Protein AF-A0A955YEV1-F1 (afdb_monomer_lite)

pLDDT: mean 85.5, std 19.18, range [22.11, 98.81]

Structure (mmCIF, N/CA/C/O backbone):
data_AF-A0A955YEV1-F1
#
_entry.id   AF-A0A955YEV1-F1
#
loop_
_atom_site.group_PDB
_atom_site.id
_atom_site.type_symbol
_atom_site.label_atom_id
_atom_site.label_alt_id
_atom_site.label_comp_id
_atom_site.label_asym_id
_atom_site.label_entity_id
_atom_site.label_seq_id
_atom_site.pdbx_PDB_ins_code
_atom_site.Cartn_x
_atom_site.Cartn_y
_atom_site.Cartn_z
_atom_site.occupancy
_atom_site.B_iso_or_equiv
_atom_site.auth_seq_id
_atom_site.auth_comp_id
_atom_site.auth_asym_id
_atom_site.auth_atom_id
_atom_site.pdbx_PDB_model_num
ATOM 1 N N . MET A 1 1 ? -46.705 -78.166 13.224 1.00 35.88 1 MET A N 1
ATOM 2 C CA . MET A 1 1 ? -45.938 -77.347 14.183 1.00 35.88 1 MET A CA 1
ATOM 3 C C . MET A 1 1 ? -45.357 -76.189 13.395 1.00 35.88 1 MET A C 1
ATOM 5 O O . MET A 1 1 ? -44.384 -76.365 12.685 1.00 35.88 1 MET A O 1
ATOM 9 N N . THR A 1 2 ? -46.224 -75.232 13.072 1.00 32.66 2 THR A N 1
ATOM 10 C CA . THR A 1 2 ? -46.518 -74.003 13.839 1.00 32.66 2 THR A CA 1
ATOM 11 C C . THR A 1 2 ? -45.447 -72.954 13.590 1.00 32.66 2 THR A C 1
ATOM 13 O O . THR A 1 2 ? -44.304 -73.169 13.951 1.00 32.66 2 THR A O 1
ATOM 16 N N . GLN A 1 3 ? -45.742 -71.794 13.021 1.00 29.36 3 GLN A N 1
ATOM 17 C CA . GLN A 1 3 ? -46.975 -71.213 12.474 1.00 29.36 3 GLN A CA 1
ATOM 18 C C . GLN A 1 3 ? -46.480 -69.860 11.895 1.00 29.36 3 GLN A C 1
ATOM 20 O O . GLN A 1 3 ? -45.635 -69.230 12.518 1.00 29.36 3 GLN A O 1
ATOM 25 N N . THR A 1 4 ? -46.746 -69.537 10.618 1.00 32.22 4 THR A N 1
ATOM 26 C CA . THR A 1 4 ? -47.691 -68.472 10.175 1.00 32.22 4 THR A CA 1
ATOM 27 C C . THR A 1 4 ? -47.353 -67.052 10.668 1.00 32.22 4 THR A C 1
ATOM 29 O O . THR A 1 4 ? -47.048 -66.877 11.831 1.00 32.22 4 THR A O 1
ATOM 32 N N . VAL A 1 5 ? -47.480 -65.951 9.920 1.00 31.95 5 VAL A N 1
ATOM 33 C CA . VAL A 1 5 ? -48.304 -65.589 8.746 1.00 31.95 5 VAL A CA 1
ATOM 34 C C . VAL A 1 5 ? -47.837 -64.165 8.335 1.00 31.95 5 VAL A C 1
ATOM 36 O O . VAL A 1 5 ? -47.474 -63.388 9.206 1.00 31.95 5 VAL A O 1
ATOM 39 N N . LYS A 1 6 ? -47.605 -63.840 7.050 1.00 30.81 6 LYS A N 1
ATOM 40 C CA . LYS A 1 6 ? -48.579 -63.352 6.034 1.00 30.81 6 LYS A CA 1
ATOM 41 C C . LYS A 1 6 ? -49.217 -61.999 6.435 1.00 30.81 6 LYS A C 1
ATOM 43 O O . LYS A 1 6 ? -49.886 -61.925 7.450 1.00 30.81 6 LYS A O 1
ATOM 48 N N . ARG A 1 7 ? -49.077 -60.911 5.669 1.00 30.42 7 ARG A N 1
ATOM 49 C CA . ARG A 1 7 ? -49.940 -60.447 4.545 1.00 30.42 7 ARG A CA 1
ATOM 50 C C . ARG A 1 7 ? -49.497 -58.993 4.257 1.00 30.42 7 ARG A C 1
ATOM 52 O O . ARG A 1 7 ? -49.120 -58.317 5.198 1.00 30.42 7 ARG A O 1
ATOM 59 N N . GLY A 1 8 ? -49.481 -58.439 3.046 1.00 27.50 8 GLY A N 1
ATOM 60 C CA . GLY A 1 8 ? -50.280 -58.703 1.849 1.00 27.50 8 GLY A CA 1
ATOM 61 C C . GLY A 1 8 ? -51.213 -57.510 1.596 1.00 27.50 8 GLY A C 1
ATOM 62 O O . GLY A 1 8 ? -51.924 -57.119 2.514 1.00 27.50 8 GLY A O 1
ATOM 63 N N . GLY A 1 9 ? -51.243 -56.964 0.373 1.00 25.38 9 GLY A N 1
ATOM 64 C CA . GLY A 1 9 ? -52.259 -55.973 -0.005 1.00 25.38 9 GLY A CA 1
ATOM 65 C C . GLY A 1 9 ? -51.997 -55.187 -1.291 1.00 25.38 9 GLY A C 1
ATOM 66 O O . GLY A 1 9 ? -51.614 -54.031 -1.235 1.00 25.38 9 GLY A O 1
ATOM 67 N N . SER A 1 10 ? -52.251 -55.817 -2.437 1.00 31.52 10 SER A N 1
ATOM 68 C CA . SER A 1 10 ? -52.488 -55.200 -3.755 1.00 31.52 10 SER A CA 1
ATOM 69 C C . SER A 1 10 ? -53.998 -55.104 -3.983 1.00 31.52 10 SER A C 1
ATOM 71 O O . SER A 1 10 ? -54.627 -56.099 -3.662 1.00 31.52 10 SER A O 1
ATOM 73 N N . TRP A 1 11 ? -54.538 -54.010 -4.554 1.00 26.06 11 TRP A N 1
ATOM 74 C CA . TRP A 1 11 ? -55.751 -53.929 -5.417 1.00 26.06 11 TRP A CA 1
ATOM 75 C C . TRP A 1 11 ? -55.716 -52.559 -6.151 1.00 26.06 11 TRP A C 1
ATOM 77 O O . TRP A 1 11 ? -55.460 -51.554 -5.504 1.00 26.06 11 TRP A O 1
ATOM 87 N N . LEU A 1 12 ? -55.676 -52.436 -7.487 1.00 26.27 12 LEU A N 1
ATOM 88 C CA . LEU A 1 12 ? -56.664 -52.656 -8.570 1.00 26.27 12 LEU A CA 1
ATOM 89 C C . LEU A 1 12 ? -57.655 -51.487 -8.859 1.00 26.27 12 LEU A C 1
ATOM 91 O O . LEU A 1 12 ? -58.566 -51.240 -8.084 1.00 26.27 12 LEU A O 1
ATOM 95 N N . LYS A 1 13 ? -57.536 -50.970 -10.101 1.00 26.53 13 LYS A N 1
ATOM 96 C CA . LYS A 1 13 ? -58.564 -50.579 -11.110 1.00 26.53 13 LYS A CA 1
ATOM 97 C C . LYS A 1 13 ? -59.321 -49.223 -11.082 1.00 26.53 13 LYS A C 1
ATOM 99 O O . LYS A 1 13 ? -60.168 -48.984 -10.239 1.00 26.53 13 LYS A O 1
ATOM 104 N N . LEU A 1 14 ? -59.099 -48.489 -12.193 1.00 26.67 14 LEU A N 1
ATOM 105 C CA . LEU A 1 14 ? -60.041 -47.885 -13.174 1.00 26.67 14 LEU A CA 1
ATOM 106 C C . LEU A 1 14 ? -61.237 -47.029 -12.703 1.00 26.67 14 LEU A C 1
ATOM 108 O O . LEU A 1 14 ? -62.185 -47.569 -12.149 1.00 26.67 14 LEU A O 1
ATOM 112 N N . ALA A 1 15 ? -61.302 -45.777 -13.186 1.00 25.12 15 ALA A N 1
ATOM 113 C CA . ALA A 1 15 ? -62.318 -45.290 -14.143 1.00 25.12 15 ALA A CA 1
ATOM 114 C C . ALA A 1 15 ? -62.065 -43.817 -14.542 1.00 25.12 15 ALA A C 1
ATOM 116 O O . ALA A 1 15 ? -61.497 -43.043 -13.778 1.00 25.12 15 ALA A O 1
ATOM 117 N N . ALA A 1 16 ? -62.472 -43.467 -15.764 1.00 26.39 16 ALA A N 1
ATOM 118 C CA . ALA A 1 16 ? -62.303 -42.181 -16.441 1.00 26.39 16 ALA A CA 1
ATOM 119 C C . ALA A 1 16 ? -63.547 -41.268 -16.347 1.00 26.39 16 ALA A C 1
ATOM 121 O O . ALA A 1 16 ? -64.621 -41.780 -16.045 1.00 26.39 16 ALA A O 1
ATOM 122 N N . LEU A 1 17 ? -63.359 -39.981 -16.713 1.00 25.25 17 LEU A N 1
ATOM 123 C CA . LEU A 1 17 ? -64.288 -38.905 -17.179 1.00 25.25 17 LEU A CA 1
ATOM 124 C C . LEU A 1 17 ? -64.016 -37.605 -16.386 1.00 25.25 17 LEU A C 1
ATOM 126 O O . LEU A 1 17 ? -64.211 -37.577 -15.181 1.00 25.25 17 LEU A O 1
ATOM 130 N N . SER A 1 18 ? -63.320 -36.592 -16.922 1.00 24.20 18 SER A N 1
ATOM 131 C CA . SER A 1 18 ? -63.656 -35.601 -17.975 1.00 24.20 18 SER A CA 1
ATOM 132 C C . SER A 1 18 ? -63.954 -34.210 -17.384 1.00 24.20 18 SER A C 1
ATOM 134 O O . SER A 1 18 ? -64.897 -34.085 -16.613 1.00 24.20 18 SER A O 1
ATOM 136 N N . THR A 1 19 ? -63.197 -33.196 -17.852 1.00 26.06 19 THR A N 1
ATOM 137 C CA . THR A 1 19 ? -63.518 -31.742 -17.965 1.00 26.06 19 THR A CA 1
ATOM 138 C C . THR A 1 19 ? -63.925 -31.002 -16.671 1.00 26.06 19 THR A C 1
ATOM 140 O O . THR A 1 19 ? -64.925 -31.329 -16.057 1.00 26.06 19 THR A O 1
ATOM 143 N N . SER A 1 20 ? -63.286 -29.917 -16.211 1.00 25.22 20 SER A N 1
ATOM 144 C CA . SER A 1 20 ? -63.033 -28.647 -16.915 1.00 25.22 20 SER A CA 1
ATOM 145 C C . SER A 1 20 ? -62.184 -27.701 -16.036 1.00 25.22 20 SER A C 1
ATOM 147 O O . SER A 1 20 ? -62.442 -27.611 -14.844 1.00 25.22 20 SER A O 1
ATOM 149 N N . VAL A 1 21 ? -61.261 -26.968 -16.677 1.00 26.86 21 VAL A N 1
ATOM 150 C CA . VAL A 1 21 ? -60.853 -25.554 -16.461 1.00 26.86 21 VAL A CA 1
ATOM 151 C C . VAL A 1 21 ? -60.437 -25.092 -15.048 1.00 26.86 21 VAL A C 1
ATOM 153 O O . VAL A 1 21 ? -61.268 -24.949 -14.167 1.00 26.86 21 VAL A O 1
ATOM 156 N N . VAL A 1 22 ? -59.150 -24.755 -14.878 1.00 27.42 22 VAL A N 1
ATOM 157 C CA . VAL A 1 22 ? -58.571 -23.396 -14.690 1.00 27.42 22 VAL A CA 1
ATOM 158 C C . VAL A 1 22 ? -57.047 -23.596 -14.594 1.00 27.42 22 VAL A C 1
ATOM 160 O O . VAL A 1 22 ? -56.563 -24.341 -13.746 1.00 27.42 22 VAL A O 1
ATOM 163 N N . GLY A 1 23 ? -56.292 -22.997 -15.520 1.00 25.39 23 GLY A N 1
ATOM 164 C CA . GLY A 1 23 ? -54.845 -23.183 -15.655 1.00 25.39 23 GLY A CA 1
ATOM 165 C C . GLY A 1 23 ? -54.038 -22.429 -14.598 1.00 25.39 23 GLY A C 1
ATOM 166 O O . GLY A 1 23 ? -54.231 -21.230 -14.407 1.00 25.39 23 GLY A O 1
ATOM 167 N N . GLY A 1 24 ? -53.104 -23.139 -13.963 1.00 22.11 24 GLY A N 1
ATOM 168 C CA . GLY A 1 24 ? -52.117 -22.603 -13.034 1.00 22.11 24 GLY A CA 1
ATOM 169 C C . GLY A 1 24 ? -50.797 -23.384 -13.093 1.00 22.11 24 GLY A C 1
ATOM 170 O O . GLY A 1 24 ? -50.778 -24.578 -12.827 1.00 22.11 24 GLY A O 1
ATOM 171 N N . ALA A 1 25 ? -49.737 -22.638 -13.418 1.00 24.56 25 ALA A N 1
ATOM 172 C CA . ALA A 1 25 ? -48.332 -22.748 -13.004 1.00 24.56 25 ALA A CA 1
ATOM 173 C C . ALA A 1 25 ? -47.425 -23.945 -13.411 1.00 24.56 25 ALA A C 1
ATOM 175 O O . ALA A 1 25 ? -47.598 -25.078 -12.978 1.00 24.56 25 ALA A O 1
ATOM 176 N N . SER A 1 26 ? -46.324 -23.544 -14.074 1.00 24.47 26 SER A N 1
ATOM 177 C CA . SER A 1 26 ? -44.935 -24.041 -13.963 1.00 24.47 26 SER A CA 1
ATOM 178 C C . SER A 1 26 ? -44.511 -25.291 -14.749 1.00 24.47 26 SER A C 1
ATOM 180 O O . SER A 1 26 ? -44.982 -26.388 -14.490 1.00 24.47 26 SER A O 1
ATOM 182 N N . LEU A 1 27 ? -43.513 -25.148 -15.637 1.00 25.02 27 LEU A N 1
ATOM 183 C CA . LEU A 1 27 ? -42.112 -25.543 -15.385 1.00 25.02 27 LEU A CA 1
ATOM 184 C C . LEU A 1 27 ? -41.244 -25.422 -16.667 1.00 25.02 27 LEU A C 1
ATOM 186 O O . LEU A 1 27 ? -41.585 -25.979 -17.702 1.00 25.02 27 LEU A O 1
ATOM 190 N N . PHE A 1 28 ? -40.101 -24.739 -16.507 1.00 25.83 28 PHE A N 1
ATOM 191 C CA . PHE A 1 28 ? -38.765 -25.017 -17.065 1.00 25.83 28 PHE A CA 1
ATOM 192 C C . PHE A 1 28 ? -38.601 -25.241 -18.573 1.00 25.83 28 PHE A C 1
ATOM 194 O O . PHE A 1 28 ? -38.976 -26.287 -19.069 1.00 25.83 28 PHE A O 1
ATOM 201 N N . TRP A 1 29 ? -37.907 -24.310 -19.239 1.00 24.23 29 TRP A N 1
ATOM 202 C CA . TRP A 1 29 ? -36.789 -24.536 -20.180 1.00 24.23 29 TRP A CA 1
ATOM 203 C C . TRP A 1 29 ? -36.337 -23.165 -20.700 1.00 24.23 29 TRP A C 1
ATOM 205 O O . TRP A 1 29 ? -36.886 -22.687 -21.684 1.00 24.23 29 TRP A O 1
ATOM 215 N N . LEU A 1 30 ? -35.400 -22.499 -20.015 1.00 30.38 30 LEU A N 1
ATOM 216 C CA . LEU A 1 30 ? -34.665 -21.336 -20.545 1.00 30.38 30 LEU A CA 1
ATOM 217 C C . LEU A 1 30 ? -33.570 -20.904 -19.558 1.00 30.38 30 LEU A C 1
ATOM 219 O O . LEU A 1 30 ? -33.752 -19.942 -18.830 1.00 30.38 30 LEU A O 1
ATOM 223 N N . THR A 1 31 ? -32.443 -21.621 -19.523 1.00 29.14 31 THR A N 1
ATOM 224 C CA . THR A 1 31 ? -31.161 -21.115 -18.984 1.00 29.14 31 THR A CA 1
AT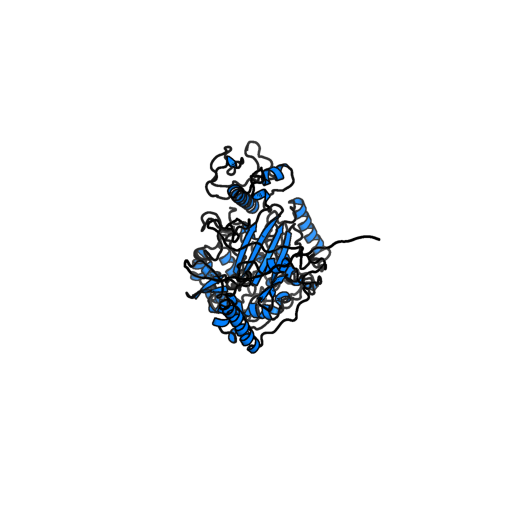OM 225 C C . THR A 1 31 ? -30.004 -22.017 -19.433 1.00 29.14 31 THR A C 1
ATOM 227 O O . THR A 1 31 ? -29.523 -22.861 -18.683 1.00 29.14 31 THR A O 1
ATOM 230 N N . GLN A 1 32 ? -29.536 -21.862 -20.676 1.00 28.39 32 GLN A N 1
ATOM 231 C CA . GLN A 1 32 ? -28.224 -22.404 -21.069 1.00 28.39 32 GLN A CA 1
ATOM 232 C C . GLN A 1 32 ? -27.476 -21.603 -22.148 1.00 28.39 32 GLN A C 1
ATOM 234 O O . GLN A 1 32 ? -26.446 -22.062 -22.626 1.00 28.39 32 GLN A O 1
ATOM 239 N N . GLU A 1 33 ? -27.928 -20.398 -22.513 1.00 28.97 33 GLU A N 1
ATOM 240 C CA . GLU A 1 33 ? -27.299 -19.637 -23.610 1.00 28.97 33 GLU A CA 1
ATOM 241 C C . GLU A 1 33 ? -26.482 -18.412 -23.172 1.00 28.97 33 GLU A C 1
ATOM 243 O O . GLU A 1 33 ? -25.753 -17.850 -23.980 1.00 28.97 33 GLU A O 1
ATOM 248 N N . THR A 1 34 ? -26.487 -18.027 -21.893 1.00 28.58 34 THR A N 1
ATOM 249 C CA . THR A 1 34 ? -25.753 -16.831 -21.430 1.00 28.58 34 THR A CA 1
ATOM 250 C C . THR A 1 34 ? -24.390 -17.116 -20.784 1.00 28.58 34 THR A C 1
ATOM 252 O O . THR A 1 34 ? -23.583 -16.199 -20.675 1.00 28.58 34 THR A O 1
ATOM 255 N N . SER A 1 35 ? -24.056 -18.371 -20.441 1.00 29.53 35 SER A N 1
ATOM 256 C CA . SER A 1 35 ? -22.722 -18.755 -19.918 1.00 29.53 35 SER A CA 1
ATOM 257 C C . SER A 1 35 ? -21.738 -19.248 -20.993 1.00 29.53 35 SER A C 1
ATOM 259 O O . SER A 1 35 ? -20.536 -19.383 -20.745 1.00 29.53 35 SER A O 1
ATOM 261 N N . VAL A 1 36 ? -22.224 -19.488 -22.213 1.00 29.59 36 VAL A N 1
ATOM 262 C CA . VAL A 1 36 ? -21.401 -19.968 -23.333 1.00 29.59 36 VAL A CA 1
ATOM 263 C C . VAL A 1 36 ? -20.639 -18.818 -23.994 1.00 29.59 36 VAL A C 1
ATOM 265 O O . VAL A 1 36 ? -19.530 -19.024 -24.461 1.00 29.59 36 VAL A O 1
ATOM 268 N N . VAL A 1 37 ? -21.157 -17.587 -23.968 1.00 31.80 37 VAL A N 1
ATOM 269 C CA . VAL A 1 37 ? -20.550 -16.466 -24.711 1.00 31.80 37 VAL A CA 1
ATOM 270 C C . VAL A 1 37 ? -19.285 -15.923 -24.025 1.00 31.80 37 VAL A C 1
ATOM 272 O O . VAL A 1 37 ? -18.287 -15.674 -24.694 1.00 31.80 37 VAL A O 1
ATOM 275 N N . ALA A 1 38 ? -19.262 -15.833 -22.689 1.00 29.78 38 ALA A N 1
ATOM 276 C CA . ALA A 1 38 ? -18.070 -15.400 -21.946 1.00 29.78 38 ALA A CA 1
ATOM 277 C C . ALA A 1 38 ? -16.970 -16.483 -21.896 1.00 29.78 38 ALA A C 1
ATOM 279 O O . ALA A 1 38 ? -15.784 -16.176 -22.006 1.00 29.78 38 ALA A O 1
ATOM 280 N N . SER A 1 39 ? -17.355 -17.763 -21.795 1.00 33.62 39 SER A N 1
ATOM 281 C CA . SER A 1 39 ? -16.406 -18.888 -21.800 1.00 33.62 39 SER A CA 1
ATOM 282 C C . SER A 1 39 ? -15.894 -19.248 -23.200 1.00 33.62 39 SER A C 1
ATOM 284 O O . SER A 1 39 ? -14.758 -19.704 -23.328 1.00 33.62 39 SER A O 1
ATOM 286 N N . ALA A 1 40 ? -16.680 -19.004 -24.256 1.00 29.53 40 ALA A N 1
ATOM 287 C CA . ALA A 1 40 ? -16.226 -19.113 -25.640 1.00 29.53 40 ALA A CA 1
ATOM 288 C C . ALA A 1 40 ? -15.240 -17.993 -25.992 1.00 29.53 40 ALA A C 1
ATOM 290 O O . ALA A 1 40 ? -14.189 -18.291 -26.539 1.00 29.53 40 ALA A O 1
ATOM 291 N N . HIS A 1 41 ? -15.486 -16.743 -25.581 1.00 38.50 41 HIS A N 1
ATOM 292 C CA . HIS A 1 41 ? -14.541 -15.649 -25.836 1.00 38.50 41 HIS A CA 1
ATOM 293 C C . HIS A 1 41 ? -13.224 -15.774 -25.062 1.00 38.50 41 HIS A C 1
ATOM 295 O O . HIS A 1 41 ? -12.173 -15.505 -25.631 1.00 38.50 41 HIS A O 1
ATOM 301 N N . ALA A 1 42 ? -13.227 -16.262 -23.817 1.00 33.75 42 ALA A N 1
ATOM 302 C CA . ALA A 1 42 ? -11.978 -16.570 -23.111 1.00 33.75 42 ALA A CA 1
ATOM 303 C C . ALA A 1 42 ? -11.191 -17.718 -23.780 1.00 33.75 42 ALA A C 1
ATOM 305 O O . ALA A 1 42 ? -9.960 -17.702 -23.798 1.00 33.75 42 ALA A O 1
ATOM 306 N N . ARG A 1 43 ? -11.891 -18.699 -24.372 1.00 37.47 43 ARG A N 1
ATOM 307 C CA . ARG A 1 43 ? -11.278 -19.775 -25.170 1.00 37.47 43 ARG A CA 1
ATOM 308 C C . ARG A 1 43 ? -10.773 -19.289 -26.530 1.00 37.47 43 ARG A C 1
ATOM 310 O O . ARG A 1 43 ? -9.717 -19.749 -26.948 1.00 37.47 43 ARG A O 1
ATOM 317 N N . ASP A 1 44 ? -11.469 -18.358 -27.177 1.00 38.06 44 ASP A N 1
ATOM 318 C CA . ASP A 1 44 ? -11.064 -17.761 -28.455 1.00 38.06 44 ASP A CA 1
ATOM 319 C C . ASP A 1 44 ? -9.855 -16.832 -28.277 1.00 38.06 44 ASP A C 1
ATOM 321 O O . ASP A 1 44 ? -8.892 -16.947 -29.029 1.00 38.06 44 ASP A O 1
ATOM 325 N N . VAL A 1 45 ? -9.819 -16.019 -27.212 1.00 42.78 45 VAL A N 1
ATOM 326 C CA . VAL A 1 45 ? -8.626 -15.238 -26.835 1.00 42.78 45 VAL A CA 1
ATOM 327 C C . VAL A 1 45 ? -7.468 -16.175 -26.486 1.00 42.78 45 VAL A C 1
ATOM 329 O O . VAL A 1 45 ? -6.358 -15.972 -26.961 1.00 42.78 45 VAL A O 1
ATOM 332 N N . ALA A 1 46 ? -7.700 -17.260 -25.737 1.00 43.16 46 ALA A N 1
ATOM 333 C CA . ALA A 1 46 ? -6.660 -18.256 -25.472 1.00 43.16 46 ALA A CA 1
ATOM 334 C C . ALA A 1 46 ? -6.160 -18.961 -26.752 1.00 43.16 46 ALA A C 1
ATOM 336 O O . ALA A 1 46 ? -4.977 -19.291 -26.839 1.00 43.16 46 ALA A O 1
ATOM 337 N N . ALA A 1 47 ? -7.029 -19.176 -27.745 1.00 42.25 47 ALA A N 1
ATOM 338 C CA . ALA A 1 47 ? -6.688 -19.787 -29.028 1.00 42.25 47 ALA A CA 1
ATOM 339 C C . ALA A 1 47 ? -5.940 -18.825 -29.967 1.00 42.25 47 ALA A C 1
ATOM 341 O O . ALA A 1 47 ? -5.012 -19.256 -30.653 1.00 42.25 47 ALA A O 1
ATOM 342 N N . ASP A 1 48 ? -6.287 -17.538 -29.984 1.00 39.62 48 ASP A N 1
ATOM 343 C CA . ASP A 1 48 ? -5.562 -16.518 -30.747 1.00 39.62 48 ASP A CA 1
ATOM 344 C C . ASP A 1 48 ? -4.221 -16.168 -30.086 1.00 39.62 48 ASP A C 1
ATOM 346 O O . ASP A 1 48 ? -3.208 -16.062 -30.771 1.00 39.62 48 ASP A O 1
ATOM 350 N N . VAL A 1 49 ? -4.142 -16.167 -28.754 1.00 43.81 49 VAL A N 1
ATOM 351 C CA . VAL A 1 49 ? -2.891 -16.008 -27.991 1.00 43.81 49 VAL A CA 1
ATOM 352 C C . VAL A 1 49 ? -1.964 -17.225 -28.124 1.00 43.81 49 VAL A C 1
ATOM 354 O O . VAL A 1 49 ? -0.743 -17.069 -28.193 1.00 43.81 49 VAL A O 1
ATOM 357 N N . ALA A 1 50 ? -2.510 -18.443 -28.231 1.00 46.91 50 ALA A N 1
ATOM 358 C CA . ALA A 1 50 ? -1.725 -19.641 -28.543 1.00 46.91 50 ALA A CA 1
ATOM 359 C C . ALA A 1 50 ? -1.074 -19.569 -29.939 1.00 46.91 50 ALA A C 1
ATOM 361 O O . ALA A 1 50 ? -0.003 -20.142 -30.139 1.00 46.91 50 ALA A O 1
ATOM 362 N N . LYS A 1 51 ? -1.665 -18.824 -30.888 1.00 41.03 51 LYS A N 1
ATOM 363 C CA . LYS A 1 51 ? -1.047 -18.538 -32.197 1.00 41.03 51 LYS A CA 1
ATOM 364 C C . LYS A 1 51 ? 0.059 -17.480 -32.114 1.00 41.03 51 LYS A C 1
ATOM 366 O O . LYS A 1 51 ? 0.962 -17.510 -32.944 1.00 41.03 51 LYS A O 1
ATOM 371 N N . VAL A 1 52 ? 0.018 -16.589 -31.116 1.00 43.34 52 VAL A N 1
ATOM 372 C CA . VAL A 1 52 ? 1.036 -15.544 -30.859 1.00 43.34 52 VAL A CA 1
ATOM 373 C C . VAL A 1 52 ? 2.269 -16.102 -30.120 1.00 43.34 52 VAL A C 1
ATOM 375 O O . VAL A 1 52 ? 3.278 -15.418 -29.976 1.00 43.34 52 VAL A O 1
ATOM 378 N N . GLY A 1 53 ? 2.241 -17.372 -29.697 1.00 38.81 53 GLY A N 1
ATOM 379 C CA . GLY A 1 53 ? 3.412 -18.049 -29.132 1.00 38.81 53 GLY A CA 1
ATOM 380 C C . GLY A 1 53 ? 3.805 -17.566 -27.734 1.00 38.81 53 GLY A C 1
ATOM 381 O O . GLY A 1 53 ? 4.974 -17.685 -27.366 1.00 38.81 53 GLY A O 1
ATOM 382 N N . LEU A 1 54 ? 2.861 -17.029 -26.945 1.00 46.31 54 LEU A N 1
ATOM 383 C CA . LEU A 1 54 ? 3.146 -16.710 -25.544 1.00 46.31 54 LEU A CA 1
ATOM 384 C C . LEU A 1 54 ? 3.553 -17.990 -24.790 1.00 46.31 54 LEU A C 1
ATOM 386 O O . LEU A 1 54 ? 2.865 -19.010 -24.931 1.00 46.31 54 LEU A O 1
ATOM 390 N N . PRO A 1 55 ? 4.629 -17.962 -23.979 1.00 47.88 55 PRO A N 1
ATOM 391 C CA . PRO A 1 55 ? 5.069 -19.135 -23.237 1.00 47.88 55 PRO A CA 1
ATOM 392 C C . PRO A 1 55 ? 3.946 -19.653 -22.337 1.00 47.88 55 PRO A C 1
ATOM 394 O O . PRO A 1 55 ? 3.208 -18.869 -21.742 1.00 47.88 55 PRO A O 1
ATOM 397 N N . HIS A 1 56 ? 3.820 -20.971 -22.223 1.00 46.72 56 HIS A N 1
ATOM 398 C CA . HIS A 1 56 ? 2.995 -21.587 -21.193 1.00 46.72 56 HIS A CA 1
ATOM 399 C C . HIS A 1 56 ? 3.930 -22.074 -20.087 1.00 46.72 56 HIS A C 1
ATOM 401 O O . HIS A 1 56 ? 4.764 -22.950 -20.329 1.00 46.72 56 HIS A O 1
ATOM 407 N N . GLY A 1 57 ? 3.845 -21.450 -18.911 1.00 48.94 57 GLY A N 1
ATOM 408 C CA . GLY A 1 57 ? 4.567 -21.894 -17.724 1.00 48.94 57 GLY A CA 1
ATOM 409 C C . GLY A 1 57 ? 4.217 -23.341 -17.368 1.00 48.94 57 GLY A C 1
ATOM 410 O O . GLY A 1 57 ? 3.108 -23.807 -17.620 1.00 48.94 57 GLY A O 1
ATOM 411 N N . VAL A 1 58 ? 5.186 -24.062 -16.805 1.00 49.34 58 VAL A N 1
ATOM 412 C CA . VAL A 1 58 ? 4.970 -25.401 -16.235 1.00 49.34 58 VAL A CA 1
ATOM 413 C C . VAL A 1 58 ? 4.135 -25.257 -14.960 1.00 49.34 58 VAL A C 1
ATOM 415 O O . VAL A 1 58 ? 4.328 -24.283 -14.229 1.00 49.34 58 VAL A O 1
ATOM 418 N N . ASP A 1 59 ? 3.260 -26.225 -14.666 1.00 56.31 59 ASP A N 1
ATOM 419 C CA . ASP A 1 59 ? 2.605 -26.336 -13.356 1.00 56.31 59 ASP A CA 1
ATOM 420 C C . ASP A 1 59 ? 3.650 -26.201 -12.236 1.00 56.31 59 ASP A C 1
ATOM 422 O O . ASP A 1 59 ? 4.590 -26.994 -12.126 1.00 56.31 59 ASP A O 1
ATOM 426 N N . MET A 1 60 ? 3.516 -25.151 -11.425 1.00 66.44 60 MET A N 1
ATOM 427 C CA . MET A 1 60 ? 4.411 -24.888 -10.303 1.00 66.44 60 MET A CA 1
ATOM 428 C C . MET A 1 60 ? 3.997 -25.740 -9.099 1.00 66.44 60 MET A C 1
ATOM 430 O O . MET A 1 60 ? 2.828 -25.743 -8.721 1.00 66.44 60 MET A O 1
ATOM 434 N N . ASP A 1 61 ? 4.951 -26.415 -8.447 1.00 72.19 61 ASP A N 1
ATOM 435 C CA . ASP A 1 61 ? 4.686 -27.053 -7.150 1.00 72.19 61 ASP A CA 1
ATOM 436 C C . ASP A 1 61 ? 4.564 -25.976 -6.066 1.00 72.19 61 ASP A C 1
ATOM 438 O O . ASP A 1 61 ? 5.564 -25.498 -5.521 1.00 72.19 61 ASP A O 1
ATOM 442 N N . LEU A 1 62 ? 3.327 -25.569 -5.771 1.00 83.44 62 LEU A N 1
ATOM 443 C CA . LEU A 1 62 ? 3.039 -24.526 -4.785 1.00 83.44 62 LEU A CA 1
ATOM 444 C C . LEU A 1 62 ? 3.302 -24.980 -3.342 1.00 83.44 62 LEU A C 1
ATOM 446 O O . LEU A 1 62 ? 3.321 -24.142 -2.446 1.00 83.44 62 LEU A O 1
ATOM 450 N N . ARG A 1 63 ? 3.550 -26.275 -3.105 1.00 82.62 63 ARG A N 1
ATOM 451 C CA . ARG A 1 63 ? 3.863 -26.814 -1.770 1.00 82.62 63 ARG A CA 1
ATOM 452 C C . ARG A 1 63 ? 5.326 -26.639 -1.382 1.00 82.62 63 ARG A C 1
ATOM 454 O O . ARG A 1 63 ? 5.683 -26.939 -0.247 1.00 82.62 63 ARG A O 1
ATOM 461 N N . SER A 1 64 ? 6.179 -26.197 -2.308 1.00 81.06 64 SER A N 1
ATOM 462 C CA . SER A 1 64 ? 7.593 -25.991 -2.016 1.00 81.06 64 SER A CA 1
ATOM 463 C C . SER A 1 64 ? 7.780 -24.909 -0.949 1.00 81.06 64 SER A C 1
ATOM 465 O O . SER A 1 64 ? 7.335 -23.771 -1.099 1.00 81.06 64 SER A O 1
ATOM 467 N N . ASP A 1 65 ? 8.498 -25.267 0.109 1.00 81.75 65 ASP A N 1
ATOM 468 C CA . ASP A 1 65 ? 8.992 -24.384 1.168 1.00 81.75 65 ASP A CA 1
ATOM 469 C C . ASP A 1 65 ? 10.409 -23.859 0.870 1.00 81.75 65 ASP A C 1
ATOM 471 O O . ASP A 1 65 ? 11.066 -23.257 1.718 1.00 81.75 65 ASP A O 1
ATOM 475 N N . THR A 1 66 ? 10.906 -24.093 -0.346 1.00 83.06 66 THR A N 1
ATOM 476 C CA . THR A 1 66 ? 12.262 -23.726 -0.740 1.00 83.06 66 THR A CA 1
ATOM 477 C C . THR A 1 66 ? 12.267 -22.370 -1.432 1.00 83.06 66 THR A C 1
ATOM 479 O O . THR A 1 66 ? 11.642 -22.182 -2.475 1.00 83.06 66 THR A O 1
ATOM 482 N N . ILE A 1 67 ? 13.049 -21.437 -0.893 1.00 88.38 67 ILE A N 1
ATOM 483 C CA . ILE A 1 67 ? 13.356 -20.161 -1.543 1.00 88.38 67 ILE A CA 1
ATOM 484 C C . ILE A 1 67 ? 14.644 -20.350 -2.347 1.00 88.38 67 ILE A C 1
ATOM 486 O O . ILE A 1 67 ? 15.721 -20.506 -1.773 1.00 88.38 67 ILE A O 1
ATOM 490 N N . ARG A 1 68 ? 14.545 -20.356 -3.682 1.00 86.88 68 ARG A N 1
ATOM 491 C CA . ARG A 1 68 ? 15.695 -20.623 -4.566 1.00 86.88 68 ARG A CA 1
ATOM 492 C C . ARG A 1 68 ? 16.717 -19.493 -4.520 1.00 86.88 68 ARG A C 1
ATOM 494 O O . ARG A 1 68 ? 17.913 -19.747 -4.638 1.00 86.88 68 ARG A O 1
ATOM 501 N N . ARG A 1 69 ? 16.243 -18.258 -4.348 1.00 87.31 69 ARG A N 1
ATOM 502 C CA . ARG A 1 69 ? 17.058 -17.051 -4.183 1.00 87.31 69 ARG A CA 1
ATOM 503 C C . ARG A 1 69 ? 16.771 -16.436 -2.812 1.00 87.31 69 ARG A C 1
ATOM 505 O O . ARG A 1 69 ? 15.833 -15.645 -2.691 1.00 87.31 69 ARG A O 1
ATOM 512 N N . PRO A 1 70 ? 17.538 -16.785 -1.763 1.00 88.44 70 PRO A N 1
ATOM 513 C CA . PRO A 1 70 ? 17.252 -16.357 -0.390 1.00 88.44 70 PRO A CA 1
ATOM 514 C C . PRO A 1 70 ? 17.256 -14.835 -0.169 1.00 88.44 70 PRO A C 1
ATOM 516 O O . PRO A 1 70 ? 16.712 -14.372 0.824 1.00 88.44 70 PRO A O 1
ATOM 519 N N . TRP A 1 71 ? 17.821 -14.053 -1.096 1.00 91.62 71 TRP A N 1
ATOM 520 C CA . TRP A 1 71 ? 17.806 -12.584 -1.087 1.00 91.62 71 TRP A CA 1
ATOM 521 C C . TRP A 1 71 ? 16.690 -11.958 -1.943 1.00 91.62 71 TRP A C 1
ATOM 523 O O . TRP A 1 71 ? 16.664 -10.746 -2.121 1.00 91.62 71 TRP A O 1
ATOM 533 N N . SER A 1 72 ? 15.733 -12.748 -2.446 1.00 90.25 72 SER A N 1
ATOM 534 C CA . SER A 1 72 ? 14.559 -12.266 -3.207 1.00 90.25 72 SER A CA 1
ATOM 535 C C . SER A 1 72 ? 13.624 -11.341 -2.414 1.00 90.25 72 SER A C 1
ATOM 537 O O . SER A 1 72 ? 12.713 -10.753 -2.985 1.00 90.25 72 SER A O 1
ATOM 539 N N .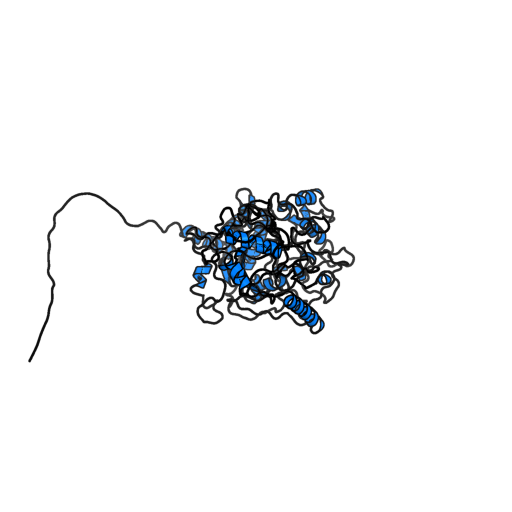 TYR A 1 73 ? 13.847 -11.162 -1.110 1.00 91.44 73 TYR A N 1
ATOM 540 C CA . TYR A 1 73 ? 13.179 -10.103 -0.358 1.00 91.44 73 TYR A CA 1
ATOM 541 C C . TYR A 1 73 ? 13.726 -8.709 -0.673 1.00 91.44 73 TYR A C 1
ATOM 543 O O . TYR A 1 73 ? 13.069 -7.7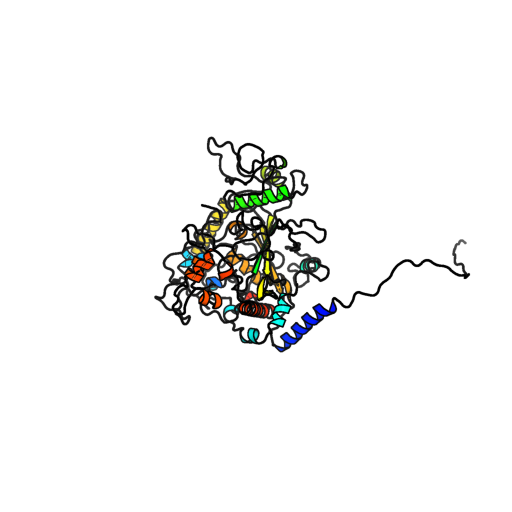43 -0.323 1.00 91.44 73 TYR A O 1
ATOM 551 N N . ILE A 1 74 ? 14.897 -8.572 -1.304 1.00 92.75 74 ILE A N 1
ATOM 552 C CA . ILE A 1 74 ? 15.443 -7.272 -1.711 1.00 92.75 74 ILE A CA 1
ATOM 553 C C . ILE A 1 74 ? 14.740 -6.840 -3.003 1.00 92.75 74 ILE A C 1
ATOM 555 O O . ILE A 1 74 ? 14.967 -7.466 -4.047 1.00 92.75 74 ILE A O 1
ATOM 559 N N . PRO A 1 75 ? 13.886 -5.799 -2.970 1.00 92.12 75 PRO A N 1
ATOM 560 C CA . PRO A 1 75 ? 13.100 -5.405 -4.132 1.00 92.12 75 PRO A CA 1
ATOM 561 C C . PRO A 1 75 ? 13.976 -4.969 -5.320 1.00 92.12 75 PRO A C 1
ATOM 563 O O . PRO A 1 75 ? 15.109 -4.514 -5.130 1.00 92.12 75 PRO A O 1
ATOM 566 N N . PRO A 1 76 ? 13.477 -5.071 -6.565 1.00 92.56 76 PRO A N 1
ATOM 567 C CA . PRO A 1 76 ? 14.236 -4.695 -7.760 1.00 92.56 76 PRO A CA 1
ATOM 568 C C . PRO A 1 76 ? 14.728 -3.245 -7.758 1.00 92.56 76 PRO A C 1
ATOM 570 O O . PRO A 1 76 ? 15.789 -2.951 -8.308 1.00 92.56 76 PRO A O 1
ATOM 573 N N . GLN A 1 77 ? 14.000 -2.359 -7.083 1.00 92.00 77 GLN A N 1
ATOM 574 C CA . GLN A 1 77 ? 14.302 -0.940 -6.922 1.00 92.00 77 GLN A CA 1
ATOM 575 C C . GLN A 1 77 ? 15.659 -0.707 -6.240 1.00 92.00 77 GLN A C 1
ATOM 577 O O . GLN A 1 77 ? 16.343 0.261 -6.564 1.00 92.00 77 GLN A O 1
ATOM 582 N N . CYS A 1 78 ? 16.097 -1.613 -5.356 1.00 92.69 78 CYS A N 1
ATOM 583 C CA . CYS A 1 78 ? 17.389 -1.511 -4.673 1.00 92.69 78 CYS A CA 1
ATOM 584 C C . CYS A 1 78 ? 18.584 -1.643 -5.630 1.00 92.69 78 CYS A C 1
ATOM 586 O O . CYS A 1 78 ? 19.675 -1.195 -5.306 1.00 92.69 78 CYS A O 1
ATOM 588 N N . TYR A 1 79 ? 18.391 -2.231 -6.815 1.00 94.56 79 TYR A N 1
ATOM 589 C CA . TYR A 1 79 ? 19.435 -2.380 -7.832 1.00 94.56 79 TYR A CA 1
ATOM 590 C C . TYR A 1 79 ? 19.448 -1.221 -8.838 1.00 94.56 79 TYR A C 1
ATOM 592 O O . TYR A 1 79 ? 20.095 -1.326 -9.880 1.00 94.56 79 TYR A O 1
ATOM 600 N N . THR A 1 80 ? 18.712 -0.136 -8.593 1.00 93.69 80 THR A N 1
ATOM 601 C CA . THR A 1 80 ? 18.698 1.042 -9.472 1.00 93.69 80 THR A CA 1
ATOM 602 C C . THR A 1 80 ? 20.100 1.609 -9.701 1.00 93.69 80 THR A C 1
ATOM 604 O O . THR A 1 80 ? 20.943 1.617 -8.809 1.00 93.69 80 THR A O 1
ATOM 607 N N . ARG A 1 81 ? 20.364 2.101 -10.913 1.00 92.69 81 ARG A N 1
ATOM 608 C CA . ARG A 1 81 ? 21.555 2.913 -11.179 1.00 92.69 81 ARG A CA 1
ATOM 609 C C . ARG A 1 81 ? 21.242 4.355 -10.823 1.00 92.69 81 ARG A C 1
ATOM 611 O O . ARG A 1 81 ? 20.298 4.935 -11.355 1.00 92.69 81 ARG A O 1
ATOM 618 N N . THR A 1 82 ? 22.065 4.959 -9.988 1.00 92.00 82 THR A N 1
ATOM 619 C CA . THR A 1 82 ? 21.895 6.341 -9.521 1.00 92.00 82 THR A CA 1
ATOM 620 C C . THR A 1 82 ? 22.675 7.342 -10.375 1.00 92.00 82 THR A C 1
ATOM 622 O O . THR A 1 82 ? 22.182 8.437 -10.614 1.00 92.00 82 THR A O 1
ATOM 625 N N . GLN A 1 83 ? 23.830 6.959 -10.927 1.00 87.69 83 GLN A N 1
ATOM 626 C CA . GLN A 1 83 ? 24.617 7.786 -11.853 1.00 87.69 83 GLN A CA 1
ATOM 627 C C . GLN A 1 83 ? 24.630 7.163 -13.246 1.00 87.69 83 GLN A C 1
ATOM 629 O O . GLN A 1 83 ? 25.257 6.125 -13.465 1.00 87.69 83 GLN A O 1
ATOM 634 N N . THR A 1 84 ? 23.925 7.787 -14.187 1.00 75.31 84 THR A N 1
ATOM 635 C CA . THR A 1 84 ? 23.899 7.361 -15.589 1.00 75.31 84 THR A CA 1
ATOM 636 C C . THR A 1 84 ? 23.971 8.557 -16.522 1.00 75.31 84 THR A C 1
ATOM 638 O O . THR A 1 84 ? 23.298 9.555 -16.273 1.00 75.31 84 THR A O 1
ATOM 641 N N . ASP A 1 85 ? 24.731 8.435 -17.606 1.00 67.31 85 ASP A N 1
ATOM 642 C CA . ASP A 1 85 ? 24.734 9.396 -18.706 1.00 67.31 85 ASP A CA 1
ATOM 643 C C . ASP A 1 85 ? 23.413 9.359 -19.503 1.00 67.31 85 ASP A C 1
ATOM 645 O O . ASP A 1 85 ? 22.527 8.528 -19.267 1.00 67.31 85 ASP A O 1
ATOM 649 N N . ALA A 1 86 ? 23.275 10.253 -20.487 1.00 60.62 86 ALA A N 1
ATOM 650 C CA . ALA A 1 86 ? 22.094 10.315 -21.355 1.00 60.62 86 ALA A CA 1
ATOM 651 C C . ALA A 1 86 ? 21.870 9.033 -22.193 1.00 60.62 86 ALA A C 1
ATOM 653 O O . ALA A 1 86 ? 20.764 8.806 -22.683 1.00 60.62 86 ALA A O 1
ATOM 654 N N . GLY A 1 87 ? 22.899 8.192 -22.352 1.00 58.88 87 GLY A N 1
ATOM 655 C CA . GLY A 1 87 ? 22.846 6.882 -23.006 1.00 58.88 87 GLY A CA 1
ATOM 656 C C . GLY A 1 87 ? 22.613 5.707 -22.045 1.00 58.88 87 GLY A C 1
ATOM 657 O O . GLY A 1 87 ? 22.600 4.556 -22.491 1.00 58.88 87 GLY A O 1
ATOM 658 N N . GLY A 1 88 ? 22.433 5.965 -20.745 1.00 63.00 88 GLY A N 1
ATOM 659 C CA . GLY A 1 88 ? 22.209 4.954 -19.709 1.00 63.00 88 GLY A CA 1
ATOM 660 C C . GLY A 1 88 ? 23.467 4.203 -19.247 1.00 63.00 88 GLY A C 1
ATOM 661 O O . GLY A 1 88 ? 23.354 3.182 -18.555 1.00 63.00 88 GLY A O 1
ATOM 662 N N . GLN A 1 89 ? 24.663 4.664 -19.625 1.00 65.69 89 GLN A N 1
ATOM 663 C CA . GLN A 1 89 ? 25.935 4.131 -19.131 1.00 65.69 89 GLN A CA 1
ATOM 664 C C . GLN A 1 89 ? 26.290 4.762 -17.789 1.00 65.69 89 GLN A C 1
ATOM 666 O O . GLN A 1 89 ? 25.966 5.916 -17.536 1.00 65.69 89 GLN A O 1
ATOM 671 N N . VAL A 1 90 ? 26.958 4.007 -16.916 1.00 70.25 90 VAL A N 1
ATOM 672 C CA . VAL A 1 90 ? 27.426 4.552 -15.636 1.00 70.25 90 VAL A CA 1
ATOM 673 C C . VAL A 1 90 ? 28.530 5.567 -15.913 1.00 70.25 90 VAL A C 1
ATOM 675 O O . VAL A 1 90 ? 29.565 5.210 -16.473 1.00 70.25 90 VAL A O 1
ATOM 678 N N . GLU A 1 91 ? 28.313 6.813 -15.504 1.00 70.69 91 GLU A N 1
ATOM 679 C CA . GLU A 1 91 ? 29.277 7.899 -15.673 1.00 70.69 91 GLU A CA 1
ATOM 680 C C . GLU A 1 91 ? 29.505 8.606 -14.335 1.00 70.69 91 GLU A C 1
ATOM 682 O O . GLU A 1 91 ? 28.607 9.221 -13.758 1.00 70.69 91 GLU A O 1
ATOM 687 N N . SER A 1 92 ? 30.733 8.508 -13.826 1.00 69.88 92 SER A N 1
ATOM 688 C CA . SER A 1 92 ? 31.146 9.217 -12.618 1.00 69.88 92 SER A CA 1
ATOM 689 C C . SER A 1 92 ? 31.275 10.715 -12.900 1.00 69.88 92 SER A C 1
ATOM 691 O O . SER A 1 92 ? 31.927 11.112 -13.862 1.00 69.88 92 SER A O 1
ATOM 693 N N . GLY A 1 93 ? 30.703 11.550 -12.029 1.00 68.44 93 GLY A N 1
ATOM 694 C CA . GLY A 1 93 ? 30.723 13.014 -12.168 1.00 68.44 93 GLY A CA 1
ATOM 695 C C . GLY A 1 93 ? 29.424 13.622 -12.709 1.00 68.44 93 GLY A C 1
ATOM 696 O O . GLY A 1 93 ? 29.300 14.845 -12.729 1.00 68.44 93 GLY A O 1
ATOM 697 N N . VAL A 1 94 ? 28.442 12.795 -13.081 1.00 78.50 94 VAL A N 1
ATOM 698 C CA . VAL A 1 94 ? 27.058 13.223 -13.340 1.00 78.50 94 VAL A CA 1
ATOM 699 C C . VAL A 1 94 ? 26.285 13.282 -12.008 1.00 78.50 94 VAL A C 1
ATOM 701 O O . VAL A 1 94 ? 26.527 12.435 -11.136 1.00 78.50 94 VAL A O 1
ATOM 704 N N . PRO A 1 95 ? 25.368 14.256 -11.812 1.00 83.44 95 PRO A N 1
ATOM 705 C CA . PRO A 1 95 ? 24.507 14.297 -10.632 1.00 83.44 95 PRO A CA 1
ATOM 706 C C . PRO A 1 95 ? 23.759 12.977 -10.424 1.00 83.44 95 PRO A C 1
ATOM 708 O O . PRO A 1 95 ? 23.206 12.416 -11.369 1.00 83.44 95 PRO A O 1
ATOM 711 N N . ALA A 1 96 ? 23.739 12.480 -9.188 1.00 90.12 96 ALA A N 1
ATOM 712 C CA . ALA A 1 96 ? 23.037 11.247 -8.868 1.00 90.12 96 ALA A CA 1
ATOM 713 C C . ALA A 1 96 ? 21.520 11.463 -8.799 1.00 90.12 96 ALA A C 1
ATOM 715 O O . ALA A 1 96 ? 21.030 12.388 -8.150 1.00 90.12 96 ALA A O 1
ATOM 716 N N . HIS A 1 97 ? 20.778 10.552 -9.418 1.00 93.06 97 HIS A N 1
ATOM 717 C CA . HIS A 1 97 ? 19.363 10.351 -9.156 1.00 93.06 97 HIS A CA 1
ATOM 718 C C . HIS A 1 97 ? 19.194 9.522 -7.885 1.00 93.06 97 HIS A C 1
ATOM 720 O O . HIS A 1 97 ? 19.908 8.543 -7.677 1.00 93.06 97 HIS A O 1
ATOM 726 N N . ASN A 1 98 ? 18.220 9.877 -7.057 1.00 93.38 98 ASN A N 1
ATOM 727 C CA . ASN A 1 98 ? 17.974 9.224 -5.781 1.00 93.38 98 ASN A CA 1
ATOM 728 C C . ASN A 1 98 ? 16.509 8.776 -5.695 1.00 93.38 98 ASN A C 1
ATOM 730 O O . ASN A 1 98 ? 15.668 9.548 -5.248 1.00 93.38 98 ASN A O 1
ATOM 734 N N . PRO A 1 99 ? 16.173 7.551 -6.133 1.00 92.56 99 PRO A N 1
ATOM 735 C CA . PRO A 1 99 ? 14.900 6.907 -5.799 1.00 92.56 99 PRO A CA 1
ATOM 736 C C . PRO A 1 99 ? 14.917 6.237 -4.413 1.00 92.56 99 PRO A C 1
ATOM 738 O O . PRO A 1 99 ? 13.858 5.968 -3.848 1.00 92.56 99 PRO A O 1
ATOM 741 N N . CYS A 1 100 ? 16.102 5.980 -3.849 1.00 93.31 100 CYS A N 1
ATOM 742 C CA . CYS A 1 100 ? 16.300 5.238 -2.601 1.00 93.31 100 CYS A CA 1
ATOM 743 C C . CYS A 1 100 ? 15.613 5.908 -1.404 1.00 93.31 100 CYS A C 1
ATOM 745 O O . CYS A 1 100 ? 15.067 5.214 -0.546 1.00 93.31 100 CYS A O 1
ATOM 747 N N . TYR A 1 101 ? 15.581 7.244 -1.371 1.00 92.56 101 TYR A N 1
ATOM 748 C CA . TYR A 1 101 ? 14.995 8.020 -0.270 1.00 92.56 101 TYR A CA 1
ATOM 749 C C . TYR A 1 101 ? 13.493 7.782 -0.039 1.00 92.56 101 TYR A C 1
ATOM 751 O O . TYR A 1 101 ? 12.978 8.080 1.040 1.00 92.56 101 TYR A O 1
ATOM 759 N N . ALA A 1 102 ? 12.768 7.271 -1.043 1.00 92.06 102 ALA A N 1
ATOM 760 C CA . ALA A 1 102 ? 11.361 6.920 -0.880 1.00 92.06 102 ALA A CA 1
ATOM 761 C C . ALA A 1 102 ? 11.185 5.775 0.133 1.00 92.06 102 ALA A C 1
ATOM 763 O O . ALA A 1 102 ? 10.174 5.726 0.832 1.00 92.06 102 ALA A O 1
ATOM 764 N N . CYS A 1 103 ? 12.175 4.878 0.222 1.00 91.56 103 CYS A N 1
ATOM 765 C CA . CYS A 1 103 ? 12.187 3.723 1.119 1.00 91.56 103 CYS A CA 1
ATOM 766 C C . CYS A 1 103 ? 13.061 3.955 2.358 1.00 91.56 103 CYS A C 1
ATOM 768 O O . CYS A 1 103 ? 12.631 3.674 3.479 1.00 91.56 103 CYS A O 1
ATOM 770 N N . HIS A 1 104 ? 14.274 4.462 2.135 1.00 92.44 104 HIS A N 1
ATOM 771 C CA . HIS A 1 104 ? 15.328 4.588 3.134 1.00 92.44 104 HIS A CA 1
ATOM 772 C C . HIS A 1 104 ? 15.355 6.002 3.700 1.00 92.44 104 HIS A C 1
ATOM 774 O O . HIS A 1 104 ? 15.678 6.948 2.986 1.00 92.44 104 HIS A O 1
ATOM 780 N N . GLN A 1 105 ? 15.005 6.166 4.968 1.00 88.44 105 GLN A N 1
ATOM 781 C CA . GLN A 1 105 ? 14.886 7.474 5.612 1.00 88.44 105 GLN A CA 1
ATOM 782 C C . GLN A 1 105 ? 15.158 7.357 7.111 1.00 88.44 105 GLN A C 1
ATOM 784 O O . GLN A 1 105 ? 15.140 6.264 7.673 1.00 88.44 105 GLN A O 1
ATOM 789 N N . ASP A 1 106 ? 15.333 8.494 7.781 1.00 88.00 106 ASP A N 1
ATOM 790 C CA . ASP A 1 106 ? 15.260 8.511 9.239 1.00 88.00 106 ASP A CA 1
ATOM 791 C C . ASP A 1 106 ? 13.881 8.008 9.676 1.00 88.00 106 ASP A C 1
ATOM 793 O O . ASP A 1 106 ? 12.835 8.470 9.193 1.00 88.00 106 ASP A O 1
ATOM 797 N N . SER A 1 107 ? 13.875 7.027 10.573 1.00 86.88 107 SER A N 1
ATOM 798 C CA . SER A 1 107 ? 12.648 6.393 11.022 1.00 86.88 107 SER A CA 1
ATOM 799 C C . SER A 1 107 ? 11.912 7.263 12.035 1.00 86.88 107 SER A C 1
ATOM 801 O O . SER A 1 107 ? 12.437 8.211 12.626 1.00 86.88 107 SER A O 1
ATOM 803 N N . ARG A 1 108 ? 10.634 6.948 12.247 1.00 85.56 108 ARG A N 1
ATOM 804 C CA . ARG A 1 108 ? 9.819 7.573 13.290 1.00 85.56 108 ARG A CA 1
ATOM 805 C C . ARG A 1 108 ? 9.143 6.506 14.121 1.00 85.56 108 ARG A C 1
ATOM 807 O O . ARG A 1 108 ? 8.540 5.580 13.574 1.00 85.56 108 ARG A O 1
ATOM 814 N N . ALA A 1 109 ? 9.151 6.699 15.440 1.00 86.25 109 ALA A N 1
ATOM 815 C CA . ALA A 1 109 ? 8.493 5.792 16.370 1.00 86.25 109 ALA A CA 1
ATOM 816 C C . ALA A 1 109 ? 7.037 5.511 15.926 1.00 86.25 109 ALA A C 1
ATOM 818 O O . ALA A 1 109 ? 6.279 6.440 15.611 1.00 86.25 109 ALA A O 1
ATOM 819 N N . PRO A 1 110 ? 6.619 4.236 15.878 1.00 87.44 110 PRO A N 1
ATOM 820 C CA . PRO A 1 110 ? 7.231 3.074 16.525 1.00 87.44 110 PRO A CA 1
ATOM 821 C C . PRO A 1 110 ? 8.265 2.328 15.663 1.00 87.44 110 PRO A C 1
ATOM 823 O O . PRO A 1 110 ? 8.728 1.271 16.082 1.00 87.44 110 PRO A O 1
ATOM 826 N N . ASN A 1 111 ? 8.614 2.837 14.478 1.00 89.25 111 ASN A N 1
ATOM 827 C CA . ASN A 1 111 ? 9.767 2.345 13.734 1.00 89.25 111 ASN A CA 1
ATOM 828 C C . ASN A 1 111 ? 11.048 2.941 14.343 1.00 89.25 111 ASN A C 1
ATOM 830 O O . ASN A 1 111 ? 11.069 4.120 14.696 1.00 89.25 111 ASN A O 1
ATOM 834 N N . PHE A 1 112 ? 12.073 2.110 14.508 1.00 89.75 112 PHE A N 1
ATOM 835 C CA . PHE A 1 112 ? 13.375 2.491 15.072 1.00 89.75 112 PHE A CA 1
ATOM 836 C C . PHE A 1 112 ? 14.537 2.065 14.164 1.00 89.75 112 PHE A C 1
ATOM 838 O O . PHE A 1 112 ? 15.682 2.018 14.612 1.00 89.75 112 PHE A O 1
ATOM 845 N N . LEU A 1 113 ? 14.234 1.675 12.924 1.00 87.69 113 LEU A N 1
ATOM 846 C CA . LEU A 1 113 ? 15.227 1.305 11.930 1.00 87.69 113 LEU A CA 1
ATOM 847 C C . LEU A 1 113 ? 15.592 2.530 11.089 1.00 87.69 113 LEU A C 1
ATOM 849 O O . LEU A 1 113 ? 14.956 2.798 10.073 1.00 87.69 113 LEU A O 1
ATOM 853 N N . ASP A 1 114 ? 16.606 3.263 11.537 1.00 87.75 114 ASP A N 1
ATOM 854 C CA . ASP A 1 114 ? 17.173 4.392 10.800 1.00 87.75 114 ASP A CA 1
ATOM 855 C C . ASP A 1 114 ? 18.122 3.870 9.717 1.00 87.75 114 ASP A C 1
ATOM 857 O O . ASP A 1 114 ? 19.206 3.373 10.026 1.00 87.75 114 ASP A O 1
ATOM 861 N N . ASP A 1 115 ? 17.692 3.951 8.457 1.00 89.31 115 ASP A N 1
ATOM 862 C CA . ASP A 1 115 ? 18.380 3.349 7.310 1.00 89.31 115 ASP A CA 1
ATOM 863 C C . ASP A 1 115 ? 18.686 4.350 6.184 1.00 89.31 115 ASP A C 1
ATOM 865 O O . ASP A 1 115 ? 18.962 3.957 5.051 1.00 89.31 115 ASP A O 1
ATOM 869 N N . ALA A 1 116 ? 18.660 5.654 6.480 1.00 91.31 116 ALA A N 1
ATOM 870 C CA . ALA A 1 116 ? 18.963 6.715 5.515 1.00 91.31 116 ALA A CA 1
ATOM 871 C C . ALA A 1 116 ? 20.370 6.599 4.892 1.00 91.31 116 ALA A C 1
ATOM 873 O O . ALA A 1 116 ? 20.596 7.087 3.784 1.00 91.31 116 ALA A O 1
ATOM 874 N N . ASP A 1 117 ? 21.310 5.935 5.572 1.00 89.94 117 ASP A N 1
ATOM 875 C CA . ASP A 1 117 ? 22.659 5.652 5.069 1.00 89.94 117 ASP A CA 1
ATOM 876 C C . ASP A 1 117 ? 22.647 4.768 3.812 1.00 89.94 117 ASP A C 1
ATOM 878 O O . ASP A 1 117 ? 23.516 4.917 2.955 1.00 89.94 117 ASP A O 1
ATOM 882 N N . ALA A 1 118 ? 21.624 3.927 3.631 1.00 91.31 118 ALA A N 1
ATOM 883 C CA . ALA A 1 118 ? 21.463 3.103 2.432 1.00 91.31 118 ALA A CA 1
ATOM 884 C C . ALA A 1 118 ? 21.260 3.921 1.141 1.00 91.31 118 ALA A C 1
ATOM 886 O O . ALA A 1 118 ? 21.319 3.371 0.043 1.00 91.31 118 ALA A O 1
ATOM 887 N N . GLN A 1 119 ? 21.033 5.236 1.240 1.00 94.50 119 GLN A N 1
ATOM 888 C CA . GLN A 1 119 ? 20.975 6.112 0.071 1.00 94.50 119 GLN A CA 1
ATOM 889 C C . GLN A 1 119 ? 22.356 6.385 -0.543 1.00 94.50 119 GLN A C 1
ATOM 891 O O . GLN A 1 119 ? 22.423 6.682 -1.734 1.00 94.50 119 GLN A O 1
ATOM 896 N N . THR A 1 120 ? 23.444 6.317 0.233 1.00 94.44 120 THR A N 1
ATOM 897 C CA . THR A 1 120 ? 24.777 6.796 -0.189 1.00 94.44 120 THR A CA 1
ATOM 898 C C . THR A 1 120 ? 25.730 5.678 -0.612 1.00 94.44 120 THR A C 1
ATOM 900 O O . THR A 1 120 ? 26.709 5.944 -1.316 1.00 94.44 120 THR A O 1
ATOM 903 N N . ALA A 1 121 ? 25.440 4.421 -0.256 1.00 93.00 121 ALA A N 1
ATOM 904 C CA . ALA A 1 121 ? 26.238 3.262 -0.649 1.00 93.00 121 ALA A CA 1
ATOM 905 C C . ALA A 1 121 ? 25.409 1.979 -0.837 1.00 93.00 121 ALA A C 1
ATOM 907 O O . ALA A 1 121 ? 24.394 1.766 -0.173 1.00 93.00 121 ALA A O 1
ATOM 908 N N . TRP A 1 122 ? 25.894 1.074 -1.695 1.00 92.06 122 TRP A N 1
ATOM 909 C CA . TRP A 1 122 ? 25.321 -0.264 -1.888 1.00 92.06 122 TRP A CA 1
ATOM 910 C C . TRP A 1 122 ? 25.763 -1.262 -0.812 1.00 92.06 122 TRP A C 1
ATOM 912 O O . TRP A 1 122 ? 26.528 -2.195 -1.066 1.00 92.06 122 TRP A O 1
ATOM 922 N N . SER A 1 123 ? 25.239 -1.084 0.400 1.00 88.44 123 SER A N 1
ATOM 923 C CA . SER A 1 123 ? 25.530 -1.928 1.569 1.00 88.44 123 SER A CA 1
ATOM 924 C C . SER A 1 123 ? 24.690 -3.211 1.614 1.00 88.44 123 SER A C 1
ATOM 926 O O . SER A 1 123 ? 23.870 -3.416 2.515 1.00 88.44 123 SER A O 1
ATOM 928 N N . PHE A 1 124 ? 24.867 -4.078 0.617 1.00 91.62 124 PHE A N 1
ATOM 929 C CA . PHE A 1 124 ? 24.235 -5.401 0.567 1.00 91.62 124 PHE A CA 1
ATOM 930 C C . PHE A 1 124 ? 25.033 -6.458 1.342 1.00 91.62 124 PHE A C 1
ATOM 932 O O . PHE A 1 124 ? 26.185 -6.257 1.697 1.00 91.62 124 PHE A O 1
ATOM 939 N N . ALA A 1 125 ? 24.424 -7.618 1.581 1.00 91.81 125 ALA A N 1
ATOM 940 C CA . ALA A 1 125 ? 25.183 -8.827 1.901 1.00 91.81 125 ALA A CA 1
ATOM 941 C C . ALA A 1 125 ? 25.891 -9.336 0.630 1.00 91.81 125 ALA A C 1
ATOM 943 O O . ALA A 1 125 ? 25.309 -9.227 -0.453 1.00 91.81 125 ALA A O 1
ATOM 944 N N . GLU A 1 126 ? 27.083 -9.945 0.725 1.00 92.62 126 GLU A N 1
ATOM 945 C CA . GLU A 1 126 ? 27.816 -10.431 -0.462 1.00 92.62 126 GLU A CA 1
ATOM 946 C C . GLU A 1 126 ? 26.952 -11.308 -1.400 1.00 92.62 126 GLU A C 1
ATOM 948 O O . GLU A 1 126 ? 26.947 -11.049 -2.606 1.00 92.62 126 GLU A O 1
ATOM 953 N N . PRO A 1 127 ? 26.138 -12.275 -0.920 1.00 90.94 127 PRO A N 1
ATOM 954 C CA . PRO A 1 127 ? 25.301 -13.082 -1.813 1.00 90.94 127 PRO A CA 1
ATOM 955 C C . PRO A 1 127 ? 24.215 -12.280 -2.549 1.00 90.94 127 PRO A C 1
ATOM 957 O O . PRO A 1 127 ? 23.715 -12.718 -3.580 1.00 90.94 127 PRO A O 1
ATOM 960 N N . ALA A 1 128 ? 23.836 -11.116 -2.020 1.00 93.75 128 ALA A N 1
ATOM 961 C CA . ALA A 1 128 ? 22.763 -10.279 -2.542 1.00 93.75 128 ALA A CA 1
ATOM 962 C C . ALA A 1 128 ? 23.221 -9.277 -3.615 1.00 93.75 128 ALA A C 1
ATOM 964 O O . ALA A 1 128 ? 22.386 -8.570 -4.181 1.00 93.75 128 ALA A O 1
ATOM 965 N N . VAL A 1 129 ? 24.516 -9.211 -3.943 1.00 94.88 129 VAL A N 1
ATOM 966 C CA . VAL A 1 129 ? 25.019 -8.281 -4.972 1.00 94.88 129 VAL A CA 1
ATOM 967 C C . VAL A 1 129 ? 24.525 -8.612 -6.380 1.00 94.88 129 VAL A C 1
ATOM 969 O O . VAL A 1 129 ? 24.527 -7.747 -7.255 1.00 94.88 129 VAL A O 1
ATOM 972 N N . GLU A 1 130 ? 24.099 -9.852 -6.617 1.00 94.62 130 GLU A N 1
ATOM 973 C CA . GLU A 1 130 ? 23.512 -10.284 -7.883 1.00 94.62 130 GLU A CA 1
ATOM 974 C C . GLU A 1 130 ? 22.016 -9.986 -7.921 1.00 94.62 130 GLU A C 1
ATOM 976 O O . GLU A 1 130 ? 21.247 -10.477 -7.092 1.00 94.62 130 GLU A O 1
ATOM 981 N N . ASN A 1 131 ? 21.595 -9.227 -8.933 1.00 94.44 131 ASN A N 1
ATOM 982 C CA . ASN A 1 131 ? 20.195 -8.892 -9.136 1.00 94.44 131 ASN A CA 1
ATOM 983 C C . ASN A 1 131 ? 19.403 -10.150 -9.544 1.00 94.44 131 ASN A C 1
ATOM 985 O O . ASN A 1 131 ? 19.655 -10.718 -10.616 1.00 94.44 131 ASN A O 1
ATOM 989 N N . PRO A 1 132 ? 18.424 -10.604 -8.736 1.00 92.94 132 PRO A N 1
ATOM 990 C CA . PRO A 1 132 ? 17.668 -11.805 -9.056 1.00 92.94 132 PRO A CA 1
ATOM 991 C C . PRO A 1 132 ? 16.570 -11.580 -10.113 1.00 92.94 132 PRO A C 1
ATOM 993 O O . PRO A 1 132 ? 16.022 -12.546 -10.655 1.00 92.94 132 PRO A O 1
ATOM 996 N N . TRP A 1 133 ? 16.266 -10.324 -10.440 1.00 95.06 133 TRP A N 1
ATOM 997 C CA . TRP A 1 133 ? 15.071 -9.895 -11.161 1.00 95.06 133 TRP A CA 1
ATOM 998 C C . TRP A 1 133 ? 15.259 -9.875 -12.680 1.00 95.06 133 TRP A C 1
ATOM 1000 O O . TRP A 1 133 ? 15.224 -8.836 -13.340 1.00 95.06 133 TRP A O 1
ATOM 1010 N N . SER A 1 134 ? 15.456 -11.058 -13.268 1.00 93.94 134 SER A N 1
ATOM 1011 C CA . SER A 1 134 ? 15.725 -11.182 -14.709 1.00 93.94 134 SER A CA 1
ATOM 1012 C C . SER A 1 134 ? 14.603 -10.661 -15.625 1.00 93.94 134 SER A C 1
ATOM 1014 O O . SER A 1 134 ? 14.871 -10.350 -16.785 1.00 93.94 134 SER A O 1
ATOM 1016 N N . ASN A 1 135 ? 13.367 -10.521 -15.127 1.00 94.62 135 ASN A N 1
ATOM 1017 C CA . ASN A 1 135 ? 12.252 -9.979 -15.909 1.00 94.62 135 ASN A CA 1
ATOM 1018 C C . ASN A 1 135 ? 12.420 -8.499 -16.272 1.00 94.62 135 ASN A C 1
ATOM 1020 O O . ASN A 1 135 ? 11.810 -8.079 -17.257 1.00 94.62 135 ASN A O 1
ATOM 1024 N N . LEU A 1 136 ? 13.262 -7.752 -15.548 1.00 94.06 136 LEU A N 1
ATOM 1025 C CA . LEU A 1 136 ? 13.607 -6.362 -15.867 1.00 94.06 136 LEU A CA 1
ATOM 1026 C C . LEU A 1 136 ? 14.406 -6.233 -17.168 1.00 94.06 136 LEU A C 1
ATOM 1028 O O . LEU A 1 136 ? 14.369 -5.191 -17.808 1.00 94.06 136 LEU A O 1
ATOM 1032 N N . PHE A 1 137 ? 15.130 -7.278 -17.570 1.00 94.06 137 PHE A N 1
ATOM 1033 C CA . PHE A 1 137 ? 16.021 -7.246 -18.734 1.00 94.06 137 PHE A CA 1
ATOM 1034 C C . PHE A 1 137 ? 15.390 -7.857 -19.993 1.00 94.06 137 PHE A C 1
ATOM 103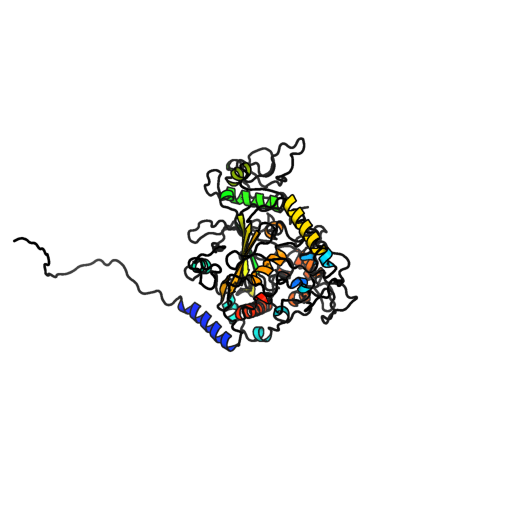6 O O . PHE A 1 137 ? 16.059 -7.988 -21.018 1.00 94.06 137 PHE A O 1
ATOM 1043 N N . ARG A 1 138 ? 14.117 -8.268 -19.930 1.00 92.25 138 ARG A N 1
ATOM 1044 C CA . ARG A 1 138 ? 13.418 -8.894 -21.059 1.00 92.25 138 ARG A CA 1
ATOM 1045 C C . ARG A 1 138 ? 12.788 -7.848 -21.965 1.00 92.25 138 ARG A C 1
ATOM 1047 O O . ARG A 1 138 ? 12.130 -6.927 -21.496 1.00 92.25 138 ARG A O 1
ATOM 1054 N N . ASP A 1 139 ? 12.945 -8.044 -23.268 1.00 91.62 139 ASP A N 1
ATOM 1055 C CA . ASP A 1 139 ? 12.249 -7.257 -24.281 1.00 91.62 139 ASP A CA 1
ATOM 1056 C C . ASP A 1 139 ? 10.900 -7.906 -24.597 1.00 91.62 139 ASP A C 1
ATOM 1058 O O . ASP A 1 139 ? 10.851 -9.055 -25.044 1.00 91.62 139 ASP A O 1
ATOM 1062 N N . ARG A 1 140 ? 9.814 -7.176 -24.328 1.00 89.44 140 ARG A N 1
ATOM 1063 C CA . ARG A 1 140 ? 8.433 -7.615 -24.558 1.00 89.44 140 ARG A CA 1
ATOM 1064 C C . ARG A 1 140 ? 7.745 -6.840 -25.685 1.00 89.44 140 ARG A C 1
ATOM 1066 O O . ARG A 1 140 ? 6.532 -6.968 -25.854 1.00 89.44 140 ARG A O 1
ATOM 1073 N N . ARG A 1 141 ? 8.484 -6.035 -26.465 1.00 88.19 141 ARG A N 1
ATOM 1074 C CA . ARG A 1 141 ? 7.910 -5.211 -27.546 1.00 88.19 141 ARG A CA 1
ATOM 1075 C C . ARG A 1 141 ? 7.192 -6.043 -28.597 1.00 88.19 141 ARG A C 1
ATOM 1077 O O . ARG A 1 141 ? 6.065 -5.722 -28.940 1.00 88.19 141 ARG A O 1
ATOM 1084 N N . ALA A 1 142 ? 7.793 -7.145 -29.040 1.00 88.25 142 ALA A N 1
ATOM 1085 C CA . ALA A 1 142 ? 7.180 -8.009 -30.047 1.00 88.25 142 ALA A CA 1
ATOM 1086 C C . ALA A 1 142 ? 5.826 -8.578 -29.577 1.00 88.25 142 ALA A C 1
ATOM 1088 O O . ALA A 1 142 ? 4.885 -8.659 -30.358 1.00 88.25 142 ALA A O 1
ATOM 1089 N N . GLN A 1 143 ? 5.704 -8.938 -28.295 1.00 85.44 143 GLN A N 1
ATOM 1090 C CA . GLN A 1 143 ? 4.452 -9.405 -27.698 1.00 85.44 143 GLN A CA 1
ATOM 1091 C C . GLN A 1 143 ? 3.434 -8.264 -27.558 1.00 85.44 143 GLN A C 1
ATOM 1093 O O . GLN A 1 143 ? 2.254 -8.475 -27.827 1.00 85.44 143 GLN A O 1
ATOM 1098 N N . ALA A 1 144 ? 3.888 -7.068 -27.164 1.00 83.12 144 ALA A N 1
ATOM 1099 C CA . ALA A 1 144 ? 3.058 -5.865 -27.088 1.00 83.12 144 ALA A CA 1
ATOM 1100 C C . ALA A 1 144 ? 2.507 -5.440 -28.457 1.00 83.12 144 ALA A C 1
ATOM 1102 O O . ALA A 1 144 ? 1.350 -5.055 -28.542 1.00 83.12 144 ALA A O 1
ATOM 1103 N N . GLU A 1 145 ? 3.302 -5.560 -29.519 1.00 84.31 145 GLU A N 1
ATOM 1104 C CA . GLU A 1 145 ? 2.899 -5.242 -30.894 1.00 84.31 145 GLU A CA 1
ATOM 1105 C C . GLU A 1 145 ? 2.009 -6.324 -31.526 1.00 84.31 145 GLU A C 1
ATOM 1107 O O . GLU A 1 145 ? 1.219 -6.029 -32.422 1.00 84.31 145 GLU A O 1
ATOM 1112 N N . ALA A 1 146 ? 2.136 -7.582 -31.090 1.00 84.75 146 ALA A N 1
ATOM 1113 C CA . ALA A 1 146 ? 1.390 -8.700 -31.665 1.00 84.75 146 ALA A CA 1
ATOM 1114 C C . ALA A 1 146 ? -0.048 -8.829 -31.138 1.00 84.75 146 ALA A C 1
ATOM 1116 O O . ALA A 1 146 ? -0.896 -9.405 -31.823 1.00 84.75 146 ALA A O 1
ATOM 1117 N N . LEU A 1 147 ? -0.326 -8.343 -29.925 1.00 86.62 147 L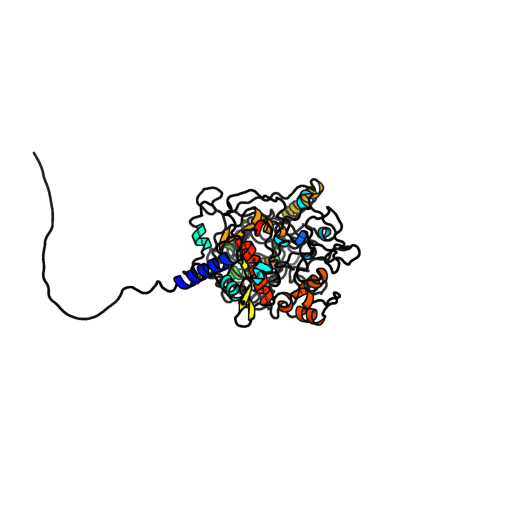EU A N 1
ATOM 1118 C CA . LEU A 1 147 ? -1.663 -8.386 -29.334 1.00 86.62 147 LEU A CA 1
ATOM 1119 C C . LEU A 1 147 ? -2.473 -7.161 -29.750 1.00 86.62 147 LEU A C 1
ATOM 1121 O O . LEU A 1 147 ? -1.988 -6.035 -29.696 1.00 86.62 147 LEU A O 1
ATOM 1125 N N . ARG A 1 148 ? -3.729 -7.380 -30.145 1.00 90.62 148 ARG A N 1
ATOM 1126 C CA . ARG A 1 148 ? -4.627 -6.279 -30.498 1.00 90.62 148 ARG A CA 1
ATOM 1127 C C . ARG A 1 148 ? -5.163 -5.617 -29.237 1.00 90.62 148 ARG A C 1
ATOM 1129 O O . ARG A 1 148 ? -5.476 -6.301 -28.259 1.00 90.62 148 ARG A O 1
ATOM 1136 N N . ASP A 1 149 ? -5.358 -4.306 -29.304 1.00 92.19 149 ASP A N 1
ATOM 1137 C CA . ASP A 1 149 ? -5.938 -3.515 -28.218 1.00 92.19 149 ASP A CA 1
ATOM 1138 C C . ASP A 1 149 ? -7.274 -4.098 -27.729 1.00 92.19 149 ASP A C 1
ATOM 1140 O O . ASP A 1 149 ? -7.504 -4.173 -26.523 1.00 92.19 149 ASP A O 1
ATOM 1144 N N . GLU A 1 150 ? -8.130 -4.593 -28.633 1.00 92.31 150 GLU A N 1
ATOM 1145 C CA . GLU A 1 150 ? -9.424 -5.174 -28.257 1.00 92.31 150 GLU A CA 1
ATOM 1146 C C . GLU A 1 150 ? -9.290 -6.461 -27.435 1.00 92.31 150 GLU A C 1
ATOM 1148 O O . GLU A 1 150 ? -10.119 -6.711 -26.555 1.00 92.31 150 GLU A O 1
ATOM 1153 N N . ASP A 1 151 ? -8.258 -7.267 -27.700 1.00 93.12 151 ASP A N 1
ATOM 1154 C CA . ASP A 1 151 ? -8.007 -8.517 -26.978 1.00 93.12 151 ASP A CA 1
ATOM 1155 C C . ASP A 1 151 ? -7.498 -8.218 -25.562 1.00 93.12 151 ASP A C 1
ATOM 1157 O O . ASP A 1 151 ? -7.948 -8.831 -24.591 1.00 93.12 151 ASP A O 1
ATOM 1161 N N . VAL A 1 152 ? -6.622 -7.215 -25.427 1.00 94.19 152 VAL A N 1
ATOM 1162 C CA . VAL A 1 152 ? -6.130 -6.725 -24.130 1.00 94.19 152 VAL A CA 1
ATOM 1163 C C . VAL A 1 152 ? -7.275 -6.121 -23.317 1.00 94.19 152 VAL A C 1
ATOM 1165 O O . VAL A 1 152 ? -7.464 -6.479 -22.153 1.00 94.19 152 VAL A O 1
ATOM 1168 N N . ASP A 1 153 ? -8.085 -5.258 -23.931 1.00 95.25 153 ASP A N 1
ATOM 1169 C CA . ASP A 1 153 ? -9.228 -4.607 -23.286 1.00 95.25 153 ASP A CA 1
ATOM 1170 C C . ASP A 1 153 ? -10.317 -5.621 -22.890 1.00 95.25 153 ASP A C 1
ATOM 1172 O O . ASP A 1 153 ? -11.019 -5.432 -21.891 1.00 95.25 153 ASP A O 1
ATOM 1176 N N . ALA A 1 154 ? -10.505 -6.694 -23.666 1.00 94.75 154 ALA A N 1
ATOM 1177 C CA . ALA A 1 154 ? -11.393 -7.801 -23.311 1.00 94.75 154 ALA A CA 1
ATOM 1178 C C . ALA A 1 154 ? -10.842 -8.616 -22.135 1.00 94.75 154 ALA A C 1
ATOM 1180 O O . ALA A 1 154 ? -11.590 -8.909 -21.201 1.00 94.75 154 ALA A O 1
ATOM 1181 N N . TYR A 1 155 ? -9.543 -8.928 -22.148 1.00 94.69 155 TYR A N 1
ATOM 1182 C CA . TYR A 1 155 ? -8.883 -9.665 -21.076 1.00 94.69 155 TYR A CA 1
ATOM 1183 C C . TYR A 1 155 ? -9.023 -8.947 -19.731 1.00 94.69 155 TYR A C 1
ATOM 1185 O O . TYR A 1 155 ? -9.546 -9.524 -18.779 1.00 94.69 155 TYR A O 1
ATOM 1193 N N . VAL A 1 156 ? -8.646 -7.665 -19.652 1.00 96.19 156 VAL A N 1
ATOM 1194 C CA . VAL A 1 156 ? -8.658 -6.910 -18.382 1.00 96.19 156 VAL A CA 1
ATOM 1195 C C . VAL A 1 156 ? -10.066 -6.570 -17.880 1.00 96.19 156 VAL A C 1
ATOM 1197 O O . VAL A 1 156 ? -10.257 -6.351 -16.682 1.00 96.19 156 VAL A O 1
ATOM 1200 N N . ARG A 1 157 ? -11.074 -6.555 -18.764 1.00 95.25 157 ARG A N 1
ATOM 1201 C CA . ARG A 1 157 ? -12.486 -6.446 -18.360 1.00 95.25 157 ARG A CA 1
ATOM 1202 C C . ARG A 1 157 ? -13.028 -7.715 -17.713 1.00 95.25 157 ARG A C 1
ATOM 1204 O O . ARG A 1 157 ? -14.025 -7.616 -17.012 1.00 95.25 157 ARG A O 1
ATOM 1211 N N . GLY A 1 158 ? -12.427 -8.877 -17.959 1.00 95.19 158 GLY A N 1
ATOM 1212 C CA . GLY A 1 158 ? -12.891 -10.134 -17.381 1.00 95.19 158 GLY A CA 1
ATOM 1213 C C . GLY A 1 158 ? -12.659 -10.195 -15.872 1.00 95.19 158 GLY A C 1
ATOM 1214 O O . GLY A 1 158 ? -11.565 -9.894 -15.400 1.00 95.19 158 GLY A O 1
ATOM 1215 N N . ASP A 1 159 ? -13.663 -10.643 -15.125 1.00 95.56 159 ASP A N 1
ATOM 1216 C CA . ASP A 1 159 ? -13.550 -10.892 -13.688 1.00 95.56 159 ASP A CA 1
ATOM 1217 C C . ASP A 1 159 ? -12.878 -12.252 -13.426 1.00 95.56 159 ASP A C 1
ATOM 1219 O O . ASP A 1 159 ? -13.197 -13.250 -14.074 1.00 95.56 159 ASP A O 1
ATOM 1223 N N . ASN A 1 160 ? -11.912 -12.283 -12.509 1.00 96.38 160 ASN A N 1
ATOM 1224 C CA . ASN A 1 160 ? -11.247 -13.501 -12.038 1.00 96.38 160 ASN A CA 1
ATOM 1225 C C . ASN A 1 160 ? -11.343 -13.701 -10.516 1.00 96.38 160 ASN A C 1
ATOM 1227 O O . ASN A 1 160 ? -10.650 -14.556 -9.960 1.00 96.38 160 ASN A O 1
ATOM 1231 N N . TYR A 1 161 ? -12.180 -12.907 -9.851 1.00 97.75 161 TYR A N 1
ATOM 1232 C CA . TYR A 1 161 ? -12.434 -12.956 -8.418 1.00 97.75 161 TYR A CA 1
ATOM 1233 C C . TYR A 1 161 ? -13.827 -13.518 -8.102 1.00 97.75 161 TYR A C 1
ATOM 1235 O O . TYR A 1 161 ? -13.961 -14.294 -7.150 1.00 97.75 161 TYR A O 1
ATOM 1243 N N . PHE A 1 162 ? -14.835 -13.172 -8.910 1.00 97.50 162 PHE A N 1
ATOM 1244 C CA . PHE A 1 162 ? -16.200 -13.685 -8.778 1.00 97.50 162 PHE A CA 1
ATOM 1245 C C . PHE A 1 162 ? -16.542 -14.741 -9.830 1.00 97.50 162 PHE A C 1
ATOM 1247 O O . PHE A 1 162 ? -16.253 -14.595 -11.019 1.00 97.50 162 PHE A O 1
ATOM 1254 N N . ASP A 1 163 ? -17.251 -15.779 -9.393 1.00 93.75 163 ASP A N 1
ATOM 1255 C CA . ASP A 1 163 ? -17.954 -16.697 -10.278 1.00 93.75 163 ASP A CA 1
ATOM 1256 C C . ASP A 1 163 ? -19.224 -16.020 -10.846 1.00 93.75 163 ASP A C 1
ATOM 1258 O O . ASP A 1 163 ? -19.731 -15.053 -10.271 1.00 93.75 163 ASP A O 1
ATOM 1262 N N . PRO A 1 164 ? -19.809 -16.526 -11.953 1.00 92.62 164 PRO A N 1
ATOM 1263 C CA . PRO A 1 164 ? -21.007 -15.931 -12.559 1.00 92.62 164 PRO A CA 1
ATOM 1264 C C . PRO A 1 164 ? -22.241 -15.857 -11.646 1.00 92.62 164 PRO A C 1
ATOM 1266 O O . PRO A 1 164 ? -23.182 -15.129 -11.954 1.00 92.62 164 PRO A O 1
ATOM 1269 N N . ASP A 1 165 ? -22.267 -16.631 -10.558 1.00 93.06 165 ASP A N 1
ATOM 1270 C CA . ASP A 1 165 ? -23.326 -16.607 -9.544 1.00 93.06 165 ASP A CA 1
ATOM 1271 C C . ASP A 1 165 ? -23.096 -15.556 -8.440 1.00 93.06 165 ASP A C 1
ATOM 1273 O O . ASP A 1 165 ? -23.911 -15.443 -7.524 1.00 93.06 165 ASP A O 1
ATOM 1277 N N . GLY A 1 166 ? -22.009 -14.781 -8.530 1.00 93.06 166 GLY A N 1
ATOM 1278 C CA . GLY A 1 166 ? -21.619 -13.759 -7.561 1.00 93.06 166 GLY A CA 1
ATOM 1279 C C . GLY A 1 166 ? -20.869 -14.299 -6.341 1.00 93.06 166 GLY A C 1
ATOM 1280 O O . GLY A 1 166 ? -20.555 -13.530 -5.433 1.00 93.06 166 GLY A O 1
ATOM 1281 N N . SER A 1 167 ? -20.573 -15.602 -6.282 1.00 94.75 167 SER A N 1
ATOM 1282 C CA . SER A 1 167 ? -19.735 -16.165 -5.222 1.00 94.75 167 SER A CA 1
ATOM 1283 C C . SER A 1 167 ? -18.249 -15.887 -5.467 1.00 94.75 167 SER A C 1
ATOM 1285 O O . SER A 1 167 ? -17.802 -15.751 -6.604 1.00 94.75 167 SER A O 1
ATOM 1287 N N . ILE A 1 168 ? -17.459 -15.792 -4.394 1.00 97.88 168 ILE A N 1
ATOM 1288 C CA . ILE A 1 168 ? -16.015 -15.555 -4.503 1.00 97.88 168 ILE A CA 1
ATOM 1289 C C . ILE A 1 168 ? -15.325 -16.860 -4.928 1.00 97.88 168 ILE A C 1
ATOM 1291 O O . ILE A 1 168 ? -15.282 -17.827 -4.156 1.00 97.88 168 ILE A O 1
ATOM 1295 N N . THR A 1 169 ? -14.748 -16.881 -6.135 1.00 95.75 169 THR A N 1
ATOM 1296 C CA . THR A 1 169 ? -14.140 -18.071 -6.758 1.00 95.75 169 THR A CA 1
ATOM 1297 C C . THR A 1 169 ? -13.101 -18.705 -5.838 1.00 95.75 169 THR A C 1
ATOM 1299 O O . THR A 1 169 ? -13.147 -19.905 -5.555 1.00 95.75 169 THR A O 1
ATOM 1302 N N . LEU A 1 170 ? -12.184 -17.891 -5.308 1.00 95.19 170 LEU A N 1
ATOM 1303 C CA . LEU A 1 170 ? -11.092 -18.365 -4.460 1.00 95.19 170 LEU A CA 1
ATOM 1304 C C . LEU A 1 170 ? -11.602 -18.902 -3.113 1.00 95.19 170 LEU A C 1
ATOM 1306 O O . LEU A 1 170 ? -11.142 -19.945 -2.662 1.00 95.19 170 LEU A O 1
ATOM 1310 N N . ALA A 1 171 ? -12.612 -18.273 -2.507 1.00 96.62 171 ALA A N 1
ATOM 1311 C CA . ALA A 1 171 ? -13.225 -18.773 -1.275 1.00 96.62 171 ALA A CA 1
ATOM 1312 C C . ALA A 1 171 ? -13.865 -20.154 -1.480 1.00 96.62 171 ALA A C 1
ATOM 1314 O O . ALA A 1 171 ? -13.740 -21.037 -0.632 1.00 96.62 171 ALA A O 1
ATOM 1315 N N . ARG A 1 172 ? -14.514 -20.375 -2.633 1.00 95.12 172 ARG A N 1
ATOM 1316 C CA . ARG A 1 172 ? -15.054 -21.689 -2.999 1.00 95.12 172 ARG A CA 1
ATOM 1317 C C . ARG A 1 172 ? -13.946 -22.730 -3.154 1.00 95.12 172 ARG A C 1
ATOM 1319 O O . ARG A 1 172 ? -14.115 -23.822 -2.621 1.00 95.12 172 ARG A O 1
ATOM 1326 N N . VAL A 1 173 ? -12.853 -22.400 -3.844 1.00 92.56 173 VAL A N 1
ATOM 1327 C CA . VAL A 1 173 ? -11.708 -23.309 -4.037 1.00 92.56 173 VAL A CA 1
ATOM 1328 C C . VAL A 1 173 ? -11.052 -23.669 -2.701 1.00 92.56 173 VAL A C 1
ATOM 1330 O O . VAL A 1 173 ? -10.758 -24.831 -2.462 1.00 92.56 173 VAL A O 1
ATOM 1333 N N . LEU A 1 174 ? -10.886 -22.713 -1.786 1.00 93.62 174 LEU A N 1
ATOM 1334 C CA . LEU A 1 174 ? -10.226 -22.948 -0.497 1.00 93.62 174 LEU A CA 1
ATOM 1335 C C . LEU A 1 174 ? -11.062 -23.768 0.505 1.00 93.62 174 LEU A C 1
ATOM 1337 O O . LEU A 1 174 ? -10.504 -24.300 1.462 1.00 93.62 174 LEU A O 1
ATOM 1341 N N . ARG A 1 175 ? -12.378 -23.923 0.291 1.00 92.56 175 ARG A N 1
ATOM 1342 C CA . ARG A 1 175 ? -13.201 -24.871 1.075 1.00 92.56 175 ARG A CA 1
ATOM 1343 C C . ARG A 1 175 ? -12.834 -26.330 0.803 1.00 92.56 175 ARG A C 1
ATOM 1345 O O . ARG A 1 175 ? -12.978 -27.160 1.694 1.00 92.56 175 ARG A O 1
ATOM 1352 N N . GLU A 1 176 ? -12.378 -26.621 -0.410 1.00 89.19 176 GLU A N 1
ATOM 1353 C CA . GLU A 1 176 ? -11.916 -27.936 -0.856 1.00 89.19 176 GLU A CA 1
ATOM 1354 C C . GLU A 1 176 ? -10.511 -27.771 -1.441 1.00 89.19 176 GLU A C 1
ATOM 1356 O O . GLU A 1 176 ? -10.322 -27.773 -2.658 1.00 89.19 176 GLU A O 1
ATOM 1361 N N . VAL A 1 177 ? -9.535 -27.548 -0.552 1.00 88.69 177 VAL A N 1
ATOM 1362 C CA . VAL A 1 177 ? -8.174 -27.154 -0.935 1.00 88.69 177 VAL A CA 1
ATOM 1363 C C . VAL A 1 177 ? -7.594 -28.130 -1.962 1.00 88.69 177 VAL A C 1
ATOM 1365 O O . VAL A 1 177 ? -7.528 -29.334 -1.694 1.00 88.69 177 VAL A O 1
ATOM 1368 N N . PRO A 1 178 ? -7.136 -27.639 -3.129 1.00 89.19 178 PRO A N 1
ATOM 1369 C CA . PRO A 1 178 ? -6.456 -28.480 -4.099 1.00 89.19 178 PRO A CA 1
ATOM 1370 C C . PRO A 1 178 ? -5.240 -29.167 -3.477 1.00 89.19 178 PRO A C 1
ATOM 1372 O O . PRO A 1 178 ? -4.442 -28.537 -2.787 1.00 89.19 178 PRO A O 1
ATOM 1375 N N . THR A 1 179 ? -5.025 -30.445 -3.793 1.00 85.81 179 THR A N 1
ATOM 1376 C CA . THR A 1 179 ? -3.897 -31.226 -3.249 1.00 85.81 179 THR A CA 1
ATOM 1377 C C . THR A 1 179 ? -2.528 -30.617 -3.556 1.00 85.81 179 THR A C 1
ATOM 1379 O O . THR A 1 179 ? -1.565 -30.891 -2.852 1.00 85.81 179 THR A O 1
ATOM 1382 N N . GLY A 1 180 ? -2.418 -29.816 -4.622 1.00 84.94 180 GLY A N 1
ATOM 1383 C CA . GLY A 1 180 ? -1.198 -29.085 -4.974 1.00 84.94 180 GLY A CA 1
ATOM 1384 C C . GLY A 1 180 ? -0.991 -27.779 -4.199 1.00 84.94 180 GLY A C 1
ATOM 1385 O O . GLY A 1 180 ? 0.043 -27.147 -4.376 1.00 84.94 180 GLY A O 1
ATOM 1386 N N . TRP A 1 181 ? -1.964 -27.340 -3.398 1.00 88.69 181 TRP A N 1
ATOM 1387 C CA . TRP A 1 181 ? -1.908 -26.122 -2.572 1.00 88.69 181 TRP A CA 1
ATOM 1388 C C . TRP A 1 181 ? -1.812 -26.454 -1.077 1.00 88.69 181 TRP A C 1
ATOM 1390 O O . TRP A 1 181 ? -1.340 -25.635 -0.295 1.00 88.69 181 TRP A O 1
ATOM 1400 N N . ASP A 1 182 ? -2.249 -27.657 -0.706 1.00 89.12 182 ASP A N 1
ATOM 1401 C CA . ASP A 1 182 ? -2.174 -28.222 0.637 1.00 89.12 182 ASP A CA 1
ATOM 1402 C C . ASP A 1 182 ? -0.729 -28.655 0.957 1.00 89.12 182 ASP A C 1
ATOM 1404 O O . ASP A 1 182 ? -0.239 -29.702 0.522 1.00 89.12 182 ASP A O 1
ATOM 1408 N N . SER A 1 183 ? -0.013 -27.787 1.667 1.00 87.00 183 SER A N 1
ATOM 1409 C CA . SER A 1 183 ? 1.406 -27.942 1.991 1.00 87.00 183 SER A CA 1
ATOM 1410 C C . SER A 1 183 ? 1.659 -28.927 3.129 1.00 87.00 183 SER A C 1
ATOM 1412 O O . SER A 1 183 ? 2.746 -29.502 3.201 1.00 87.00 183 SER A O 1
ATOM 1414 N N . ASN A 1 184 ? 0.673 -29.147 4.002 1.00 90.50 184 ASN A N 1
ATOM 1415 C CA . ASN A 1 184 ? 0.787 -30.044 5.153 1.00 90.50 184 ASN A CA 1
ATOM 1416 C C . ASN A 1 184 ? -0.029 -31.348 5.009 1.00 90.50 184 ASN A C 1
ATOM 1418 O O . ASN A 1 184 ? 0.083 -32.222 5.872 1.00 90.50 184 ASN A O 1
ATOM 1422 N N . ALA A 1 185 ? -0.776 -31.496 3.912 1.00 91.25 185 ALA A N 1
ATOM 1423 C CA . ALA A 1 185 ? -1.609 -32.646 3.574 1.00 91.25 185 ALA A CA 1
ATOM 1424 C C . ALA A 1 185 ? -2.740 -32.927 4.585 1.00 91.25 185 ALA A C 1
ATOM 1426 O O . ALA A 1 185 ? -3.096 -34.091 4.802 1.00 91.25 185 ALA A O 1
ATOM 1427 N N . ASP A 1 186 ? -3.294 -31.890 5.226 1.00 93.44 186 ASP A N 1
ATOM 1428 C CA . ASP A 1 186 ? -4.391 -32.023 6.197 1.00 93.44 186 ASP A CA 1
ATOM 1429 C C . ASP A 1 186 ? -5.797 -31.779 5.606 1.00 93.44 186 ASP A C 1
ATOM 1431 O O . ASP A 1 186 ? -6.810 -31.992 6.288 1.00 93.44 186 ASP A O 1
ATOM 1435 N N . GLY A 1 187 ? -5.866 -31.393 4.328 1.00 92.06 187 GLY A N 1
ATOM 1436 C CA . GLY A 1 187 ? -7.095 -31.124 3.589 1.00 92.06 187 GLY A CA 1
ATOM 1437 C C . GLY A 1 187 ? -7.792 -29.816 3.970 1.00 92.06 187 GLY A C 1
ATOM 1438 O O . GLY A 1 187 ? -8.983 -29.671 3.682 1.00 92.06 187 GLY A O 1
ATOM 1439 N N . ARG A 1 188 ? -7.115 -28.882 4.653 1.00 93.69 188 ARG A N 1
ATOM 1440 C CA . ARG A 1 188 ? -7.695 -27.620 5.135 1.00 93.69 188 ARG A CA 1
ATOM 1441 C C . ARG A 1 188 ? -6.806 -26.432 4.800 1.00 93.69 188 ARG A C 1
ATOM 1443 O O . ARG A 1 188 ? -5.590 -26.489 4.869 1.00 93.69 188 ARG A O 1
ATOM 1450 N N . TRP A 1 189 ? -7.433 -25.299 4.497 1.00 94.38 189 TRP A N 1
ATOM 1451 C CA . TRP A 1 189 ? -6.696 -24.059 4.288 1.00 94.38 189 TRP A CA 1
ATOM 1452 C C . TRP A 1 189 ? -6.395 -23.399 5.632 1.00 94.38 189 TRP A C 1
ATOM 1454 O O . TRP A 1 189 ? -7.314 -23.039 6.369 1.00 94.38 189 TRP A O 1
ATOM 1464 N N . SER A 1 190 ? -5.112 -23.211 5.944 1.00 93.12 190 SER A N 1
ATOM 1465 C CA . SER A 1 190 ? -4.677 -22.582 7.200 1.00 93.12 190 SER A CA 1
ATOM 1466 C C . SER A 1 190 ? -4.609 -21.042 7.160 1.00 93.12 190 SER A C 1
ATOM 1468 O O . SER A 1 190 ? -4.207 -20.431 8.154 1.00 93.12 190 SER A O 1
ATOM 1470 N N . GLY A 1 191 ? -4.915 -20.417 6.019 1.00 94.00 191 GLY A N 1
ATOM 1471 C CA . GLY A 1 191 ? -4.701 -18.988 5.762 1.00 94.00 191 GLY A CA 1
ATOM 1472 C C . GLY A 1 191 ? -5.967 -18.147 5.671 1.00 94.00 191 GLY A C 1
ATOM 1473 O O . GLY A 1 191 ? -7.057 -18.549 6.078 1.00 94.00 191 GLY A O 1
ATOM 1474 N N . TYR A 1 192 ? -5.821 -16.963 5.078 1.00 96.25 192 TYR A N 1
ATOM 1475 C CA . TYR A 1 192 ? -6.943 -16.088 4.767 1.00 96.25 192 TYR A CA 1
ATOM 1476 C C . TYR A 1 192 ? -7.838 -16.717 3.702 1.00 96.25 192 TYR A C 1
ATOM 1478 O O . TYR A 1 192 ? -7.363 -17.148 2.651 1.00 96.25 192 TYR A O 1
ATOM 1486 N N . THR A 1 193 ? -9.139 -16.748 3.975 1.00 96.94 193 THR A N 1
ATOM 1487 C CA . THR A 1 193 ? -10.160 -17.117 2.995 1.00 96.94 193 THR A CA 1
ATOM 1488 C C . THR A 1 193 ? -10.882 -15.842 2.571 1.00 96.94 193 THR A C 1
ATOM 1490 O O . THR A 1 193 ? -11.463 -15.192 3.440 1.00 96.94 193 THR A O 1
ATOM 1493 N N . PRO A 1 194 ? -10.858 -15.472 1.278 1.00 97.50 194 PRO A N 1
ATOM 1494 C CA . PRO A 1 194 ? -11.478 -14.240 0.809 1.00 97.50 194 PRO A CA 1
ATOM 1495 C C . PRO A 1 194 ? -12.965 -14.125 1.151 1.00 97.50 194 PRO A C 1
ATOM 1497 O O . PRO A 1 194 ? -13.738 -15.056 0.932 1.00 97.50 194 PRO A O 1
ATOM 1500 N N . ASP A 1 195 ? -13.354 -12.964 1.667 1.00 97.69 195 ASP A N 1
ATOM 1501 C CA . ASP A 1 195 ? -14.708 -12.672 2.151 1.00 97.69 195 ASP A CA 1
ATOM 1502 C C . ASP A 1 195 ? -15.147 -11.212 1.922 1.00 97.69 195 ASP A C 1
ATOM 1504 O O . ASP A 1 195 ? -16.156 -10.775 2.472 1.00 97.69 195 ASP A O 1
ATOM 1508 N N . CYS A 1 196 ? -14.395 -10.467 1.108 1.00 98.19 196 CYS A N 1
ATOM 1509 C CA . CYS A 1 196 ? -14.708 -9.103 0.690 1.00 98.19 196 CYS A CA 1
ATOM 1510 C C . CYS A 1 196 ? -15.442 -9.122 -0.654 1.00 98.19 196 CYS A C 1
ATOM 1512 O O . CYS A 1 196 ? -14.948 -9.713 -1.612 1.00 98.19 196 CYS A O 1
ATOM 1514 N N . TYR A 1 197 ? -16.583 -8.445 -0.760 1.00 97.94 197 TYR A N 1
ATOM 1515 C CA . TYR A 1 197 ? -17.373 -8.418 -1.998 1.00 97.94 197 TYR A CA 1
ATOM 1516 C C . TYR A 1 197 ? -17.082 -7.198 -2.883 1.00 97.94 197 TYR A C 1
ATOM 1518 O O . TYR A 1 197 ? -17.550 -7.134 -4.018 1.00 97.94 197 TYR A O 1
ATOM 1526 N N . PHE A 1 198 ? -16.263 -6.257 -2.405 1.00 97.31 198 PHE A N 1
ATOM 1527 C CA . PHE A 1 198 ? -15.983 -4.987 -3.077 1.00 97.31 198 PHE A CA 1
ATOM 1528 C C . PHE A 1 198 ? -17.269 -4.226 -3.462 1.00 97.31 198 PHE A C 1
ATOM 1530 O O . PHE A 1 198 ? -17.278 -3.476 -4.443 1.00 97.31 198 PHE A O 1
ATOM 1537 N N . ASP A 1 199 ? -18.343 -4.421 -2.689 1.00 97.19 199 ASP A N 1
ATOM 1538 C CA . ASP A 1 199 ? -19.627 -3.731 -2.832 1.00 97.19 199 ASP A CA 1
ATOM 1539 C C . ASP A 1 199 ? -19.748 -2.694 -1.716 1.00 97.19 199 ASP A C 1
ATOM 1541 O O . ASP A 1 199 ? -20.272 -2.952 -0.628 1.00 97.19 199 ASP A O 1
ATOM 1545 N N . PHE A 1 200 ? -19.165 -1.525 -1.973 1.00 97.94 200 PHE A N 1
ATOM 1546 C CA . PHE A 1 200 ? -19.046 -0.467 -0.982 1.00 97.94 200 PHE A CA 1
ATOM 1547 C C . PHE A 1 200 ? -20.268 0.440 -0.970 1.00 97.94 200 PHE A C 1
ATOM 1549 O O . PHE A 1 200 ? -20.765 0.885 -2.006 1.00 97.94 200 PHE A O 1
ATOM 1556 N N . ASP A 1 201 ? -20.718 0.780 0.231 1.00 97.00 201 ASP A N 1
ATOM 1557 C CA . ASP A 1 201 ? -21.698 1.838 0.414 1.00 97.00 201 ASP A CA 1
ATOM 1558 C C . ASP A 1 201 ? -21.081 3.246 0.424 1.00 97.00 201 ASP A C 1
ATOM 1560 O O . ASP A 1 201 ? -19.884 3.446 0.215 1.00 97.00 201 ASP A O 1
ATOM 1564 N N . ALA A 1 202 ? -21.924 4.253 0.672 1.00 95.25 202 ALA A N 1
ATOM 1565 C CA . ALA A 1 202 ? -21.516 5.653 0.651 1.00 95.25 202 ALA A CA 1
ATOM 1566 C C . ALA A 1 202 ? -20.468 6.027 1.718 1.00 95.25 202 ALA A C 1
ATOM 1568 O O . ALA A 1 202 ? -19.830 7.068 1.589 1.00 95.25 202 ALA A O 1
ATOM 1569 N N . GLU A 1 203 ? -20.290 5.207 2.752 1.00 95.56 203 GLU A N 1
ATOM 1570 C CA . GLU A 1 203 ? -19.304 5.407 3.818 1.00 95.56 203 GLU A CA 1
ATOM 1571 C C . GLU A 1 203 ? -18.108 4.446 3.684 1.00 95.56 203 GLU A C 1
ATOM 1573 O O . GLU A 1 203 ? -17.267 4.377 4.589 1.00 95.56 203 GLU A O 1
ATOM 1578 N N . GLY A 1 204 ? -18.035 3.701 2.576 1.00 97.31 204 GLY A N 1
ATOM 1579 C CA . GLY A 1 204 ? -16.942 2.797 2.243 1.00 97.31 204 GLY A CA 1
ATOM 1580 C C . GLY A 1 204 ? -17.025 1.419 2.901 1.00 97.31 204 GLY A C 1
ATOM 1581 O O . GLY A 1 204 ? -16.036 0.689 2.853 1.00 97.31 204 GLY A O 1
ATOM 1582 N N . PHE A 1 205 ? -18.141 1.047 3.537 1.00 98.44 205 PHE A N 1
ATOM 1583 C CA . PHE A 1 205 ? -18.290 -0.294 4.116 1.00 98.44 205 PHE A CA 1
ATOM 1584 C C . PHE A 1 205 ? -18.678 -1.306 3.043 1.00 98.44 205 PHE A C 1
ATOM 1586 O O . PHE A 1 205 ? -19.608 -1.071 2.272 1.00 98.44 205 PHE A O 1
ATOM 1593 N N . ASP A 1 206 ? -17.956 -2.422 3.012 1.00 98.62 206 ASP A N 1
ATOM 1594 C CA . ASP A 1 206 ? -18.229 -3.554 2.132 1.00 98.62 206 ASP A CA 1
ATOM 1595 C C . ASP A 1 206 ? -19.434 -4.358 2.630 1.00 98.62 206 ASP A C 1
ATOM 1597 O O . ASP A 1 206 ? -19.545 -4.661 3.827 1.00 98.62 206 ASP A O 1
ATOM 1601 N N . ARG A 1 207 ? -20.318 -4.732 1.703 1.00 98.06 207 ARG A N 1
ATOM 1602 C CA . ARG A 1 207 ? -21.532 -5.494 1.992 1.00 98.06 207 ARG A CA 1
ATOM 1603 C C . ARG A 1 207 ? -21.557 -6.813 1.246 1.00 98.06 207 ARG A C 1
ATOM 1605 O O . ARG A 1 207 ? -21.191 -6.907 0.082 1.00 98.06 207 ARG A O 1
ATOM 1612 N N . ASP A 1 208 ? -22.030 -7.843 1.932 1.00 96.69 208 ASP A N 1
ATOM 1613 C CA . ASP A 1 208 ? -22.296 -9.127 1.301 1.00 96.69 208 ASP A CA 1
ATOM 1614 C C . ASP A 1 208 ? -23.560 -9.074 0.412 1.00 96.69 208 ASP A C 1
ATOM 1616 O O . ASP A 1 208 ? -24.342 -8.122 0.492 1.00 96.69 208 ASP A O 1
ATOM 1620 N N . PRO A 1 209 ? -23.840 -10.114 -0.398 1.00 96.06 209 PRO A N 1
ATOM 1621 C CA . PRO A 1 209 ? -25.027 -10.150 -1.256 1.00 96.06 209 PRO A CA 1
ATOM 1622 C C . PRO A 1 209 ? -26.371 -10.117 -0.505 1.00 96.06 209 PRO A C 1
ATOM 1624 O O . PRO A 1 209 ? -27.417 -9.934 -1.126 1.00 96.06 209 PRO A O 1
ATOM 1627 N N . ALA A 1 210 ? -26.373 -10.319 0.818 1.00 95.94 210 ALA A N 1
ATOM 1628 C CA . ALA A 1 210 ? -27.548 -10.162 1.673 1.00 95.94 210 ALA A CA 1
ATOM 1629 C C . ALA A 1 210 ? -27.666 -8.738 2.262 1.00 95.94 210 ALA A C 1
ATOM 1631 O O . ALA A 1 210 ? -28.587 -8.475 3.037 1.00 95.94 210 ALA A O 1
ATOM 1632 N N . GLY A 1 211 ? -26.760 -7.826 1.900 1.00 95.69 211 GLY A N 1
ATOM 1633 C CA . GLY A 1 211 ? -26.718 -6.436 2.344 1.00 95.69 211 GLY A CA 1
ATOM 1634 C C . GLY A 1 211 ? -26.121 -6.235 3.737 1.00 95.69 211 GLY A C 1
ATOM 1635 O O . GLY A 1 211 ? -26.344 -5.182 4.333 1.00 95.69 211 GLY A O 1
ATOM 1636 N N . ARG A 1 212 ? -25.409 -7.227 4.285 1.00 95.75 212 ARG A N 1
ATOM 1637 C CA . ARG A 1 212 ? -24.801 -7.159 5.624 1.00 95.75 212 ARG A CA 1
ATOM 1638 C C . ARG A 1 212 ? -23.350 -6.705 5.530 1.00 95.75 212 ARG A C 1
ATOM 1640 O O . ARG A 1 212 ? -22.621 -7.177 4.664 1.00 95.75 212 ARG A O 1
ATOM 1647 N N . ASP A 1 213 ? -22.918 -5.871 6.471 1.00 96.81 213 ASP A N 1
ATOM 1648 C CA . ASP A 1 213 ? -21.528 -5.417 6.549 1.00 96.81 213 ASP A CA 1
ATOM 1649 C C . ASP A 1 213 ? -20.577 -6.606 6.787 1.00 96.81 213 ASP A C 1
ATOM 1651 O O . ASP A 1 213 ? -20.712 -7.347 7.767 1.00 96.81 213 ASP A O 1
ATOM 1655 N N . THR A 1 214 ? -19.571 -6.769 5.926 1.00 97.94 214 THR A N 1
ATOM 1656 C CA . THR A 1 214 ? -18.526 -7.804 6.091 1.00 97.94 214 THR A CA 1
ATOM 1657 C C . THR A 1 214 ? -17.488 -7.407 7.146 1.00 97.94 214 THR A C 1
ATOM 1659 O O . THR A 1 214 ? -16.744 -8.233 7.685 1.00 97.94 214 THR A O 1
ATOM 1662 N N . GLY A 1 215 ? -17.459 -6.116 7.488 1.00 98.06 215 GLY A N 1
ATOM 1663 C CA . GLY A 1 215 ? -16.467 -5.490 8.352 1.00 98.06 215 GLY A CA 1
ATOM 1664 C C . GLY A 1 215 ? -15.306 -4.861 7.598 1.00 98.06 215 GLY A C 1
ATOM 1665 O O . GLY A 1 215 ? -14.574 -4.087 8.209 1.00 98.06 215 GLY A O 1
ATOM 1666 N N . TRP A 1 216 ? -15.133 -5.155 6.311 1.00 98.69 216 TRP A N 1
ATOM 1667 C CA . TRP A 1 216 ? -14.153 -4.451 5.496 1.00 98.69 216 TRP A CA 1
ATOM 1668 C C . TRP A 1 216 ? -14.614 -3.020 5.227 1.00 98.69 216 TRP A C 1
ATOM 1670 O O . TRP A 1 216 ? -15.790 -2.770 4.956 1.00 98.69 216 TRP A O 1
ATOM 1680 N N . ARG A 1 217 ? -13.677 -2.076 5.301 1.00 98.50 217 ARG A N 1
ATOM 1681 C CA . ARG A 1 217 ? -13.910 -0.683 4.926 1.00 98.50 217 ARG A CA 1
ATOM 1682 C C . ARG A 1 217 ? -12.782 -0.180 4.036 1.00 98.50 217 ARG A C 1
ATOM 1684 O O . ARG A 1 217 ? -11.613 -0.287 4.407 1.00 98.50 217 ARG A O 1
ATOM 1691 N N . VAL A 1 218 ? -13.129 0.363 2.875 1.00 98.44 218 VAL A N 1
ATOM 1692 C CA . VAL A 1 218 ? -12.171 0.932 1.917 1.00 98.44 218 VAL A CA 1
ATOM 1693 C C . VAL A 1 218 ? -11.824 2.373 2.267 1.00 98.44 218 VAL A C 1
ATOM 1695 O O . VAL A 1 218 ? -12.679 3.126 2.735 1.00 98.44 218 VAL A O 1
ATOM 1698 N N . PHE A 1 219 ? -10.587 2.782 1.998 1.00 97.69 219 PHE A N 1
ATOM 1699 C CA . PHE A 1 219 ? -10.187 4.183 2.080 1.00 97.69 219 PHE A CA 1
ATOM 1700 C C . PHE A 1 219 ? -9.302 4.598 0.901 1.00 97.69 219 PHE A C 1
ATOM 1702 O O . PHE A 1 219 ? -8.550 3.798 0.349 1.00 97.69 219 PHE A O 1
ATOM 1709 N N . ALA A 1 220 ? -9.365 5.879 0.545 1.00 96.75 220 ALA A N 1
ATOM 1710 C CA . ALA A 1 220 ? -8.488 6.498 -0.437 1.00 96.75 220 ALA A CA 1
ATOM 1711 C C . ALA A 1 220 ? -7.194 6.997 0.224 1.00 96.75 220 ALA A C 1
ATOM 1713 O O . ALA A 1 220 ? -7.190 7.408 1.389 1.00 96.75 220 ALA A O 1
ATOM 1714 N N . TYR A 1 221 ? -6.086 6.961 -0.515 1.00 95.19 221 TYR A N 1
ATOM 1715 C CA . TYR A 1 221 ? -4.747 7.255 -0.010 1.00 95.19 221 TYR A CA 1
ATOM 1716 C C . TYR A 1 221 ? -3.836 7.789 -1.116 1.00 95.19 221 TYR A C 1
ATOM 1718 O O . TYR A 1 221 ? -4.108 7.620 -2.305 1.00 95.19 221 TYR A O 1
ATOM 1726 N N . TYR A 1 222 ? -2.730 8.413 -0.716 1.00 94.19 222 TYR A N 1
ATOM 1727 C CA . TYR A 1 222 ? -1.644 8.756 -1.629 1.00 94.19 222 TYR A CA 1
ATOM 1728 C C . TYR A 1 222 ? -0.810 7.498 -1.897 1.00 94.19 222 TYR A C 1
ATOM 1730 O O . TYR A 1 222 ? -0.292 6.924 -0.933 1.00 94.19 222 TYR A O 1
ATOM 1738 N N . PRO A 1 223 ? -0.644 7.044 -3.153 1.00 92.88 223 PRO A N 1
ATOM 1739 C CA . PRO A 1 223 ? 0.139 5.846 -3.443 1.00 92.88 223 PRO A CA 1
ATOM 1740 C C . PRO A 1 223 ? 1.593 6.025 -3.000 1.00 92.88 223 PRO A C 1
ATOM 1742 O O . PRO A 1 223 ? 2.091 7.150 -2.884 1.00 92.88 223 PRO A O 1
ATOM 1745 N N . PHE A 1 224 ? 2.268 4.911 -2.720 1.00 91.88 224 PHE A N 1
ATOM 1746 C CA . PHE A 1 224 ? 3.706 4.937 -2.471 1.00 91.88 224 PHE A CA 1
ATOM 1747 C C . PHE A 1 224 ? 4.445 5.391 -3.738 1.00 91.88 224 PHE A C 1
ATOM 1749 O O . PHE A 1 224 ? 3.999 5.131 -4.856 1.00 91.88 224 PHE A O 1
ATOM 1756 N N . LEU A 1 225 ? 5.547 6.116 -3.562 1.00 92.75 225 LEU A N 1
ATOM 1757 C CA . LEU A 1 225 ? 6.242 6.773 -4.663 1.00 92.75 225 LEU A CA 1
ATOM 1758 C C . LEU A 1 225 ? 6.899 5.751 -5.604 1.00 92.75 225 LEU A C 1
ATOM 1760 O O . LEU A 1 225 ? 7.509 4.794 -5.136 1.00 92.75 225 LEU A O 1
ATOM 1764 N N . GLY A 1 226 ? 6.788 5.971 -6.918 1.00 91.31 226 GLY A N 1
ATOM 1765 C CA . GLY A 1 226 ? 7.462 5.164 -7.934 1.00 91.31 226 GLY A CA 1
ATOM 1766 C C . GLY A 1 226 ? 6.667 3.952 -8.390 1.00 91.31 226 GLY A C 1
ATOM 1767 O O . GLY A 1 226 ? 5.653 4.082 -9.075 1.00 91.31 226 GLY A O 1
ATOM 1768 N N . THR A 1 227 ? 7.135 2.752 -8.053 1.00 82.38 227 THR A N 1
ATOM 1769 C CA . THR A 1 227 ? 6.589 1.486 -8.581 1.00 82.38 227 THR A CA 1
ATOM 1770 C C . THR A 1 227 ? 5.069 1.313 -8.395 1.00 82.38 227 THR A C 1
ATOM 1772 O O . THR A 1 227 ? 4.425 0.670 -9.222 1.00 82.38 227 THR A O 1
ATOM 1775 N N . PHE A 1 228 ? 4.460 1.924 -7.371 1.00 87.94 228 PHE A N 1
ATOM 1776 C CA . PHE A 1 228 ? 3.008 1.861 -7.125 1.00 87.94 228 PHE A CA 1
ATOM 1777 C C . PHE A 1 228 ? 2.185 2.906 -7.896 1.00 87.94 228 PHE A C 1
ATOM 1779 O O . PHE A 1 228 ? 0.997 3.087 -7.634 1.00 87.94 228 PHE A O 1
ATOM 1786 N N . PHE A 1 229 ? 2.782 3.606 -8.861 1.00 94.38 229 PHE A N 1
ATOM 1787 C CA . PHE A 1 229 ? 2.037 4.510 -9.730 1.00 94.38 229 PHE A CA 1
ATOM 1788 C C . PHE A 1 229 ? 1.250 3.736 -10.801 1.00 94.38 229 PHE A C 1
ATOM 1790 O O . PHE A 1 229 ? 1.791 2.806 -11.414 1.00 94.38 229 PHE A O 1
ATOM 1797 N N . PRO A 1 230 ? 0.019 4.166 -11.146 1.00 94.81 230 PRO A N 1
ATOM 1798 C CA . PRO A 1 230 ? -0.717 3.587 -12.269 1.00 94.81 230 PRO A CA 1
ATOM 1799 C C . PRO A 1 230 ? 0.030 3.737 -13.595 1.00 94.81 230 PRO A C 1
ATOM 1801 O O . PRO A 1 230 ? -0.002 2.830 -14.426 1.00 94.81 230 PRO A O 1
ATOM 1804 N N . THR A 1 231 ? 0.803 4.814 -13.767 1.00 95.06 231 THR A N 1
ATOM 1805 C CA . THR A 1 231 ? 1.717 4.969 -14.906 1.00 95.06 231 THR A CA 1
ATOM 1806 C C . THR A 1 231 ? 2.827 3.919 -14.968 1.00 95.06 231 THR A C 1
ATOM 1808 O O . THR A 1 231 ? 3.452 3.791 -16.015 1.00 95.06 231 THR A O 1
ATOM 1811 N N . ASN A 1 232 ? 3.054 3.123 -13.927 1.00 94.12 232 ASN A N 1
ATOM 1812 C CA . ASN A 1 232 ? 4.013 2.013 -13.912 1.00 94.12 232 ASN A CA 1
ATOM 1813 C C . ASN A 1 232 ? 3.321 0.637 -13.899 1.00 94.12 232 ASN A C 1
ATOM 1815 O O . ASN A 1 232 ? 3.968 -0.397 -13.757 1.00 94.12 232 ASN A O 1
ATOM 1819 N N . GLY A 1 233 ? 2.001 0.606 -14.111 1.00 91.25 233 GLY A N 1
ATOM 1820 C CA . GLY A 1 233 ? 1.220 -0.625 -14.228 1.00 91.25 233 GLY A CA 1
ATOM 1821 C C . GLY A 1 233 ? 0.627 -1.111 -12.909 1.00 91.25 233 GLY A C 1
ATOM 1822 O O . GLY A 1 233 ? 0.051 -2.200 -12.883 1.00 91.25 233 GLY A O 1
ATOM 1823 N N . ALA A 1 234 ? 0.734 -0.328 -11.835 1.00 81.88 234 ALA A N 1
ATOM 1824 C CA . ALA A 1 234 ? 0.156 -0.638 -10.537 1.00 81.88 234 ALA A CA 1
ATOM 1825 C C . ALA A 1 234 ? -1.068 0.248 -10.267 1.00 81.88 234 ALA A C 1
ATOM 1827 O O . ALA A 1 234 ? -0.942 1.426 -9.955 1.00 81.88 234 ALA A O 1
ATOM 1828 N N . THR A 1 235 ? -2.268 -0.321 -10.383 1.00 91.31 235 THR A N 1
ATOM 1829 C CA . THR A 1 235 ? -3.472 0.243 -9.750 1.00 91.31 235 THR A CA 1
ATOM 1830 C C . THR A 1 235 ? -3.883 -0.665 -8.622 1.00 91.31 235 THR A C 1
ATOM 1832 O O . THR A 1 235 ? -4.026 -1.868 -8.853 1.00 91.31 235 THR A O 1
ATOM 1835 N N . ASP A 1 236 ? -4.102 -0.112 -7.442 1.00 93.75 236 ASP A N 1
ATOM 1836 C CA . ASP A 1 236 ? -4.443 -0.894 -6.271 1.00 93.75 236 ASP A CA 1
ATOM 1837 C C . ASP A 1 236 ? -5.513 -0.251 -5.388 1.00 93.75 236 ASP A C 1
ATOM 1839 O O . ASP A 1 236 ? -5.944 0.867 -5.619 1.00 93.75 236 ASP A O 1
ATOM 1843 N N . ASP A 1 237 ? -6.037 -1.007 -4.436 1.00 95.31 237 ASP A N 1
ATOM 1844 C CA . ASP A 1 237 ? -6.965 -0.519 -3.418 1.00 95.31 237 ASP A CA 1
ATOM 1845 C C . ASP A 1 237 ? -6.590 -1.120 -2.068 1.00 95.31 237 ASP A C 1
ATOM 1847 O O . ASP A 1 237 ? -6.030 -2.210 -2.010 1.00 95.31 237 ASP A O 1
ATOM 1851 N N . VAL A 1 238 ? -6.884 -0.420 -0.971 1.00 96.88 238 VAL A N 1
ATOM 1852 C CA . VAL A 1 238 ? -6.629 -0.930 0.380 1.00 96.88 238 VAL A CA 1
ATOM 1853 C C . VAL A 1 238 ? -7.894 -0.830 1.215 1.00 96.88 238 VAL A C 1
ATOM 1855 O O . VAL A 1 238 ? -8.575 0.198 1.252 1.00 96.88 238 VAL A O 1
ATOM 1858 N N . LEU A 1 239 ? -8.194 -1.922 1.905 1.00 98.62 239 LEU A N 1
ATOM 1859 C CA . LEU A 1 239 ? -9.278 -2.033 2.860 1.00 98.62 239 LEU A CA 1
ATOM 1860 C C . LEU A 1 239 ? -8.710 -2.404 4.221 1.00 98.62 239 LEU A C 1
ATOM 1862 O O . LEU A 1 239 ? -7.743 -3.158 4.312 1.00 98.62 239 LEU A O 1
ATOM 1866 N N . ILE A 1 240 ? -9.354 -1.917 5.275 1.00 98.81 240 ILE A N 1
ATOM 1867 C CA . ILE A 1 240 ? -9.059 -2.285 6.658 1.00 98.81 240 ILE A CA 1
ATOM 1868 C C . ILE A 1 240 ? -10.244 -3.028 7.269 1.00 98.81 240 ILE A C 1
ATOM 1870 O O . ILE A 1 240 ? -11.403 -2.703 6.996 1.00 98.81 240 ILE A O 1
ATOM 1874 N N . ARG A 1 241 ? -9.956 -4.000 8.132 1.00 98.81 241 ARG A N 1
ATOM 1875 C CA . ARG A 1 241 ? -10.936 -4.589 9.041 1.00 98.81 241 ARG A CA 1
ATOM 1876 C C . ARG A 1 241 ? -10.359 -4.689 10.446 1.00 98.81 241 ARG A C 1
ATOM 1878 O O . ARG A 1 241 ? -9.273 -5.223 10.643 1.00 98.81 241 ARG A O 1
ATOM 1885 N N . LEU A 1 242 ? -11.090 -4.164 11.428 1.00 98.75 242 LEU A N 1
ATOM 1886 C CA . LEU A 1 242 ? -10.766 -4.374 12.841 1.00 98.75 242 LEU A CA 1
ATOM 1887 C C . LEU A 1 242 ? -11.474 -5.635 13.378 1.00 98.75 242 LEU A C 1
ATOM 1889 O O . LEU A 1 242 ? -12.549 -6.005 12.879 1.00 98.75 242 LEU A O 1
ATOM 1893 N N . PRO A 1 243 ? -10.933 -6.283 14.430 1.00 98.19 243 PRO A N 1
ATOM 1894 C CA . PRO A 1 243 ? -11.567 -7.442 15.053 1.00 98.19 243 PRO A CA 1
ATOM 1895 C C . PRO A 1 243 ? -13.007 -7.161 15.487 1.00 98.19 243 PRO A C 1
ATOM 1897 O O . PRO A 1 243 ? -13.374 -6.024 15.772 1.00 98.19 243 PRO A O 1
ATOM 1900 N N . ALA A 1 244 ? -13.831 -8.205 15.604 1.00 97.94 244 ALA A N 1
ATOM 1901 C CA . ALA A 1 244 ? -15.250 -8.068 15.958 1.00 97.94 244 ALA A CA 1
ATOM 1902 C C . ALA A 1 244 ? -15.497 -7.237 17.236 1.00 97.94 244 ALA A C 1
ATOM 1904 O O . ALA A 1 244 ? -16.454 -6.471 17.286 1.00 97.94 244 ALA A O 1
ATOM 1905 N N . ALA A 1 245 ? -14.604 -7.310 18.230 1.00 98.06 245 ALA A N 1
ATOM 1906 C CA . ALA A 1 245 ? -14.705 -6.521 19.459 1.00 98.06 245 ALA A CA 1
ATOM 1907 C C . ALA A 1 245 ? -14.615 -4.997 19.239 1.00 98.06 245 ALA A C 1
ATOM 1909 O O . ALA A 1 245 ? -15.202 -4.233 19.997 1.00 98.06 245 ALA A O 1
ATOM 1910 N N . PHE A 1 246 ? -13.930 -4.540 18.190 1.00 98.62 246 PHE A N 1
ATOM 1911 C CA . PHE A 1 246 ? -13.860 -3.121 17.819 1.00 98.62 246 PHE A CA 1
ATOM 1912 C C . PHE A 1 246 ? -15.100 -2.655 17.050 1.00 98.62 246 PHE A C 1
ATOM 1914 O O . PHE A 1 246 ? -15.260 -1.465 16.794 1.00 98.62 246 PHE A O 1
ATOM 1921 N N . ARG A 1 247 ? -15.976 -3.591 16.673 1.00 98.06 247 ARG A N 1
ATOM 1922 C CA . ARG A 1 247 ? -17.167 -3.365 15.848 1.00 98.06 247 ARG A CA 1
ATOM 1923 C C . ARG A 1 247 ? -18.466 -3.564 16.626 1.00 98.06 247 ARG A C 1
ATOM 1925 O O . ARG A 1 247 ? -19.529 -3.651 16.020 1.00 98.06 247 ARG A O 1
ATOM 1932 N N . ALA A 1 248 ? -18.376 -3.710 17.945 1.00 98.06 248 ALA A N 1
ATOM 1933 C CA . ALA A 1 248 ? -19.485 -4.112 18.793 1.00 98.06 248 ALA A CA 1
ATOM 1934 C C . ALA A 1 248 ? -19.566 -3.271 20.068 1.00 98.06 248 ALA A C 1
ATOM 1936 O O . ALA A 1 248 ? -18.545 -2.877 20.641 1.00 98.06 248 ALA A O 1
ATOM 1937 N N . ARG A 1 249 ? -20.794 -3.047 20.541 1.00 97.56 249 ARG A N 1
ATOM 1938 C CA . ARG A 1 249 ? -21.082 -2.462 21.860 1.00 97.56 249 ARG A CA 1
ATOM 1939 C C . ARG A 1 249 ? -20.524 -3.347 22.973 1.00 97.56 249 ARG A C 1
ATOM 1941 O O . ARG A 1 249 ? -20.132 -4.484 22.733 1.00 97.56 249 ARG A O 1
ATOM 1948 N N . GLU A 1 250 ? -20.515 -2.843 24.203 1.00 95.81 250 GLU A N 1
ATOM 1949 C CA . GLU A 1 250 ? -19.985 -3.575 25.366 1.00 95.81 250 GLU A CA 1
ATOM 1950 C C . GLU A 1 250 ? -20.621 -4.966 25.565 1.00 95.81 250 GLU A C 1
ATOM 1952 O O . GLU A 1 250 ? -19.936 -5.902 25.984 1.00 95.81 250 GLU A O 1
ATOM 1957 N N . ASP A 1 251 ? -21.897 -5.125 25.196 1.00 95.06 251 ASP A N 1
ATOM 1958 C CA . ASP A 1 251 ? -22.646 -6.389 25.257 1.00 95.06 251 ASP A CA 1
ATOM 1959 C C . ASP A 1 251 ? -22.328 -7.380 24.116 1.00 95.06 251 ASP A C 1
ATOM 1961 O O . ASP A 1 251 ? -22.837 -8.501 24.109 1.00 95.06 251 ASP A O 1
ATOM 1965 N N . GLY A 1 252 ? -21.475 -6.992 23.164 1.00 95.56 252 GLY A N 1
ATOM 1966 C CA . GLY A 1 252 ? -21.088 -7.796 22.004 1.00 95.56 252 GLY A CA 1
ATOM 1967 C C . GLY A 1 252 ? -21.989 -7.633 20.775 1.00 95.56 252 GLY A C 1
ATOM 1968 O O . GLY A 1 252 ? -21.707 -8.243 19.743 1.00 95.56 252 GLY A O 1
ATOM 1969 N N . THR A 1 253 ? -23.033 -6.802 20.835 1.00 96.88 253 THR A N 1
ATOM 1970 C CA . THR A 1 253 ? -23.903 -6.526 19.684 1.00 96.88 253 THR A CA 1
ATOM 1971 C C . THR A 1 253 ? -23.161 -5.682 18.638 1.00 96.88 253 THR A C 1
ATOM 1973 O O . THR A 1 253 ? -22.632 -4.627 19.002 1.00 96.88 253 THR A O 1
ATOM 1976 N N . PRO A 1 254 ? -23.129 -6.079 17.347 1.00 97.12 254 PRO A N 1
ATOM 1977 C CA . PRO A 1 254 ? -22.520 -5.278 16.285 1.00 97.12 254 PRO A CA 1
ATOM 1978 C C . PRO A 1 254 ? -23.128 -3.876 16.187 1.00 97.12 254 PRO A C 1
ATOM 1980 O O . PRO A 1 254 ? -24.350 -3.724 16.204 1.00 97.12 254 PRO A O 1
ATOM 1983 N N . ASP A 1 255 ? -22.281 -2.858 16.056 1.00 97.19 255 ASP A N 1
ATOM 1984 C CA . ASP A 1 255 ? -22.696 -1.462 15.947 1.00 97.19 255 ASP A CA 1
ATOM 1985 C C . ASP A 1 255 ? -21.719 -0.661 15.079 1.00 97.19 255 ASP A C 1
ATOM 1987 O O . ASP A 1 255 ? -20.508 -0.610 15.317 1.00 97.19 255 ASP A O 1
ATOM 1991 N N . ARG A 1 256 ? -22.269 -0.025 14.046 1.00 95.38 256 ARG A N 1
ATOM 1992 C CA . ARG A 1 256 ? -21.501 0.706 13.040 1.00 95.38 256 ARG A CA 1
ATOM 1993 C C . ARG A 1 256 ? -20.949 2.035 13.551 1.00 95.38 256 ARG A C 1
ATOM 1995 O O . ARG A 1 256 ? -19.863 2.414 13.125 1.00 95.38 256 ARG A O 1
ATOM 2002 N N . ALA A 1 257 ? -21.636 2.711 14.473 1.00 96.06 257 ALA A N 1
ATOM 2003 C CA . ALA A 1 257 ? -21.131 3.941 15.080 1.00 96.06 257 ALA A CA 1
ATOM 2004 C C . ALA A 1 257 ? -19.920 3.639 15.973 1.00 96.06 257 ALA A C 1
ATOM 2006 O O . ALA A 1 257 ? -18.896 4.311 15.868 1.00 96.06 257 ALA A O 1
ATOM 2007 N N . VAL A 1 258 ? -19.988 2.555 16.757 1.00 98.12 258 VAL A N 1
ATOM 2008 C CA . VAL A 1 258 ? -18.837 2.046 17.524 1.00 98.12 258 VAL A CA 1
ATOM 2009 C C . VAL A 1 258 ? -17.670 1.712 16.595 1.00 98.12 258 VAL A C 1
ATOM 2011 O O . VAL A 1 258 ? -16.530 2.084 16.876 1.00 98.12 258 VAL A O 1
ATOM 2014 N N . TYR A 1 259 ? -17.940 1.042 15.469 1.00 98.44 259 TYR A N 1
ATOM 2015 C CA . TYR A 1 259 ? -16.883 0.702 14.522 1.00 98.44 259 TYR A CA 1
ATOM 2016 C C . TYR A 1 259 ? -16.246 1.946 13.883 1.00 98.44 259 TYR A C 1
ATOM 2018 O O . TYR A 1 259 ? -15.021 2.063 13.840 1.00 98.44 259 TYR A O 1
ATOM 2026 N N . ALA A 1 260 ? -17.059 2.896 13.417 1.00 97.69 260 ALA A N 1
ATOM 2027 C CA . ALA A 1 260 ? -16.576 4.139 12.827 1.00 97.69 260 ALA A CA 1
ATOM 2028 C C . ALA A 1 260 ? -15.729 4.954 13.821 1.00 97.69 260 ALA A C 1
ATOM 2030 O O . ALA A 1 260 ? -14.649 5.415 13.449 1.00 97.69 260 ALA A O 1
ATOM 2031 N N . ALA A 1 261 ? -16.160 5.054 15.083 1.00 98.12 261 ALA A N 1
ATOM 2032 C CA . ALA A 1 261 ? -15.400 5.707 16.145 1.00 98.12 261 ALA A CA 1
ATOM 2033 C C . ALA A 1 261 ? -14.063 4.995 16.413 1.00 98.12 261 ALA A C 1
ATOM 2035 O O . ALA A 1 261 ? -13.018 5.640 16.432 1.00 98.12 261 ALA A O 1
ATOM 2036 N N . ASN A 1 262 ? -14.053 3.661 16.525 1.00 98.62 262 ASN A N 1
ATOM 2037 C CA . ASN A 1 262 ? -12.809 2.906 16.710 1.00 98.62 262 ASN A CA 1
ATOM 2038 C C . ASN A 1 262 ? -11.848 3.034 15.517 1.00 98.62 262 ASN A C 1
ATOM 2040 O O . ASN A 1 262 ? -10.641 3.106 15.729 1.00 98.62 262 ASN A O 1
ATOM 2044 N N . LEU A 1 263 ? -12.340 3.117 14.276 1.00 98.44 263 LEU A N 1
ATOM 2045 C CA . LEU A 1 263 ? -11.490 3.399 13.112 1.00 98.44 263 LEU A CA 1
ATOM 2046 C C . LEU A 1 263 ? -10.850 4.791 13.192 1.00 98.44 263 LEU A C 1
ATOM 2048 O O . LEU A 1 263 ? -9.660 4.914 12.911 1.00 98.44 263 LEU A O 1
ATOM 2052 N N . ALA A 1 264 ? -11.603 5.811 13.613 1.00 97.56 264 ALA A N 1
ATOM 2053 C CA . ALA A 1 264 ? -11.074 7.161 13.811 1.00 97.56 264 ALA A CA 1
ATOM 2054 C C . ALA A 1 264 ? -10.053 7.224 14.962 1.00 97.56 264 ALA A C 1
ATOM 2056 O O . ALA A 1 264 ? -9.014 7.866 14.826 1.00 97.56 264 ALA A O 1
ATOM 2057 N N . ILE A 1 265 ? -10.293 6.497 16.058 1.00 98.00 265 ILE A N 1
ATOM 2058 C CA . ILE A 1 265 ? -9.342 6.351 17.171 1.00 98.00 265 ILE A CA 1
ATOM 2059 C C . ILE A 1 265 ? -8.059 5.665 16.696 1.00 98.00 265 ILE A C 1
ATOM 2061 O O . ILE A 1 265 ? -6.966 6.148 16.983 1.00 98.00 265 ILE A O 1
ATOM 2065 N N . VAL A 1 266 ? -8.165 4.573 15.932 1.00 97.94 266 VAL A N 1
ATOM 2066 C CA . VAL A 1 266 ? -6.993 3.907 15.345 1.00 97.94 266 VAL A CA 1
ATOM 2067 C C . VAL A 1 266 ? -6.262 4.856 14.398 1.00 97.94 266 VAL A C 1
ATOM 2069 O O . VAL A 1 266 ? -5.041 4.947 14.466 1.00 97.94 266 VAL A O 1
ATOM 2072 N N . GLU A 1 267 ? -6.963 5.620 13.563 1.00 96.69 267 GLU A N 1
ATOM 2073 C CA . GLU A 1 267 ? -6.330 6.630 12.714 1.00 96.69 267 GLU A CA 1
ATOM 2074 C C . GLU A 1 267 ? -5.586 7.697 13.529 1.00 96.69 267 GLU A C 1
ATOM 2076 O O . GLU A 1 267 ? -4.432 7.993 13.209 1.00 96.69 267 GLU A O 1
ATOM 2081 N N . ALA A 1 268 ? -6.178 8.195 14.617 1.00 95.81 268 ALA A N 1
ATOM 2082 C CA . ALA A 1 268 ? -5.551 9.163 15.516 1.00 95.81 268 ALA A CA 1
ATOM 2083 C C . ALA A 1 268 ? -4.300 8.582 16.180 1.00 95.81 268 ALA A C 1
ATOM 2085 O O . ALA A 1 268 ? -3.251 9.225 16.209 1.00 95.81 268 ALA A O 1
ATOM 2086 N N . VAL A 1 269 ? -4.365 7.330 16.644 1.00 95.06 269 VAL A N 1
ATOM 2087 C CA . VAL A 1 269 ? -3.220 6.611 17.218 1.00 95.06 269 VAL A CA 1
ATOM 2088 C C . VAL A 1 269 ? -2.111 6.421 16.186 1.00 95.06 269 VAL A C 1
ATOM 2090 O O . VAL A 1 269 ? -0.941 6.648 16.504 1.00 95.06 269 VAL A O 1
ATOM 2093 N N . ILE A 1 270 ? -2.448 6.015 14.959 1.00 94.75 270 ILE A N 1
ATOM 2094 C CA . ILE A 1 270 ? -1.468 5.767 13.898 1.00 94.75 270 ILE A CA 1
ATOM 2095 C C . ILE A 1 270 ? -0.821 7.062 13.434 1.00 94.75 270 ILE A C 1
ATOM 2097 O O . ILE A 1 270 ? 0.400 7.109 13.308 1.00 94.75 270 ILE A O 1
ATOM 2101 N N . ARG A 1 271 ? -1.601 8.118 13.200 1.00 92.00 271 ARG A N 1
ATOM 2102 C CA . ARG A 1 271 ? -1.068 9.416 12.775 1.00 92.00 271 ARG A CA 1
ATOM 2103 C C . ARG A 1 271 ? -0.395 10.177 13.909 1.00 92.00 271 ARG A C 1
ATOM 2105 O O . ARG A 1 271 ? 0.549 10.907 13.633 1.00 92.00 271 ARG A O 1
ATOM 2112 N N . GLN A 1 272 ? -0.763 9.890 15.158 1.00 92.12 272 GLN A N 1
ATOM 2113 C CA . GLN A 1 272 ? -0.376 10.640 16.357 1.00 92.12 272 GLN A CA 1
ATOM 2114 C C . GLN A 1 272 ? -0.817 12.108 16.271 1.00 92.12 272 GLN A C 1
ATOM 2116 O O . GLN A 1 272 ? -0.065 13.020 16.604 1.00 92.12 272 GLN A O 1
ATOM 2121 N N . SER A 1 273 ? -2.036 12.322 15.777 1.00 91.69 273 SER A N 1
ATOM 2122 C CA . SER A 1 273 ? -2.632 13.636 15.542 1.00 91.69 273 SER A CA 1
ATOM 2123 C C . SER A 1 273 ? -4.142 13.573 15.731 1.00 91.69 273 SER A C 1
ATOM 2125 O O . SER A 1 273 ? -4.739 12.505 15.580 1.00 91.69 273 SER A O 1
ATOM 2127 N N . ASP A 1 274 ? -4.759 14.720 15.999 1.00 94.12 274 ASP A N 1
ATOM 2128 C CA . ASP A 1 274 ? -6.215 14.843 16.040 1.00 94.12 274 ASP A CA 1
ATOM 2129 C C . ASP A 1 274 ? -6.819 14.483 14.676 1.00 94.12 274 ASP A C 1
ATOM 2131 O O . ASP A 1 274 ? -6.260 14.815 13.625 1.00 94.12 274 ASP A O 1
ATOM 2135 N N . ILE A 1 275 ? -7.962 13.799 14.693 1.00 95.06 275 ILE A N 1
ATOM 2136 C CA . ILE A 1 275 ? -8.670 13.355 13.489 1.00 95.06 275 ILE A CA 1
ATOM 2137 C C . ILE A 1 275 ? -10.076 13.925 13.508 1.00 95.06 275 ILE A C 1
ATOM 2139 O O . ILE A 1 275 ? -10.869 13.581 14.377 1.00 95.06 275 ILE A O 1
ATOM 2143 N N . ALA A 1 276 ? -10.407 14.765 12.532 1.00 95.31 276 ALA A N 1
ATOM 2144 C CA . ALA A 1 276 ? -11.777 15.230 12.357 1.00 95.31 276 ALA A CA 1
ATOM 2145 C C . ALA A 1 276 ? -12.711 14.063 11.987 1.00 95.31 276 ALA A C 1
ATOM 2147 O O . ALA A 1 276 ? -12.350 13.187 11.196 1.00 95.31 276 ALA A O 1
ATOM 2148 N N . ILE A 1 277 ? -13.914 14.074 12.556 1.00 94.94 277 ILE A N 1
ATOM 2149 C CA . ILE A 1 277 ? -14.963 13.074 12.341 1.00 94.94 277 ILE A CA 1
ATOM 2150 C C . ILE A 1 277 ? -16.301 13.761 12.070 1.00 94.94 277 ILE A C 1
ATOM 2152 O O . ILE A 1 277 ? -16.512 14.924 12.421 1.00 94.94 277 ILE A O 1
ATOM 2156 N N . ALA A 1 278 ? -17.240 13.019 11.482 1.00 91.94 278 ALA A N 1
ATOM 2157 C CA . ALA A 1 278 ? -18.629 13.456 11.437 1.00 91.94 278 ALA A CA 1
ATOM 2158 C C . ALA A 1 278 ? -19.170 13.659 12.871 1.00 91.94 278 ALA A C 1
ATOM 2160 O O . ALA A 1 278 ? -18.753 12.920 13.769 1.00 91.94 278 ALA A O 1
ATOM 2161 N N . PRO A 1 279 ? -20.107 14.606 13.091 1.00 95.06 279 PRO A N 1
ATOM 2162 C CA . PRO A 1 279 ? -20.699 14.841 14.406 1.00 95.06 279 PRO A CA 1
ATOM 2163 C C . PRO A 1 279 ? -21.180 13.537 15.051 1.00 95.06 279 PRO A C 1
ATOM 2165 O O . PRO A 1 279 ? -22.066 12.866 14.516 1.00 95.06 279 PRO A O 1
ATOM 2168 N N . THR A 1 280 ? -20.569 13.172 16.175 1.00 95.81 280 THR A N 1
ATOM 2169 C CA . THR A 1 280 ? -20.771 11.887 16.852 1.00 95.81 280 THR A CA 1
ATOM 2170 C C . THR A 1 280 ? -21.217 12.129 18.287 1.00 95.81 280 THR A C 1
ATOM 2172 O O . THR A 1 280 ? -20.546 12.840 19.025 1.00 95.81 280 THR A O 1
ATOM 2175 N N . ASP A 1 281 ? -22.351 11.541 18.676 1.00 96.38 281 ASP A N 1
ATOM 2176 C CA . ASP A 1 281 ? -22.835 11.562 20.060 1.00 96.38 281 ASP A CA 1
ATOM 2177 C C . ASP A 1 281 ? -22.005 10.596 20.917 1.00 96.38 281 ASP A C 1
ATOM 2179 O O . ASP A 1 281 ? -21.961 9.388 20.664 1.00 96.38 281 ASP A O 1
ATOM 2183 N N . GLU A 1 282 ? -21.335 11.137 21.925 1.00 95.81 282 GLU A N 1
ATOM 2184 C CA . GLU A 1 282 ? -20.434 10.412 22.816 1.00 95.81 282 GLU A CA 1
ATOM 2185 C C . GLU A 1 282 ? -21.166 9.710 23.956 1.00 95.81 282 GLU A C 1
ATOM 2187 O O . GLU A 1 282 ? -20.656 8.733 24.509 1.00 95.81 282 GLU A O 1
ATOM 2192 N N . ALA A 1 283 ? -22.379 10.154 24.299 1.00 94.56 283 ALA A N 1
ATOM 2193 C CA . ALA A 1 283 ? -23.167 9.568 25.377 1.00 94.56 283 ALA A CA 1
ATOM 2194 C C . ALA A 1 283 ? -23.363 8.042 25.229 1.00 94.56 283 ALA A C 1
ATOM 2196 O O . ALA A 1 283 ? -23.127 7.327 26.208 1.00 94.56 283 ALA A O 1
ATOM 2197 N N . PRO A 1 284 ? -23.729 7.490 24.048 1.00 93.31 284 PRO A N 1
ATOM 2198 C CA . PRO A 1 284 ? -23.815 6.040 23.862 1.00 93.31 284 PRO A CA 1
ATOM 2199 C C . PRO A 1 284 ? -22.451 5.330 23.818 1.00 93.31 284 PRO A C 1
ATOM 2201 O O . PRO A 1 284 ? -22.406 4.112 23.991 1.00 93.31 284 PRO A O 1
ATOM 2204 N N . LEU A 1 285 ? -21.351 6.053 23.578 1.00 94.38 285 LEU A N 1
ATOM 2205 C CA . LEU A 1 285 ? -19.989 5.505 23.539 1.00 94.38 285 LEU A CA 1
ATOM 2206 C C . LEU A 1 285 ? -19.330 5.490 24.928 1.00 94.38 285 LEU A C 1
ATOM 2208 O O . LEU A 1 285 ? -18.445 4.671 25.189 1.00 94.38 285 LEU A O 1
ATOM 2212 N N . GLY A 1 286 ? -19.762 6.390 25.818 1.00 92.25 286 GLY A N 1
ATOM 2213 C CA . GLY A 1 286 ? -19.254 6.541 27.179 1.00 92.25 286 GLY A CA 1
ATOM 2214 C C . GLY A 1 286 ? -17.793 6.995 27.245 1.00 92.25 286 GLY A C 1
ATOM 2215 O O . GLY A 1 286 ? -17.122 6.712 28.244 1.00 92.25 286 GLY A O 1
ATOM 2216 N N . VAL A 1 287 ? -17.291 7.619 26.177 1.00 93.62 287 VAL A N 1
ATOM 2217 C CA . VAL A 1 287 ? -15.916 8.107 26.023 1.00 93.62 287 VAL A CA 1
ATOM 2218 C C . VAL A 1 287 ? -15.975 9.503 25.418 1.00 93.62 287 VAL A C 1
ATOM 2220 O O . VAL A 1 287 ? -16.602 9.680 24.381 1.00 93.62 287 VAL A O 1
ATOM 2223 N N . ASP A 1 288 ? -15.297 10.436 26.075 1.00 94.25 288 ASP A N 1
ATOM 2224 C CA . ASP A 1 288 ? -15.019 11.794 25.603 1.00 94.25 288 ASP A CA 1
ATOM 2225 C C . ASP A 1 288 ? -13.927 11.715 24.516 1.00 94.25 288 ASP A C 1
ATOM 2227 O O . ASP A 1 288 ? -12.751 11.464 24.803 1.00 94.25 288 ASP A O 1
ATOM 2231 N N . LEU A 1 289 ? -14.352 11.773 23.254 1.00 95.19 289 LEU A N 1
ATOM 2232 C CA . LEU A 1 289 ? -13.533 11.645 22.052 1.00 95.19 289 LEU A CA 1
ATOM 2233 C C . LEU A 1 289 ? -12.735 12.919 21.774 1.00 95.19 289 LEU A C 1
ATOM 2235 O O . LEU A 1 289 ? -11.589 12.809 21.328 1.00 95.19 289 LEU A O 1
ATOM 2239 N N . ASP A 1 290 ? -13.305 14.105 21.996 1.00 94.25 290 ASP A N 1
ATOM 2240 C CA . ASP A 1 290 ? -12.634 15.382 21.710 1.00 94.25 290 ASP A CA 1
ATOM 2241 C C . ASP A 1 290 ? -11.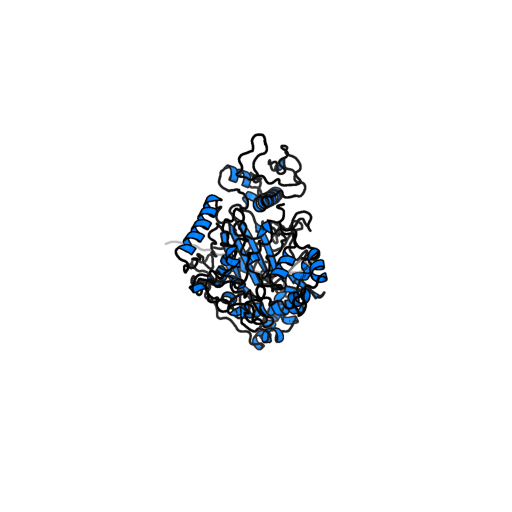861 15.967 22.909 1.00 94.25 290 ASP A C 1
ATOM 2243 O O . ASP A 1 290 ? -11.010 16.856 22.744 1.00 94.25 290 ASP A O 1
ATOM 2247 N N . GLY A 1 291 ? -12.032 15.375 24.089 1.00 90.44 291 GLY A N 1
ATOM 2248 C CA . GLY A 1 291 ? -11.288 15.665 25.303 1.00 90.44 291 GLY A CA 1
ATOM 2249 C C . GLY A 1 291 ? -11.671 16.998 25.938 1.00 90.44 291 GLY A C 1
ATOM 2250 O O . GLY A 1 291 ? -10.765 17.662 26.467 1.00 90.44 291 GLY A O 1
ATOM 2251 N N . ASP A 1 292 ? -12.931 17.427 25.816 1.00 91.06 292 ASP A N 1
ATOM 2252 C CA . ASP A 1 292 ? -13.451 18.664 26.411 1.00 91.06 292 ASP A CA 1
ATOM 2253 C C . ASP A 1 292 ? -13.940 18.499 27.868 1.00 91.06 292 ASP A C 1
ATOM 2255 O O . ASP A 1 292 ? -14.102 19.493 28.585 1.00 91.06 292 ASP A O 1
ATOM 2259 N N . GLY A 1 293 ? -14.036 17.255 28.349 1.00 89.62 293 GLY A N 1
ATOM 2260 C CA . GLY A 1 293 ? -14.422 16.892 29.710 1.00 89.62 293 GLY A CA 1
ATOM 2261 C C . GLY A 1 293 ? -15.916 16.625 29.906 1.00 89.62 293 GLY A C 1
ATOM 2262 O O . GLY A 1 293 ? -16.314 16.268 31.022 1.00 89.62 293 GLY A O 1
ATOM 2263 N N . GLU A 1 294 ? -16.739 16.767 28.869 1.00 91.50 294 GLU A N 1
ATOM 2264 C CA . GLU A 1 294 ? -18.167 16.457 28.870 1.00 91.50 294 GLU A CA 1
ATOM 2265 C C . GLU A 1 294 ? -18.465 15.315 27.879 1.00 91.50 294 GLU A C 1
ATOM 2267 O O . GLU A 1 294 ? -17.673 15.005 27.006 1.00 91.50 294 GLU A O 1
ATOM 2272 N N . LEU A 1 295 ? -19.592 14.611 28.051 1.00 94.31 295 LEU A N 1
ATOM 2273 C CA . LEU A 1 295 ? -20.073 13.680 27.021 1.00 94.31 295 LEU A CA 1
ATOM 2274 C C . LEU A 1 295 ? -21.086 14.433 26.167 1.00 94.31 295 LEU A C 1
ATOM 2276 O O . LEU A 1 295 ? -22.207 14.693 26.622 1.00 94.31 295 LEU A O 1
ATOM 2280 N N . GLY A 1 296 ? -20.673 14.800 24.960 1.00 95.06 296 GLY A N 1
ATOM 2281 C CA . GLY A 1 296 ? -21.416 15.676 24.070 1.00 95.06 296 GLY A CA 1
ATOM 2282 C C . GLY A 1 296 ? -21.414 15.194 22.625 1.00 95.06 296 GLY A C 1
ATOM 2283 O O . GLY A 1 296 ? -21.551 14.008 22.328 1.00 95.06 296 GLY A O 1
ATOM 2284 N N . THR A 1 297 ? -21.349 16.151 21.699 1.00 97.25 297 THR A N 1
ATOM 2285 C CA . THR A 1 297 ? -21.213 15.874 20.266 1.00 97.25 297 THR A CA 1
ATOM 2286 C C . THR A 1 297 ? -19.807 16.235 19.819 1.00 97.25 297 THR A C 1
ATOM 2288 O O . THR A 1 297 ? -19.523 17.411 19.596 1.00 97.25 297 THR A O 1
ATOM 2291 N N . ALA A 1 298 ? -18.972 15.224 19.610 1.00 96.56 298 ALA A N 1
ATOM 2292 C CA . ALA A 1 298 ? -17.626 15.410 19.096 1.00 96.56 298 ALA A CA 1
ATOM 2293 C C . ALA A 1 298 ? -17.612 15.563 17.573 1.00 96.56 298 ALA A C 1
ATOM 2295 O O . ALA A 1 298 ? -18.323 14.874 16.836 1.00 96.56 298 ALA A O 1
ATOM 2296 N N . VAL A 1 299 ? -16.736 16.446 17.096 1.00 96.06 299 VAL A N 1
ATOM 2297 C CA . VAL A 1 299 ? -16.391 16.619 15.669 1.00 96.06 299 VAL A CA 1
ATOM 2298 C C . VAL A 1 299 ? -14.937 16.242 15.377 1.00 96.06 299 VAL A C 1
ATOM 2300 O O . VAL A 1 299 ? -14.453 16.389 14.254 1.00 96.06 299 VAL A O 1
ATOM 2303 N N . GLN A 1 300 ? -14.223 15.750 16.388 1.00 96.19 300 GLN A N 1
ATOM 2304 C CA . GLN A 1 300 ? -12.870 15.232 16.265 1.00 96.19 300 GLN A CA 1
ATOM 2305 C C . GLN A 1 300 ? -12.612 14.134 17.299 1.00 96.19 300 GLN A C 1
ATOM 2307 O O . GLN A 1 300 ? -13.198 14.135 18.374 1.00 96.19 300 GLN A O 1
ATOM 2312 N N . VAL A 1 301 ? -11.689 13.233 16.988 1.00 96.25 301 VAL A N 1
ATOM 2313 C CA . VAL A 1 301 ? -10.983 12.430 17.981 1.00 96.25 301 VAL A CA 1
ATOM 2314 C C . VAL A 1 301 ? -9.692 13.160 18.310 1.00 96.25 301 VAL A C 1
ATOM 2316 O O . VAL A 1 301 ? -8.818 13.296 17.449 1.00 96.25 301 VAL A O 1
ATOM 2319 N N . ARG A 1 302 ? -9.564 13.629 19.547 1.00 94.88 302 ARG A N 1
ATOM 2320 C CA . ARG A 1 302 ? -8.356 14.288 20.030 1.00 94.88 302 ARG A CA 1
ATOM 2321 C C . ARG A 1 302 ? -7.304 13.248 20.382 1.00 94.88 302 ARG A C 1
ATOM 2323 O O . ARG A 1 302 ? -7.500 12.396 21.249 1.00 94.88 302 ARG A O 1
ATOM 2330 N N . TYR A 1 303 ? -6.151 13.327 19.731 1.00 93.38 303 TYR A N 1
ATOM 2331 C CA . TYR A 1 303 ? -5.039 12.452 20.039 1.00 93.38 303 TYR A CA 1
ATOM 2332 C C . TYR A 1 303 ? -4.409 12.841 21.375 1.00 93.38 303 TYR A C 1
ATOM 2334 O O . TYR A 1 303 ? -3.931 13.956 21.595 1.00 93.38 303 TYR A O 1
ATOM 2342 N N . ARG A 1 304 ? -4.353 11.858 22.267 1.00 88.69 304 ARG A N 1
ATOM 2343 C CA . ARG A 1 304 ? -3.566 11.887 23.496 1.00 88.69 304 ARG A CA 1
ATOM 2344 C C . ARG A 1 304 ? -2.784 10.591 23.538 1.00 88.69 304 ARG A C 1
ATOM 2346 O O . ARG A 1 304 ? -3.376 9.533 23.342 1.00 88.69 304 ARG A O 1
ATOM 2353 N N . ASP A 1 305 ? -1.473 10.670 23.761 1.00 86.94 305 ASP A N 1
ATOM 2354 C CA . ASP A 1 305 ? -0.639 9.468 23.815 1.00 86.94 305 ASP A CA 1
ATOM 2355 C C . ASP A 1 305 ? -1.228 8.489 24.851 1.00 86.94 305 ASP A C 1
ATOM 2357 O O . ASP A 1 305 ? -1.296 8.836 26.035 1.00 86.94 305 ASP A O 1
ATOM 2361 N N . PRO A 1 306 ? -1.657 7.282 24.431 1.00 84.50 306 PRO A N 1
ATOM 2362 C CA . PRO A 1 306 ? -2.297 6.316 25.319 1.00 84.50 306 PRO A CA 1
ATOM 2363 C C . PRO A 1 306 ? -1.417 5.870 26.495 1.00 84.50 306 PRO A C 1
ATOM 2365 O O . PRO A 1 306 ? -1.922 5.314 27.467 1.00 84.50 306 PRO A O 1
ATOM 2368 N N . LEU A 1 307 ? -0.099 6.082 26.401 1.00 77.62 307 LEU A N 1
ATOM 2369 C CA . LEU A 1 307 ? 0.876 5.712 27.427 1.00 77.62 307 LEU A CA 1
ATOM 2370 C C . LEU A 1 307 ? 1.426 6.920 28.200 1.00 77.62 307 LEU A C 1
ATOM 2372 O O . LEU A 1 307 ? 2.264 6.735 29.087 1.00 77.62 307 LEU A O 1
ATOM 2376 N N . ALA A 1 308 ? 1.000 8.148 27.886 1.00 73.50 308 ALA A N 1
ATOM 2377 C CA . ALA A 1 308 ? 1.458 9.321 28.618 1.00 73.50 308 ALA A CA 1
ATOM 2378 C C . ALA A 1 308 ? 0.888 9.340 30.041 1.00 73.50 308 ALA A C 1
ATOM 2380 O O . ALA A 1 308 ? -0.307 9.150 30.270 1.00 73.50 308 ALA A O 1
ATOM 2381 N N . HIS A 1 309 ? 1.752 9.640 31.013 1.00 65.00 309 HIS A N 1
ATOM 2382 C CA . HIS A 1 309 ? 1.285 10.050 32.330 1.00 65.00 309 HIS A CA 1
ATOM 2383 C C . HIS A 1 309 ? 0.590 11.414 32.204 1.00 65.00 309 HIS A C 1
ATOM 2385 O O . HIS A 1 309 ? 1.165 12.307 31.573 1.00 65.00 309 HIS A O 1
ATOM 2391 N N . PRO A 1 310 ? -0.600 11.608 32.804 1.00 62.53 310 PRO A N 1
ATOM 2392 C CA . PRO A 1 310 ? -1.272 12.899 32.781 1.00 62.53 310 PRO A CA 1
ATOM 2393 C C . PRO A 1 310 ? -0.328 13.987 33.293 1.00 62.53 310 PRO A C 1
ATOM 2395 O O . PRO A 1 310 ? 0.271 13.846 34.366 1.00 62.53 310 PRO A O 1
ATOM 2398 N N . ALA A 1 311 ? -0.168 15.066 32.526 1.00 62.81 311 ALA A N 1
ATOM 2399 C CA . ALA A 1 311 ? 0.549 16.236 33.012 1.00 62.81 311 ALA A CA 1
ATOM 2400 C C . ALA A 1 311 ? -0.160 16.767 34.268 1.00 62.81 311 ALA A C 1
ATOM 2402 O O . ALA A 1 311 ? -1.388 16.728 34.364 1.00 62.81 311 ALA A O 1
ATOM 2403 N N . ALA A 1 312 ? 0.603 17.265 35.244 1.00 54.50 312 ALA A N 1
ATOM 2404 C CA . ALA A 1 312 ? 0.025 17.819 36.464 1.00 54.50 312 ALA A CA 1
ATOM 2405 C C . ALA A 1 312 ? -0.957 18.957 36.116 1.00 54.50 312 ALA A C 1
ATOM 2407 O O . ALA A 1 312 ? -0.533 20.019 35.667 1.00 54.50 312 ALA A O 1
ATOM 2408 N N . GLY A 1 313 ? -2.257 18.722 36.327 1.00 59.84 313 GLY A N 1
ATOM 2409 C CA . GLY A 1 313 ? -3.325 19.690 36.057 1.00 59.84 313 GLY A CA 1
ATOM 2410 C C . GLY A 1 313 ? -4.131 19.475 34.769 1.00 59.84 313 GLY A C 1
ATOM 2411 O O . GLY A 1 313 ? -5.048 20.257 34.542 1.00 59.84 313 GLY A O 1
ATOM 2412 N N . ASP A 1 314 ? -3.852 18.443 33.962 1.00 66.75 314 ASP A N 1
ATOM 2413 C CA . ASP A 1 314 ? -4.735 18.029 32.857 1.00 66.75 314 ASP A CA 1
ATOM 2414 C C . ASP A 1 314 ? -5.651 16.880 33.328 1.00 66.75 314 ASP A C 1
ATOM 2416 O O . ASP A 1 314 ? -5.159 15.774 33.562 1.00 66.75 314 ASP A O 1
ATOM 2420 N N . PRO A 1 315 ? -6.961 17.123 33.534 1.00 65.31 315 PRO A N 1
ATOM 2421 C CA . PRO A 1 315 ? -7.892 16.109 34.028 1.00 65.31 315 PRO A CA 1
ATOM 2422 C C . PRO A 1 315 ? -8.330 15.104 32.951 1.00 65.31 315 PRO A C 1
ATOM 2424 O O . PRO A 1 315 ? -9.039 14.151 33.275 1.00 65.31 315 PRO A O 1
ATOM 2427 N N . SER A 1 316 ? -7.944 15.309 31.690 1.00 67.44 316 SER A N 1
ATOM 2428 C CA . SER A 1 316 ? -8.469 14.533 30.566 1.00 67.44 316 SER A CA 1
ATOM 2429 C C . SER A 1 316 ? -7.827 13.138 30.508 1.00 67.44 316 SER A C 1
ATOM 2431 O O . SER A 1 316 ? -6.598 13.031 30.600 1.00 67.44 316 SER A O 1
ATOM 2433 N N . PRO A 1 317 ? -8.612 12.060 30.335 1.00 76.38 317 PRO A N 1
ATOM 2434 C CA . PRO A 1 317 ? -8.077 10.704 30.273 1.00 76.38 317 PRO A CA 1
ATOM 2435 C C . PRO A 1 317 ? -7.207 10.477 29.019 1.00 76.38 317 PRO A C 1
ATOM 2437 O O . PRO A 1 317 ? -7.339 11.197 28.024 1.00 76.38 317 PRO A O 1
ATOM 2440 N N . PRO A 1 318 ? -6.305 9.475 29.038 1.00 84.81 318 PRO A N 1
ATOM 2441 C CA . PRO A 1 318 ? -5.611 9.035 27.831 1.00 84.81 318 PRO A CA 1
ATOM 2442 C C . PRO A 1 318 ? -6.608 8.492 26.801 1.00 84.81 318 PRO A C 1
ATOM 2444 O O . PRO A 1 318 ? -7.684 8.003 27.157 1.00 84.81 318 PRO A O 1
ATOM 2447 N N . LEU A 1 319 ? -6.223 8.541 25.523 1.00 91.69 319 LEU A N 1
ATOM 2448 C CA . LEU A 1 319 ? -7.040 8.013 24.436 1.00 91.69 319 LEU A CA 1
ATOM 2449 C C . LEU A 1 319 ? -7.299 6.512 24.645 1.00 91.69 319 LEU A C 1
ATOM 2451 O O . LEU A 1 319 ? -6.385 5.747 24.959 1.00 91.69 319 LEU A O 1
ATOM 2455 N N . THR A 1 320 ? -8.548 6.096 24.456 1.00 94.94 320 THR A N 1
ATOM 2456 C CA . THR A 1 320 ? -9.013 4.717 24.641 1.00 94.94 320 THR A CA 1
ATOM 2457 C C . THR A 1 320 ? -9.992 4.334 23.535 1.00 94.94 320 THR A C 1
ATOM 2459 O O . THR A 1 320 ? -10.534 5.206 22.859 1.00 94.94 320 THR A O 1
ATOM 2462 N N . TYR A 1 321 ? -10.216 3.035 23.340 1.00 97.56 321 TYR A N 1
ATOM 2463 C CA . TYR A 1 321 ? -11.240 2.531 22.422 1.00 97.56 321 TYR A CA 1
ATOM 2464 C C . TYR A 1 321 ? -12.654 2.706 22.998 1.00 97.56 321 TYR A C 1
ATOM 2466 O O . TYR A 1 321 ? -12.833 2.970 24.188 1.00 97.56 321 TYR A O 1
ATOM 2474 N N . VAL A 1 322 ? -13.668 2.487 22.160 1.00 98.00 322 VAL A N 1
ATOM 2475 C CA . VAL A 1 322 ? -15.091 2.468 22.542 1.00 98.00 322 VAL A CA 1
ATOM 2476 C C . VAL A 1 322 ? -15.697 1.066 22.404 1.00 98.00 322 VAL A C 1
ATOM 2478 O O . VAL A 1 322 ? -15.155 0.199 21.709 1.00 98.00 322 VAL A O 1
ATOM 2481 N N . GLY A 1 323 ? -16.840 0.830 23.057 1.00 97.62 323 GLY A N 1
ATOM 2482 C CA . GLY A 1 323 ? -17.565 -0.445 22.992 1.00 97.62 323 GLY A CA 1
ATOM 2483 C C . GLY A 1 323 ? -16.795 -1.616 23.613 1.00 97.62 323 GLY A C 1
ATOM 2484 O O . GLY A 1 323 ? -16.045 -1.441 24.571 1.00 97.62 323 GLY A O 1
ATOM 2485 N N . ARG A 1 324 ? -16.950 -2.831 23.069 1.00 98.06 324 ARG A N 1
ATOM 2486 C CA . ARG A 1 324 ? -16.323 -4.046 23.628 1.00 98.06 324 ARG A CA 1
ATOM 2487 C C . ARG A 1 324 ? -14.795 -3.963 23.673 1.00 98.06 324 ARG A C 1
ATOM 2489 O O . ARG A 1 324 ? -14.194 -4.466 24.620 1.00 98.06 324 ARG A O 1
ATOM 2496 N N . ALA A 1 325 ? -14.165 -3.318 22.692 1.00 98.12 325 ALA A N 1
ATOM 2497 C CA . ALA A 1 325 ? -12.717 -3.115 22.671 1.00 98.12 325 ALA A CA 1
ATOM 2498 C C . ALA A 1 325 ? -12.209 -2.308 23.878 1.00 98.12 325 ALA A C 1
ATOM 2500 O O . ALA A 1 325 ? -11.120 -2.585 24.372 1.00 98.12 325 ALA A O 1
ATOM 2501 N N . ARG A 1 326 ? -13.008 -1.368 24.403 1.00 97.12 326 ARG A N 1
ATOM 2502 C CA . ARG A 1 326 ? -12.690 -0.632 25.636 1.00 97.12 326 ARG A CA 1
ATOM 2503 C C . ARG A 1 326 ? -12.598 -1.563 26.840 1.00 97.12 326 ARG A C 1
ATOM 2505 O O . ARG A 1 326 ? -11.658 -1.467 27.624 1.00 97.12 326 ARG A O 1
ATOM 2512 N N . THR A 1 327 ? -13.578 -2.455 26.989 1.00 96.69 327 THR A N 1
ATOM 2513 C CA . THR A 1 327 ? -13.618 -3.431 28.086 1.00 96.69 327 THR A CA 1
ATOM 2514 C C . THR A 1 327 ? -12.415 -4.365 28.013 1.00 96.69 327 THR A C 1
ATOM 2516 O O . THR A 1 327 ? -11.705 -4.512 29.000 1.00 96.69 327 THR A O 1
ATOM 2519 N N . LEU A 1 328 ? -12.127 -4.906 26.824 1.00 97.56 328 LEU A N 1
ATOM 2520 C CA . LEU A 1 328 ? -10.969 -5.779 26.611 1.00 97.56 328 LEU A CA 1
ATOM 2521 C C . LEU A 1 328 ? -9.640 -5.054 26.869 1.00 97.56 328 LEU A C 1
ATOM 2523 O O . LEU A 1 328 ? -8.704 -5.651 27.392 1.00 97.56 328 LEU A O 1
ATOM 2527 N N . LEU A 1 329 ? -9.550 -3.764 26.531 1.00 96.31 329 LEU A N 1
ATOM 2528 C CA . LEU A 1 329 ? -8.367 -2.957 26.822 1.00 96.31 329 LEU A CA 1
ATOM 2529 C C . LEU A 1 329 ? -8.167 -2.793 28.335 1.00 96.31 329 LEU A C 1
ATOM 2531 O O . LEU A 1 329 ? -7.045 -2.906 28.820 1.00 96.31 329 LEU A O 1
ATOM 2535 N N . ALA A 1 330 ? -9.244 -2.566 29.092 1.00 94.94 330 ALA A N 1
ATOM 2536 C CA . ALA A 1 330 ? -9.187 -2.480 30.551 1.00 94.94 330 ALA A CA 1
ATOM 2537 C C . ALA A 1 330 ? -8.829 -3.825 31.216 1.00 94.94 330 ALA A C 1
ATOM 2539 O O . ALA A 1 330 ? -8.206 -3.838 32.277 1.00 94.94 330 ALA A O 1
ATOM 2540 N N . GLU A 1 331 ? -9.209 -4.942 30.592 1.00 96.56 331 GLU A N 1
ATOM 2541 C CA . GLU A 1 331 ? -8.872 -6.308 31.018 1.00 96.56 331 GLU A CA 1
ATOM 2542 C C . GLU A 1 331 ? -7.426 -6.707 30.653 1.00 96.56 331 GLU A C 1
ATOM 2544 O O . GLU A 1 331 ? -6.871 -7.619 31.266 1.00 96.56 331 GLU A O 1
ATOM 2549 N N . GLY A 1 332 ? -6.789 -5.994 29.716 1.00 94.88 332 GLY A N 1
ATOM 2550 C CA . GLY A 1 332 ? -5.444 -6.295 29.213 1.00 94.88 332 GLY A CA 1
ATOM 2551 C C . GLY A 1 332 ? -5.408 -7.331 28.082 1.00 94.88 332 GLY A C 1
ATOM 2552 O O . GLY A 1 332 ? -4.336 -7.839 27.759 1.00 94.88 332 GLY A O 1
ATOM 2553 N N . ASP A 1 333 ? -6.559 -7.635 27.478 1.00 95.50 333 ASP A N 1
ATOM 2554 C CA . ASP A 1 333 ? -6.703 -8.616 26.393 1.00 95.50 333 ASP A CA 1
ATOM 2555 C C . ASP A 1 333 ? -6.384 -8.029 25.006 1.00 95.50 333 ASP A C 1
ATOM 2557 O O . ASP A 1 333 ? -6.053 -8.764 24.074 1.00 95.50 333 ASP A O 1
ATOM 2561 N N . VAL A 1 334 ? -6.485 -6.706 24.856 1.00 96.19 334 VAL A N 1
ATOM 2562 C CA . VAL A 1 334 ? -6.058 -5.961 23.659 1.00 96.19 334 VAL A CA 1
ATOM 2563 C C . VAL A 1 334 ? -5.219 -4.760 24.068 1.00 96.19 334 VAL A C 1
ATOM 2565 O O . VAL A 1 334 ? -5.354 -4.259 25.185 1.00 96.19 334 VAL A O 1
ATOM 2568 N N . HIS A 1 335 ? -4.386 -4.260 23.155 1.00 95.56 335 HIS A N 1
ATOM 2569 C CA . HIS A 1 335 ? -3.473 -3.161 23.451 1.00 95.56 335 HIS A CA 1
ATOM 2570 C C . HIS A 1 335 ? -3.740 -1.910 22.604 1.00 95.56 335 HIS A C 1
ATOM 2572 O O . HIS A 1 335 ? -4.336 -1.932 21.523 1.00 95.56 335 HIS A O 1
ATOM 2578 N N . ILE A 1 336 ? -3.265 -0.777 23.118 1.00 94.94 336 ILE A N 1
ATOM 2579 C CA . ILE A 1 336 ? -3.243 0.511 22.430 1.00 94.94 336 ILE A CA 1
ATOM 2580 C C . ILE A 1 336 ? -1.870 1.151 22.628 1.00 94.94 336 ILE A C 1
ATOM 2582 O O . ILE A 1 336 ? -1.235 1.010 23.675 1.00 94.94 336 ILE A O 1
ATOM 2586 N N . GLY A 1 337 ? -1.376 1.856 21.616 1.00 92.88 337 GLY A N 1
ATOM 2587 C CA . GLY A 1 337 ? -0.147 2.614 21.774 1.00 92.88 337 GLY A CA 1
ATOM 2588 C C . GLY A 1 337 ? 0.226 3.406 20.538 1.00 92.88 337 GLY A C 1
ATOM 2589 O O . GLY A 1 337 ? -0.011 2.967 19.417 1.00 92.88 337 GLY A O 1
ATOM 2590 N N . ALA A 1 338 ? 0.865 4.554 20.761 1.00 92.31 338 ALA A N 1
ATOM 2591 C CA . ALA A 1 338 ? 1.236 5.502 19.717 1.00 92.31 338 ALA A CA 1
ATOM 2592 C C . ALA A 1 338 ? 1.835 4.822 18.472 1.00 92.31 338 ALA A C 1
ATOM 2594 O O . ALA A 1 338 ? 2.790 4.041 18.569 1.00 92.31 338 ALA A O 1
ATOM 2595 N N . GLY A 1 339 ? 1.258 5.137 17.310 1.00 92.56 339 GLY A N 1
ATOM 2596 C CA . GLY A 1 339 ? 1.668 4.680 15.987 1.00 92.56 339 GLY A CA 1
ATOM 2597 C C . GLY A 1 339 ? 1.498 3.187 15.692 1.00 92.56 339 GLY A C 1
ATOM 2598 O O . GLY A 1 339 ? 2.071 2.745 14.703 1.00 92.56 339 GLY A O 1
ATOM 2599 N N . ARG A 1 340 ? 0.776 2.412 16.517 1.00 93.81 340 ARG A N 1
ATOM 2600 C CA . ARG A 1 340 ? 0.611 0.951 16.365 1.00 93.81 340 ARG A CA 1
ATOM 2601 C C . ARG A 1 340 ? -0.845 0.551 16.166 1.00 93.81 340 ARG A C 1
ATOM 2603 O O . ARG A 1 340 ? -1.731 1.106 16.813 1.00 93.81 340 ARG A O 1
ATOM 2610 N N . TYR A 1 341 ? -1.072 -0.435 15.305 1.00 96.62 341 TYR A N 1
ATOM 2611 C CA . TYR A 1 341 ? -2.401 -1.005 15.098 1.00 96.62 341 TYR A CA 1
ATOM 2612 C C . TYR A 1 341 ? -2.738 -2.009 16.212 1.00 96.62 341 TYR A C 1
ATOM 2614 O O . TYR A 1 341 ? -1.832 -2.701 16.696 1.00 96.62 341 TYR A O 1
ATOM 2622 N N . PRO A 1 342 ? -4.021 -2.135 16.602 1.00 96.69 342 PRO A N 1
ATOM 2623 C CA . PRO A 1 342 ? -4.447 -3.174 17.533 1.00 96.69 342 PRO A CA 1
ATOM 2624 C C . PRO A 1 342 ? -4.257 -4.573 16.939 1.00 96.69 342 PRO A C 1
ATOM 2626 O O . PRO A 1 342 ? -4.283 -4.768 15.716 1.00 96.69 342 PRO A O 1
ATOM 2629 N N . GLU A 1 343 ? -4.095 -5.566 17.810 1.00 95.56 343 GLU A N 1
ATOM 2630 C CA . GLU A 1 343 ? -4.025 -6.968 17.405 1.00 95.56 343 GLU A CA 1
ATOM 2631 C C . GLU A 1 343 ? -5.263 -7.397 16.628 1.00 95.56 343 GLU A C 1
ATOM 2633 O O . GLU A 1 343 ? -6.382 -6.974 16.905 1.00 95.56 343 GLU A O 1
ATOM 2638 N N . GLY A 1 344 ? -5.052 -8.257 15.636 1.00 97.50 344 GLY A N 1
ATOM 2639 C CA . GLY A 1 344 ? -6.094 -8.730 14.738 1.00 97.50 344 GLY A CA 1
ATOM 2640 C C . GLY A 1 344 ? -6.578 -7.689 13.728 1.00 97.50 344 GLY A C 1
ATOM 2641 O O . GLY A 1 344 ? -7.531 -7.979 13.018 1.00 97.50 344 GLY A O 1
ATOM 2642 N N . THR A 1 345 ? -5.949 -6.510 13.628 1.00 98.62 345 THR A N 1
ATOM 2643 C CA . THR A 1 345 ? -6.162 -5.622 12.474 1.00 98.62 345 THR A CA 1
ATOM 2644 C C . THR A 1 345 ? -5.790 -6.357 11.194 1.00 98.62 345 THR A C 1
ATOM 2646 O O . THR A 1 345 ? -4.705 -6.936 11.100 1.00 98.62 345 THR A O 1
ATOM 2649 N N . GLU A 1 346 ? -6.673 -6.302 10.208 1.00 98.69 346 GLU A N 1
ATOM 2650 C CA . GLU A 1 346 ? -6.495 -6.909 8.898 1.00 98.69 346 GLU A CA 1
ATOM 2651 C C . GLU A 1 346 ? -6.455 -5.826 7.816 1.00 98.69 346 GLU A C 1
ATOM 2653 O O . GLU A 1 346 ? -7.206 -4.849 7.866 1.00 98.69 346 GLU A O 1
ATOM 2658 N N . PHE A 1 347 ? -5.606 -6.032 6.814 1.00 98.69 347 PHE A N 1
ATOM 2659 C CA . PHE A 1 347 ? -5.586 -5.272 5.573 1.00 98.69 347 PHE A CA 1
ATOM 2660 C C . PHE A 1 347 ? -5.789 -6.206 4.387 1.00 98.69 347 PHE A C 1
ATOM 2662 O O . PHE A 1 347 ? -5.161 -7.265 4.307 1.00 98.69 347 PHE A O 1
ATOM 2669 N N . LEU A 1 348 ? -6.632 -5.778 3.453 1.00 98.50 348 LEU A N 1
ATOM 2670 C CA . LEU A 1 348 ? -6.787 -6.394 2.142 1.00 98.50 348 LEU A CA 1
ATOM 2671 C C . LEU A 1 348 ? -6.333 -5.390 1.089 1.00 98.50 348 LEU A C 1
ATOM 2673 O O . LEU A 1 348 ? -6.709 -4.223 1.145 1.00 98.50 348 LEU A O 1
ATOM 2677 N N . HIS A 1 349 ? -5.509 -5.841 0.153 1.00 97.19 349 HIS A N 1
ATOM 2678 C CA . HIS A 1 349 ? -4.898 -5.016 -0.880 1.00 97.19 349 HIS A CA 1
ATOM 2679 C C . HIS A 1 349 ? -5.023 -5.722 -2.222 1.00 97.19 349 HIS A C 1
ATOM 2681 O O . HIS A 1 349 ? -4.368 -6.744 -2.438 1.00 97.19 349 HIS A O 1
ATOM 2687 N N . SER A 1 350 ? -5.880 -5.231 -3.118 1.00 96.75 350 SER A N 1
ATOM 2688 C CA . SER A 1 350 ? -5.945 -5.782 -4.472 1.00 96.75 350 SER A CA 1
ATOM 2689 C C . SER A 1 350 ? -5.059 -4.975 -5.410 1.00 96.75 350 SER A C 1
ATOM 2691 O O . SER A 1 350 ? -5.029 -3.752 -5.348 1.00 96.75 350 SER A O 1
ATOM 2693 N N . VAL A 1 351 ? -4.325 -5.660 -6.285 1.00 96.44 351 VAL A N 1
ATOM 2694 C CA . VAL A 1 351 ? -3.589 -5.045 -7.393 1.00 96.44 351 VAL A CA 1
ATOM 2695 C C . VAL A 1 351 ? -4.290 -5.465 -8.671 1.00 96.44 351 VAL A C 1
ATOM 2697 O O . VAL A 1 351 ? -4.540 -6.652 -8.884 1.00 96.44 351 VAL A O 1
ATOM 2700 N N . ARG A 1 352 ? -4.618 -4.510 -9.536 1.00 96.06 352 ARG A N 1
ATOM 2701 C CA . ARG A 1 352 ? -5.436 -4.729 -10.733 1.00 96.06 352 ARG A CA 1
ATOM 2702 C C . ARG A 1 352 ? -4.753 -4.233 -11.999 1.00 96.06 352 ARG A C 1
ATOM 2704 O O . ARG A 1 352 ? -3.743 -3.529 -11.966 1.00 96.06 352 ARG A O 1
ATOM 2711 N N . TYR A 1 353 ? -5.297 -4.660 -13.130 1.00 96.94 353 TYR A N 1
ATOM 2712 C CA . TYR A 1 353 ? -4.938 -4.127 -14.442 1.00 96.94 353 TYR A CA 1
ATOM 2713 C C . TYR A 1 353 ? -5.512 -2.722 -14.659 1.00 96.94 353 TYR A C 1
ATOM 2715 O O . TYR A 1 353 ? -6.422 -2.288 -13.951 1.00 96.94 353 TYR A O 1
ATOM 2723 N N . LEU A 1 354 ? -4.999 -2.034 -15.679 1.00 96.06 354 LEU A N 1
ATOM 2724 C CA . LEU A 1 354 ? -5.504 -0.740 -16.127 1.00 96.06 354 LEU A CA 1
ATOM 2725 C C . LEU A 1 354 ? -6.612 -0.963 -17.164 1.00 96.06 354 LEU A C 1
ATOM 2727 O O . LEU A 1 354 ? -6.374 -1.568 -18.203 1.00 96.06 354 LEU A O 1
ATOM 2731 N N . GLY A 1 355 ? -7.825 -0.492 -16.907 1.00 95.19 355 GLY A N 1
ATOM 2732 C CA . GLY A 1 355 ? -8.916 -0.498 -17.878 1.00 95.19 355 GLY A CA 1
ATOM 2733 C C . GLY A 1 355 ? -8.932 0.795 -18.686 1.00 95.19 355 GLY A C 1
ATOM 2734 O O . GLY A 1 355 ? -8.747 1.866 -18.116 1.00 95.19 355 GLY A O 1
ATOM 2735 N N . VAL A 1 356 ? -9.191 0.706 -19.992 1.00 95.00 356 VAL A N 1
ATOM 2736 C CA . VAL A 1 356 ? -9.472 1.873 -20.840 1.00 95.00 356 VAL A CA 1
ATOM 2737 C C . VAL A 1 356 ? -10.984 1.960 -21.059 1.00 95.00 356 VAL A C 1
ATOM 2739 O O . VAL A 1 356 ? -11.593 1.051 -21.623 1.00 95.00 356 VAL A O 1
ATOM 2742 N N . GLY A 1 357 ? -11.602 3.033 -20.568 1.00 88.94 357 GLY A N 1
ATOM 2743 C CA . GLY A 1 357 ? -13.025 3.316 -20.741 1.00 88.94 357 GLY A CA 1
ATOM 2744 C C . GLY A 1 357 ? -13.383 3.691 -22.182 1.00 88.94 357 GLY A C 1
ATOM 2745 O O . GLY A 1 357 ? -12.524 4.046 -22.987 1.00 88.94 357 GLY A O 1
ATOM 2746 N N . GLY A 1 358 ? -14.679 3.654 -22.515 1.00 86.69 358 GLY A N 1
ATOM 2747 C CA . GLY A 1 358 ? -15.168 4.037 -23.850 1.00 86.69 358 GLY A CA 1
ATOM 2748 C C . GLY A 1 358 ? -14.960 5.518 -24.197 1.00 86.69 358 GLY A C 1
ATOM 2749 O O . GLY A 1 358 ? -14.986 5.885 -25.367 1.00 86.69 358 GLY A O 1
ATOM 2750 N N . ASP A 1 359 ? -14.725 6.359 -23.190 1.00 86.75 359 ASP A N 1
ATOM 2751 C CA . ASP A 1 359 ? -14.331 7.766 -23.309 1.00 86.75 359 ASP A CA 1
ATOM 2752 C C . ASP A 1 359 ? -12.804 7.961 -23.405 1.00 86.75 359 ASP A C 1
ATOM 2754 O O . ASP A 1 359 ? -12.325 9.093 -23.453 1.00 86.75 359 ASP A O 1
ATOM 2758 N N . GLY A 1 360 ? -12.035 6.868 -23.429 1.00 87.25 360 GLY A N 1
ATOM 2759 C CA . GLY A 1 360 ? -10.577 6.877 -23.462 1.00 87.25 360 GLY A CA 1
ATOM 2760 C C . GLY A 1 360 ? -9.918 7.146 -22.109 1.00 87.25 360 GLY A C 1
ATOM 2761 O O . GLY A 1 360 ? -8.694 7.257 -22.059 1.00 87.25 360 GLY A O 1
ATOM 2762 N N . ARG A 1 361 ? -10.673 7.245 -21.007 1.00 89.69 361 ARG A N 1
ATOM 2763 C CA . ARG A 1 361 ? -10.083 7.423 -19.674 1.00 89.69 361 ARG A CA 1
ATOM 2764 C C . ARG A 1 361 ? -9.523 6.110 -19.158 1.00 89.69 361 ARG A C 1
ATOM 2766 O O . ARG A 1 361 ? -10.162 5.064 -19.260 1.00 89.69 361 ARG A O 1
ATOM 2773 N N . VAL A 1 362 ? -8.333 6.172 -18.573 1.00 94.69 362 VAL A N 1
ATOM 2774 C CA . VAL A 1 362 ? -7.740 5.023 -17.893 1.00 94.69 362 VAL A CA 1
ATOM 2775 C C . VAL A 1 362 ? -8.281 4.945 -16.466 1.00 94.69 362 VAL A C 1
ATOM 2777 O O . VAL A 1 362 ? -8.488 5.962 -15.812 1.00 94.69 362 VAL A O 1
ATOM 2780 N N . GLY A 1 363 ? -8.526 3.740 -15.973 1.00 93.06 363 GLY A N 1
ATOM 2781 C CA . GLY A 1 363 ? -8.971 3.502 -14.607 1.00 93.06 363 GLY A CA 1
ATOM 2782 C C . GLY A 1 363 ? -8.622 2.098 -14.139 1.00 93.06 363 GLY A C 1
ATOM 2783 O O . GLY A 1 363 ? -7.967 1.331 -14.839 1.00 93.06 363 GLY A O 1
ATOM 2784 N N . MET A 1 364 ? -9.066 1.745 -12.940 1.00 93.94 364 MET A N 1
ATOM 2785 C CA . MET A 1 364 ? -8.859 0.409 -12.392 1.00 93.94 364 MET A CA 1
ATOM 2786 C C . MET A 1 364 ? -9.773 -0.618 -13.083 1.00 93.94 364 MET A C 1
ATOM 2788 O O . MET A 1 364 ? -10.995 -0.461 -13.088 1.00 93.94 364 MET A O 1
ATOM 2792 N N . ALA A 1 365 ? -9.196 -1.695 -13.617 1.00 95.06 365 ALA A N 1
ATOM 2793 C CA . ALA A 1 365 ? -9.943 -2.775 -14.259 1.00 95.06 365 ALA A CA 1
ATOM 2794 C C . ALA A 1 365 ? -10.657 -3.695 -13.248 1.00 95.06 365 ALA A C 1
ATOM 2796 O O . ALA A 1 365 ? -10.421 -3.631 -12.037 1.00 95.06 365 ALA A O 1
ATOM 2797 N N . GLN A 1 366 ? -11.538 -4.573 -13.742 1.00 94.19 366 GLN A N 1
ATOM 2798 C CA . GLN A 1 366 ? -12.173 -5.607 -12.913 1.00 94.19 366 GLN A CA 1
ATOM 2799 C C . GLN A 1 366 ? -11.171 -6.688 -12.514 1.00 94.19 366 GLN A C 1
ATOM 2801 O O . GLN A 1 366 ? -11.060 -7.008 -11.327 1.00 94.19 366 GLN A O 1
ATOM 2806 N N . ARG A 1 367 ? -10.392 -7.162 -13.490 1.00 96.81 367 ARG A N 1
ATOM 2807 C CA . ARG A 1 367 ? -9.412 -8.229 -13.323 1.00 96.81 367 ARG A CA 1
ATOM 2808 C C . ARG A 1 367 ? -8.338 -7.901 -12.291 1.00 96.81 367 ARG A C 1
ATOM 2810 O O . ARG A 1 367 ? -7.660 -6.873 -12.392 1.00 96.81 367 ARG A O 1
ATOM 2817 N N . MET A 1 368 ? -8.138 -8.811 -11.344 1.00 97.25 368 MET A N 1
ATOM 2818 C CA . MET A 1 368 ? -7.060 -8.739 -10.363 1.00 97.25 368 MET A CA 1
ATOM 2819 C C . MET A 1 368 ? -5.789 -9.398 -10.902 1.00 97.25 368 MET A C 1
ATOM 2821 O O . MET A 1 368 ? -5.825 -10.491 -11.462 1.00 97.25 368 MET A O 1
ATOM 2825 N N . LYS A 1 369 ? -4.661 -8.728 -10.679 1.00 97.19 369 LYS A N 1
ATOM 2826 C CA . LYS A 1 369 ? -3.308 -9.277 -10.793 1.00 97.19 369 LYS A CA 1
ATOM 2827 C C . LYS A 1 369 ? -2.949 -10.056 -9.534 1.00 97.19 369 LYS A C 1
ATOM 2829 O O . LYS A 1 369 ? -2.460 -11.180 -9.599 1.00 97.19 369 LYS A O 1
ATOM 2834 N N . GLU A 1 370 ? -3.205 -9.434 -8.384 1.00 97.31 370 GLU A N 1
ATOM 2835 C CA . GLU A 1 370 ? -2.867 -9.955 -7.065 1.00 97.31 370 GLU A CA 1
ATOM 2836 C C . GLU A 1 370 ? -3.940 -9.577 -6.042 1.00 97.31 370 GLU A C 1
ATOM 2838 O O . GLU A 1 370 ? -4.557 -8.516 -6.135 1.00 97.31 370 GLU A O 1
ATOM 2843 N N . LEU A 1 371 ? -4.108 -10.426 -5.032 1.00 97.88 371 LEU A N 1
ATOM 2844 C CA . LEU A 1 371 ? -4.867 -10.133 -3.823 1.00 97.88 371 LEU A CA 1
ATOM 2845 C C . LEU A 1 371 ? -3.970 -10.407 -2.622 1.00 97.88 371 LEU A C 1
ATOM 2847 O O . LEU A 1 371 ? -3.612 -11.551 -2.350 1.00 97.88 371 LEU A O 1
ATOM 2851 N N . ARG A 1 372 ? -3.581 -9.353 -1.920 1.00 97.56 372 ARG A N 1
ATOM 2852 C CA . ARG A 1 372 ? -2.648 -9.399 -0.799 1.00 97.56 372 ARG A CA 1
ATOM 2853 C C . ARG A 1 372 ? -3.415 -9.172 0.492 1.00 97.56 372 ARG A C 1
ATOM 2855 O O . ARG A 1 372 ? -4.289 -8.318 0.573 1.00 97.56 372 ARG A O 1
ATOM 2862 N N . TYR A 1 373 ? -3.085 -9.958 1.497 1.00 97.94 373 TYR A N 1
ATOM 2863 C CA . TYR A 1 373 ? -3.705 -9.946 2.805 1.00 97.94 373 TYR A CA 1
ATOM 2864 C C . TYR A 1 373 ? -2.629 -9.828 3.875 1.00 97.94 373 TYR A C 1
ATOM 2866 O O . TYR A 1 373 ? -1.570 -10.454 3.790 1.00 97.94 373 TYR A O 1
ATOM 2874 N N . MET A 1 374 ? -2.913 -9.042 4.901 1.00 97.56 374 MET A N 1
ATOM 2875 C CA . MET A 1 374 ? -2.012 -8.832 6.018 1.00 97.56 374 MET A CA 1
ATOM 2876 C C . MET A 1 374 ? -2.810 -8.779 7.318 1.00 97.56 374 MET A C 1
ATOM 2878 O O . MET A 1 374 ? -3.844 -8.126 7.374 1.00 97.56 374 MET A O 1
ATOM 2882 N N . VAL A 1 375 ? -2.335 -9.452 8.368 1.00 98.00 375 VAL A N 1
ATOM 2883 C CA . VAL A 1 375 ? -2.995 -9.470 9.685 1.00 98.00 375 VAL A CA 1
ATOM 2884 C C . VAL A 1 375 ? -2.009 -9.272 10.824 1.00 98.00 375 VAL A C 1
ATOM 2886 O O . VAL A 1 375 ? -0.920 -9.859 10.829 1.00 98.00 375 VAL A O 1
ATOM 2889 N N . LYS A 1 376 ? -2.388 -8.436 11.795 1.00 97.50 376 LYS A N 1
ATOM 2890 C CA . LYS A 1 376 ? -1.606 -8.177 13.003 1.00 97.50 376 LYS A CA 1
ATOM 2891 C C . LYS A 1 376 ? -1.757 -9.364 13.944 1.00 97.50 376 LYS A C 1
ATOM 2893 O O . LYS A 1 376 ? -2.761 -9.504 14.633 1.00 97.50 376 LYS A O 1
ATOM 2898 N N . THR A 1 377 ? -0.762 -10.240 13.982 1.00 95.69 377 THR A N 1
ATOM 2899 C CA . THR A 1 377 ? -0.776 -11.440 14.829 1.00 95.69 377 THR A CA 1
ATOM 2900 C C . THR A 1 377 ? -0.309 -11.180 16.257 1.00 95.69 377 THR A C 1
ATOM 2902 O O . THR A 1 377 ? -0.475 -12.048 17.106 1.00 95.69 377 THR A O 1
ATOM 2905 N N . GLY A 1 378 ? 0.301 -10.027 16.536 1.00 93.81 378 GLY A N 1
ATOM 2906 C CA . GLY A 1 378 ? 0.672 -9.659 17.899 1.00 93.81 378 GLY A CA 1
ATOM 2907 C C . GLY A 1 378 ? 1.129 -8.214 18.027 1.00 93.81 378 GLY A C 1
ATOM 2908 O O . GLY A 1 378 ? 1.773 -7.677 17.125 1.00 93.81 378 GLY A O 1
ATOM 2909 N N . PHE A 1 379 ? 0.820 -7.595 19.162 1.00 93.75 379 PHE A N 1
ATOM 2910 C CA . PHE A 1 379 ? 1.266 -6.248 19.490 1.00 93.75 379 PHE A CA 1
ATOM 2911 C C . PHE A 1 379 ? 2.700 -6.269 20.006 1.00 93.75 379 PHE A C 1
ATOM 2913 O O . PHE A 1 379 ? 3.082 -7.126 20.800 1.00 93.75 379 PHE A O 1
ATOM 2920 N N . GLN A 1 380 ? 3.508 -5.329 19.528 1.00 90.62 380 GLN A N 1
ATOM 2921 C CA . GLN A 1 380 ? 4.889 -5.159 19.963 1.00 90.62 380 GLN A CA 1
ATOM 2922 C C . GLN A 1 380 ? 4.996 -3.815 20.683 1.00 90.62 380 GLN A C 1
ATOM 2924 O O . GLN A 1 380 ? 4.616 -2.766 20.149 1.00 90.62 380 GLN A O 1
ATOM 2929 N N . ASP A 1 381 ? 5.487 -3.834 21.922 1.00 89.00 381 ASP A N 1
ATOM 2930 C CA . ASP A 1 381 ? 5.735 -2.598 22.654 1.00 89.00 381 ASP A CA 1
ATOM 2931 C C . ASP A 1 381 ? 6.939 -1.835 22.060 1.00 89.00 381 ASP A C 1
ATOM 2933 O O . ASP A 1 381 ? 7.770 -2.381 21.327 1.00 89.00 381 ASP A O 1
ATOM 2937 N N . ALA A 1 382 ? 7.042 -0.538 22.362 1.00 86.69 382 ALA A N 1
ATOM 2938 C CA . ALA A 1 382 ? 8.108 0.306 21.819 1.00 86.69 382 ALA A CA 1
ATOM 2939 C C . ALA A 1 382 ? 9.514 -0.177 22.225 1.00 86.69 382 ALA A C 1
ATOM 2941 O O . ALA A 1 382 ? 10.478 0.025 21.489 1.00 86.69 382 ALA A O 1
ATOM 2942 N N . ARG A 1 383 ? 9.640 -0.827 23.389 1.00 89.06 383 ARG A N 1
ATOM 2943 C CA . ARG A 1 383 ? 10.902 -1.406 23.860 1.00 89.06 383 ARG A CA 1
ATOM 2944 C C . ARG A 1 383 ? 11.306 -2.596 22.992 1.00 89.06 383 ARG A C 1
ATOM 2946 O O . ARG A 1 383 ? 12.461 -2.678 22.600 1.00 89.06 383 ARG A O 1
ATOM 2953 N N . THR A 1 384 ? 10.371 -3.482 22.677 1.00 90.69 384 THR A N 1
ATOM 2954 C CA . THR A 1 384 ? 10.597 -4.686 21.873 1.00 90.69 384 THR A CA 1
ATOM 2955 C C . THR A 1 384 ? 10.957 -4.314 20.441 1.00 90.69 384 THR A C 1
ATOM 2957 O O . THR A 1 384 ? 11.955 -4.808 19.931 1.00 90.69 384 THR A O 1
ATOM 2960 N N . LEU A 1 385 ? 10.241 -3.359 19.835 1.00 89.88 385 LEU A N 1
ATOM 2961 C CA . LEU A 1 385 ? 10.576 -2.849 18.499 1.00 89.88 385 LEU A CA 1
ATOM 2962 C C . LEU A 1 385 ? 11.964 -2.193 18.457 1.00 89.88 385 LEU A C 1
ATOM 2964 O O . LEU A 1 385 ? 12.733 -2.430 17.530 1.00 89.88 385 LEU A O 1
ATOM 2968 N N . ARG A 1 386 ? 12.322 -1.413 19.486 1.00 90.94 386 ARG A N 1
ATOM 2969 C CA . ARG A 1 386 ? 13.657 -0.806 19.595 1.00 90.94 386 ARG A CA 1
ATOM 2970 C C . ARG A 1 386 ? 14.758 -1.853 19.752 1.00 90.94 386 ARG A C 1
ATOM 2972 O O . ARG A 1 386 ? 15.816 -1.713 19.147 1.00 90.94 386 ARG A O 1
ATOM 2979 N N . MET A 1 387 ? 14.525 -2.880 20.568 1.00 90.81 387 MET A N 1
ATOM 2980 C CA . MET A 1 387 ? 15.482 -3.975 20.731 1.00 90.81 387 MET A CA 1
ATOM 2981 C C . MET A 1 387 ? 15.653 -4.760 19.431 1.00 90.81 387 MET A C 1
ATOM 2983 O O . MET A 1 387 ? 16.790 -5.015 19.056 1.00 90.81 387 MET A O 1
ATOM 2987 N N . ALA A 1 388 ? 14.566 -5.051 18.712 1.00 88.88 388 ALA A N 1
ATOM 2988 C CA . ALA A 1 388 ? 14.623 -5.713 17.411 1.00 88.88 388 ALA A CA 1
ATOM 2989 C C . ALA A 1 388 ? 15.444 -4.904 16.387 1.00 88.88 388 ALA A C 1
ATOM 2991 O O . ALA A 1 388 ? 16.316 -5.461 15.727 1.00 88.88 388 ALA A O 1
ATOM 2992 N N . ALA A 1 389 ? 15.245 -3.582 16.311 1.00 89.12 389 ALA A N 1
ATOM 2993 C CA . ALA A 1 389 ? 16.048 -2.718 15.439 1.00 89.12 389 ALA A CA 1
ATOM 2994 C C . ALA A 1 389 ? 17.538 -2.706 15.836 1.00 89.12 389 ALA A C 1
ATOM 2996 O O . ALA A 1 389 ? 18.422 -2.775 14.983 1.00 89.12 389 ALA A O 1
ATOM 2997 N N . TYR A 1 390 ? 17.842 -2.669 17.139 1.00 89.62 390 TYR A N 1
ATOM 2998 C CA . TYR A 1 390 ? 19.224 -2.758 17.620 1.00 89.62 390 TYR A CA 1
ATOM 2999 C C . TYR A 1 390 ? 19.867 -4.113 17.295 1.00 89.62 390 TYR A C 1
ATOM 3001 O O . TYR A 1 390 ? 21.035 -4.169 16.909 1.00 89.62 390 TYR A O 1
ATOM 3009 N N . GLU A 1 391 ? 19.115 -5.204 17.436 1.00 88.56 391 GLU A N 1
ATOM 3010 C CA . GLU A 1 391 ? 19.558 -6.549 17.071 1.00 88.56 391 GLU A CA 1
ATOM 3011 C C . GLU A 1 391 ? 19.880 -6.644 15.578 1.00 88.56 391 GLU A C 1
ATOM 3013 O O . GLU A 1 391 ? 20.948 -7.153 15.245 1.00 88.56 391 GLU A O 1
ATOM 3018 N N . GLU A 1 392 ? 19.051 -6.069 14.703 1.00 86.31 392 GLU A N 1
ATOM 3019 C CA . GLU A 1 392 ? 19.293 -6.015 13.255 1.00 86.31 392 GLU A CA 1
ATOM 3020 C C . GLU A 1 392 ? 20.596 -5.268 12.914 1.00 86.31 392 GLU A C 1
ATOM 3022 O O . GLU A 1 392 ? 21.444 -5.782 12.178 1.00 86.31 392 GLU A O 1
ATOM 3027 N N . VAL A 1 393 ? 20.836 -4.104 13.533 1.00 87.31 393 VAL A N 1
ATOM 3028 C CA . VAL A 1 393 ? 22.095 -3.351 13.363 1.00 87.31 393 VAL A CA 1
ATOM 3029 C C . VAL A 1 393 ? 23.305 -4.165 13.834 1.00 87.31 393 VAL A C 1
ATOM 3031 O O . VAL A 1 393 ? 24.351 -4.189 13.177 1.00 87.31 393 VAL A O 1
ATOM 3034 N N . MET A 1 394 ? 23.196 -4.831 14.984 1.00 89.69 394 MET A N 1
ATOM 3035 C CA . MET A 1 394 ? 24.289 -5.631 15.538 1.00 89.69 394 MET A CA 1
ATOM 3036 C C . MET A 1 394 ? 24.540 -6.908 14.734 1.00 89.69 394 MET A C 1
ATOM 3038 O O . MET A 1 394 ? 25.695 -7.324 14.609 1.00 89.69 394 MET A O 1
ATOM 3042 N N . GLU A 1 395 ? 23.494 -7.519 14.183 1.00 88.19 395 GLU A N 1
ATOM 3043 C CA . GLU A 1 395 ? 23.589 -8.672 13.296 1.00 88.19 395 GLU A CA 1
ATOM 3044 C C . GLU A 1 395 ? 24.307 -8.300 11.999 1.00 88.19 395 GLU A C 1
ATOM 3046 O O . GLU A 1 395 ? 25.318 -8.935 11.699 1.00 88.19 395 GLU A O 1
ATOM 3051 N N . ARG A 1 396 ? 23.901 -7.215 11.318 1.00 86.25 396 ARG A N 1
ATOM 3052 C CA . ARG A 1 396 ? 24.570 -6.726 10.094 1.00 86.25 396 ARG A CA 1
ATOM 3053 C C . ARG A 1 396 ? 26.054 -6.435 10.325 1.00 86.25 396 ARG A C 1
ATOM 3055 O O . ARG A 1 396 ? 26.889 -6.757 9.491 1.00 86.25 396 ARG A O 1
ATOM 3062 N N . ARG A 1 397 ? 26.416 -5.879 11.488 1.00 87.38 397 ARG A N 1
ATOM 3063 C CA . ARG A 1 397 ? 27.824 -5.604 11.841 1.00 87.38 397 ARG A CA 1
ATOM 3064 C C . ARG A 1 397 ? 28.646 -6.860 12.126 1.00 87.38 397 ARG A C 1
ATOM 3066 O O . ARG A 1 397 ? 29.841 -6.876 11.851 1.00 87.38 397 ARG A O 1
ATOM 3073 N N . ARG A 1 398 ? 28.051 -7.879 12.752 1.00 93.31 398 ARG A N 1
ATOM 3074 C CA . ARG A 1 398 ? 28.760 -9.112 13.147 1.00 93.31 398 ARG A CA 1
ATOM 3075 C C . ARG A 1 398 ? 28.796 -10.152 12.032 1.00 93.31 398 ARG A C 1
ATOM 3077 O O . ARG A 1 398 ? 29.724 -10.954 11.994 1.00 93.31 398 ARG A O 1
ATOM 3084 N N . PHE A 1 399 ? 27.782 -10.154 11.176 1.00 93.31 399 PHE A N 1
ATOM 3085 C CA . PHE A 1 399 ? 27.560 -11.133 10.121 1.00 93.31 399 PHE A CA 1
ATOM 3086 C C . PHE A 1 399 ? 27.069 -10.421 8.847 1.00 93.31 399 PHE A C 1
ATOM 3088 O O . PHE A 1 399 ? 25.910 -10.596 8.473 1.00 93.31 399 PHE A O 1
ATOM 3095 N N . PRO A 1 400 ? 27.922 -9.616 8.187 1.00 89.50 400 PRO A N 1
ATOM 3096 C CA . PRO A 1 400 ? 27.520 -8.791 7.041 1.00 89.50 400 PRO A CA 1
ATOM 3097 C C . PRO A 1 400 ? 26.940 -9.605 5.876 1.00 89.50 400 PRO A C 1
ATOM 3099 O O . PRO A 1 400 ? 26.016 -9.149 5.212 1.00 89.50 400 PRO A O 1
ATOM 3102 N N . ASP A 1 401 ? 27.397 -10.846 5.692 1.00 92.12 401 ASP A N 1
ATOM 3103 C CA . ASP A 1 401 ? 26.932 -11.719 4.605 1.00 92.12 401 ASP A CA 1
ATOM 3104 C C . ASP A 1 401 ? 25.706 -12.565 4.973 1.00 92.12 401 ASP A C 1
ATOM 3106 O O . ASP A 1 401 ? 25.238 -13.391 4.182 1.00 92.12 401 ASP A O 1
ATOM 3110 N N . ARG A 1 402 ? 25.174 -12.407 6.193 1.00 91.75 402 ARG A N 1
ATOM 3111 C CA . ARG A 1 402 ? 24.003 -13.161 6.631 1.00 91.75 402 ARG A CA 1
ATOM 3112 C C . ARG A 1 402 ? 22.739 -12.562 6.031 1.00 91.75 402 ARG A C 1
ATOM 3114 O O . ARG A 1 402 ? 22.362 -11.432 6.317 1.00 91.75 402 ARG A O 1
ATOM 3121 N N . LEU A 1 403 ? 22.040 -13.386 5.261 1.00 90.56 403 LEU A N 1
ATOM 3122 C CA . LEU A 1 403 ? 20.721 -13.064 4.735 1.00 90.56 403 LEU A CA 1
ATOM 3123 C C . LEU A 1 403 ? 19.634 -13.255 5.794 1.00 90.56 403 LEU A C 1
ATOM 3125 O O . LEU A 1 403 ? 19.738 -14.117 6.673 1.00 90.56 403 LEU A O 1
ATOM 3129 N N . ARG A 1 404 ? 18.551 -12.486 5.659 1.00 87.06 404 ARG A N 1
ATOM 3130 C CA . ARG A 1 404 ? 17.355 -12.641 6.489 1.00 87.06 404 ARG A CA 1
ATOM 3131 C C . ARG A 1 404 ? 16.746 -14.028 6.278 1.00 87.06 404 ARG A C 1
ATOM 3133 O O . ARG A 1 404 ? 16.529 -14.465 5.150 1.00 87.06 404 ARG A O 1
ATOM 3140 N N . HIS A 1 405 ? 16.416 -14.702 7.375 1.00 86.44 405 HIS A N 1
ATOM 3141 C CA . HIS A 1 405 ? 15.685 -15.963 7.326 1.00 86.44 405 HIS A CA 1
ATOM 3142 C C . HIS A 1 405 ? 14.176 -15.699 7.268 1.00 86.44 405 HIS A C 1
ATOM 3144 O O . HIS A 1 405 ? 13.602 -15.128 8.197 1.00 86.44 405 HIS A O 1
ATOM 3150 N N . ILE A 1 406 ? 13.528 -16.114 6.179 1.00 88.94 406 ILE A N 1
ATOM 3151 C CA . ILE A 1 406 ? 12.092 -15.913 5.960 1.00 88.94 406 ILE A CA 1
ATOM 3152 C C . ILE A 1 406 ? 11.347 -17.177 6.366 1.00 88.94 406 ILE A C 1
ATOM 3154 O O . ILE A 1 406 ? 11.600 -18.256 5.837 1.00 88.94 406 ILE A O 1
ATOM 3158 N N . VAL A 1 407 ? 10.407 -17.031 7.298 1.00 88.62 407 VAL A N 1
ATOM 3159 C CA . VAL A 1 407 ? 9.582 -18.134 7.797 1.00 88.62 407 VAL A CA 1
ATOM 3160 C C . VAL A 1 407 ? 8.172 -17.994 7.243 1.00 88.62 407 VAL A C 1
ATOM 3162 O O . VAL A 1 407 ? 7.506 -16.980 7.470 1.00 88.62 407 VAL A O 1
ATOM 3165 N N . GLY A 1 408 ? 7.697 -19.027 6.553 1.00 91.12 408 GLY A N 1
ATOM 3166 C CA . GLY A 1 408 ? 6.346 -19.051 6.013 1.00 91.12 408 GLY A CA 1
ATOM 3167 C C . GLY A 1 408 ? 6.023 -20.316 5.235 1.00 91.12 408 GLY A C 1
ATOM 3168 O O . GLY A 1 408 ? 6.875 -21.180 5.047 1.00 91.12 408 GLY A O 1
ATOM 3169 N N . THR A 1 409 ? 4.776 -20.404 4.785 1.00 90.62 409 THR A N 1
ATOM 3170 C CA . THR A 1 409 ? 4.297 -21.424 3.843 1.00 90.62 409 THR A CA 1
ATOM 3171 C C . THR A 1 409 ? 3.302 -20.788 2.878 1.00 90.62 409 THR A C 1
ATOM 3173 O O . THR A 1 409 ? 2.790 -19.699 3.143 1.00 90.62 409 THR A O 1
ATOM 3176 N N . VAL A 1 410 ? 2.976 -21.481 1.788 1.00 89.69 410 VAL A N 1
ATOM 3177 C CA . VAL A 1 410 ? 1.917 -21.065 0.853 1.00 89.69 410 VAL A CA 1
ATOM 3178 C C . VAL A 1 410 ? 0.566 -20.844 1.556 1.00 89.69 410 VAL A C 1
ATOM 3180 O O . VAL A 1 410 ? -0.141 -19.875 1.277 1.00 89.69 410 VAL A O 1
ATOM 3183 N N . GLU A 1 411 ? 0.235 -21.689 2.536 1.00 90.56 411 GLU A N 1
ATOM 3184 C CA . GLU A 1 411 ? -1.034 -21.614 3.264 1.00 90.56 411 GLU A CA 1
ATOM 3185 C C . GLU A 1 411 ? -1.070 -20.550 4.352 1.00 90.56 411 GLU A C 1
ATOM 3187 O O . GLU A 1 411 ? -2.118 -19.962 4.590 1.00 90.56 411 GLU A O 1
ATOM 3192 N N . ARG A 1 412 ? 0.032 -20.328 5.073 1.00 90.69 412 ARG A N 1
ATOM 3193 C CA . ARG A 1 412 ? 0.052 -19.419 6.234 1.00 90.69 412 ARG A CA 1
ATOM 3194 C C . ARG A 1 412 ? 0.702 -18.079 5.925 1.00 90.69 412 ARG A C 1
ATOM 3196 O O . ARG A 1 412 ? 0.782 -17.231 6.818 1.00 90.69 412 ARG A O 1
ATOM 3203 N N . GLY A 1 413 ? 1.209 -17.905 4.711 1.00 93.56 413 GLY A N 1
ATOM 3204 C CA . GLY A 1 413 ? 1.995 -16.747 4.335 1.00 93.56 413 GLY A CA 1
ATOM 3205 C C . GLY A 1 413 ? 3.303 -16.636 5.123 1.00 93.56 413 GLY A C 1
ATOM 3206 O O . GLY A 1 413 ? 3.764 -17.590 5.756 1.00 93.56 413 GLY A O 1
ATOM 3207 N N . VAL A 1 414 ? 3.888 -15.444 5.096 1.00 94.56 414 VAL A N 1
ATOM 3208 C CA . VAL A 1 414 ? 5.191 -15.092 5.675 1.00 94.56 414 VAL A CA 1
ATOM 3209 C C . VAL A 1 414 ? 5.030 -14.135 6.850 1.00 94.56 414 VAL A C 1
ATOM 3211 O O . VAL A 1 414 ? 4.124 -13.304 6.872 1.00 94.56 414 VAL A O 1
ATOM 3214 N N . VAL A 1 415 ? 5.907 -14.237 7.847 1.00 93.44 415 VAL A N 1
ATOM 3215 C CA . VAL A 1 415 ? 5.952 -13.283 8.969 1.00 93.44 415 VAL A CA 1
ATOM 3216 C C . VAL A 1 415 ? 7.021 -12.220 8.736 1.00 93.44 415 VAL A C 1
ATOM 3218 O O . VAL A 1 415 ? 8.098 -12.526 8.231 1.00 93.44 415 VAL A O 1
ATOM 3221 N N . ASN A 1 416 ? 6.749 -10.974 9.129 1.00 90.31 416 ASN A N 1
ATOM 3222 C CA . ASN A 1 416 ? 7.706 -9.872 8.956 1.00 90.31 416 ASN A CA 1
ATOM 3223 C C . ASN A 1 416 ? 8.608 -9.618 10.178 1.00 90.31 416 ASN A C 1
ATOM 3225 O O . ASN A 1 416 ? 9.471 -8.750 10.123 1.00 90.31 416 ASN A O 1
ATOM 3229 N N . GLY A 1 417 ? 8.388 -10.329 11.289 1.00 86.88 417 GLY A N 1
ATOM 3230 C CA . GLY A 1 417 ? 9.119 -10.120 12.546 1.00 86.88 417 GLY A CA 1
ATOM 3231 C C . GLY A 1 417 ? 8.644 -8.927 13.393 1.00 86.88 417 GLY A C 1
ATOM 3232 O O . GLY A 1 417 ? 9.123 -8.757 14.505 1.00 86.88 417 GLY A O 1
ATOM 3233 N N . GLN A 1 418 ? 7.662 -8.144 12.931 1.00 87.06 418 GLN A N 1
ATOM 3234 C CA . GLN A 1 418 ? 7.100 -6.967 13.623 1.00 87.06 418 GLN A CA 1
ATOM 3235 C C . GLN A 1 418 ? 5.632 -7.182 14.052 1.00 87.06 418 GLN A C 1
ATOM 3237 O O . GLN A 1 418 ? 4.837 -6.246 14.185 1.00 87.06 418 GLN A O 1
ATOM 3242 N N . GLY A 1 419 ? 5.246 -8.446 14.245 1.00 92.31 419 GLY A N 1
ATOM 3243 C CA . GLY A 1 419 ? 3.895 -8.826 14.657 1.00 92.31 419 GLY A CA 1
ATOM 3244 C C . GLY A 1 419 ? 2.879 -8.911 13.519 1.00 92.31 419 GLY A C 1
ATOM 3245 O O . GLY A 1 419 ? 1.684 -8.946 13.803 1.00 92.31 419 GLY A O 1
ATOM 3246 N N . TRP A 1 420 ? 3.322 -8.965 12.259 1.00 95.81 420 TRP A N 1
ATOM 3247 C CA . TRP A 1 420 ? 2.444 -9.152 11.107 1.00 95.81 420 TRP A CA 1
ATOM 3248 C C . TRP A 1 420 ? 2.710 -10.453 10.355 1.00 95.81 420 TRP A C 1
ATOM 3250 O O . TRP A 1 420 ? 3.847 -10.920 10.235 1.00 95.81 420 TRP A O 1
ATOM 3260 N N . ARG A 1 421 ? 1.630 -10.988 9.788 1.00 96.62 421 ARG A N 1
ATOM 3261 C CA . ARG A 1 421 ? 1.625 -12.096 8.834 1.00 96.62 421 ARG A CA 1
ATOM 3262 C C . ARG A 1 421 ? 1.046 -11.607 7.514 1.00 96.62 421 ARG A C 1
ATOM 3264 O O . ARG A 1 421 ? -0.015 -10.992 7.519 1.00 96.62 421 ARG A O 1
ATOM 3271 N N . LEU A 1 422 ? 1.738 -11.888 6.415 1.00 97.00 422 LEU A N 1
ATOM 3272 C CA . LEU A 1 422 ? 1.379 -11.477 5.062 1.00 97.00 422 LEU A CA 1
ATOM 3273 C C . LEU A 1 422 ? 1.145 -12.710 4.196 1.00 97.00 422 LEU A C 1
ATOM 3275 O O . LEU A 1 422 ? 1.937 -13.646 4.233 1.00 97.00 422 LEU A O 1
ATOM 3279 N N . GLN A 1 423 ? 0.093 -12.697 3.392 1.00 96.06 423 GLN A N 1
ATOM 3280 C CA . GLN A 1 423 ? -0.229 -13.738 2.425 1.00 96.06 423 GLN A CA 1
ATOM 3281 C C . GLN A 1 423 ? -0.674 -13.089 1.119 1.00 96.06 423 GLN A C 1
ATOM 3283 O O . GLN A 1 423 ? -1.336 -12.057 1.135 1.00 96.06 423 GLN A O 1
ATOM 3288 N N . GLY A 1 424 ? -0.332 -13.691 -0.014 1.00 96.00 424 GLY A N 1
ATOM 3289 C CA . GLY A 1 424 ? -0.762 -13.205 -1.315 1.00 96.00 424 GLY A CA 1
ATOM 3290 C C . GLY A 1 424 ? -1.364 -14.307 -2.165 1.00 96.00 424 GLY A C 1
ATOM 3291 O O . GLY A 1 424 ? -0.951 -15.464 -2.102 1.00 96.00 424 GLY A O 1
ATOM 3292 N N . PHE A 1 425 ? -2.307 -13.911 -3.004 1.00 96.94 425 PHE A N 1
ATOM 3293 C CA . PHE A 1 425 ? -2.767 -14.656 -4.160 1.00 96.94 425 PHE A CA 1
ATOM 3294 C C . PHE A 1 425 ? -2.372 -13.876 -5.414 1.00 96.94 425 PHE A C 1
ATOM 3296 O O . PHE A 1 425 ? -2.330 -12.646 -5.401 1.00 96.94 425 PHE A O 1
ATOM 3303 N N . ILE A 1 426 ? -2.040 -14.582 -6.483 1.00 96.44 426 ILE A N 1
ATOM 3304 C CA . ILE A 1 426 ? -1.563 -14.023 -7.746 1.00 96.44 426 ILE A CA 1
ATOM 3305 C C . ILE A 1 426 ? -2.181 -14.789 -8.908 1.00 96.44 426 ILE A C 1
ATOM 3307 O O . ILE A 1 426 ? -2.548 -15.954 -8.769 1.00 96.44 426 ILE A O 1
ATOM 3311 N N . GLU A 1 427 ? -2.330 -14.123 -10.042 1.00 95.69 427 GLU A N 1
ATOM 3312 C CA . GLU A 1 427 ? -2.920 -14.707 -11.238 1.00 95.69 427 GLU A CA 1
ATOM 3313 C C . GLU A 1 427 ? -2.090 -15.882 -11.807 1.00 95.69 427 GLU A C 1
ATOM 3315 O O . GLU A 1 427 ? -0.876 -15.789 -12.005 1.00 95.69 427 GLU A O 1
ATOM 3320 N N . ASP A 1 428 ? -2.750 -17.004 -12.092 1.00 92.50 428 ASP A N 1
ATOM 3321 C CA . ASP A 1 428 ? -2.170 -18.174 -12.747 1.00 92.50 428 ASP A CA 1
ATOM 3322 C C . ASP A 1 428 ? -2.185 -18.059 -14.285 1.00 92.50 428 ASP A C 1
ATOM 3324 O O . ASP A 1 428 ? -2.761 -17.141 -14.868 1.00 92.50 428 ASP A O 1
ATOM 3328 N N . ALA A 1 429 ? -1.559 -19.013 -14.982 1.00 90.44 429 ALA A N 1
ATOM 3329 C CA . ALA A 1 429 ? -1.463 -18.990 -16.444 1.00 90.44 429 ALA A CA 1
ATOM 3330 C C . ALA A 1 429 ? -2.827 -19.099 -17.159 1.00 90.44 429 ALA A C 1
ATOM 3332 O O . ALA A 1 429 ? -2.924 -18.781 -18.350 1.00 90.44 429 ALA A O 1
ATOM 3333 N N . HIS A 1 430 ? -3.865 -19.562 -16.461 1.00 88.19 430 HIS A N 1
ATOM 3334 C CA . HIS A 1 430 ? -5.243 -19.665 -16.942 1.00 88.19 430 HIS A CA 1
ATOM 3335 C C . HIS A 1 430 ? -6.097 -18.462 -16.535 1.00 88.19 430 HIS A C 1
ATOM 3337 O O . HIS A 1 430 ? -7.246 -18.352 -16.967 1.00 88.19 430 HIS A O 1
ATOM 3343 N N . GLY A 1 431 ? -5.523 -17.542 -15.765 1.00 90.44 431 GLY A N 1
ATOM 3344 C CA . GLY A 1 431 ? -6.146 -16.304 -15.366 1.00 90.44 431 GLY A CA 1
ATOM 3345 C C . GLY A 1 431 ? -6.942 -16.367 -14.062 1.00 90.44 431 GLY A C 1
ATOM 3346 O O . GLY A 1 431 ? -7.594 -15.377 -13.729 1.00 90.44 431 GLY A O 1
ATOM 3347 N N . ALA A 1 432 ? -6.931 -17.488 -13.338 1.00 92.44 432 ALA A N 1
ATOM 3348 C CA . ALA A 1 432 ? -7.536 -17.584 -12.010 1.00 92.44 432 ALA A CA 1
ATOM 3349 C C . ALA A 1 432 ? -6.539 -17.139 -10.930 1.00 92.44 432 ALA A C 1
ATOM 3351 O O . ALA A 1 432 ? -5.332 -17.144 -11.150 1.00 92.44 432 ALA A O 1
ATOM 3352 N N . LEU A 1 433 ? -7.017 -16.744 -9.748 1.00 96.00 433 LEU A N 1
ATOM 3353 C CA . LEU A 1 433 ? -6.126 -16.465 -8.620 1.00 96.00 433 LEU A CA 1
ATOM 3354 C C . LEU A 1 433 ? -5.675 -17.771 -7.952 1.00 96.00 433 LEU A C 1
ATOM 3356 O O . LEU A 1 433 ? -6.501 -18.602 -7.572 1.00 96.00 433 LEU A O 1
ATOM 3360 N N . ARG A 1 434 ? -4.365 -17.905 -7.740 1.00 94.56 434 ARG A N 1
ATOM 3361 C CA . ARG A 1 434 ? -3.729 -18.980 -6.967 1.00 94.56 434 ARG A CA 1
ATOM 3362 C C . ARG A 1 434 ? -2.935 -18.410 -5.791 1.00 94.56 434 ARG A C 1
ATOM 3364 O O . ARG A 1 434 ? -2.544 -17.246 -5.843 1.00 94.56 434 ARG A O 1
ATOM 3371 N N . PRO A 1 435 ? -2.626 -19.195 -4.750 1.00 94.62 435 PRO A N 1
ATOM 3372 C CA . PRO A 1 435 ? -1.678 -18.776 -3.726 1.00 94.62 435 PRO A CA 1
ATOM 3373 C C . PRO A 1 435 ? -0.313 -18.405 -4.323 1.00 94.62 435 PRO A C 1
ATOM 3375 O O . PRO A 1 435 ? 0.154 -19.035 -5.279 1.00 94.62 435 PRO A O 1
ATOM 3378 N N . GLN A 1 436 ? 0.337 -17.396 -3.748 1.00 94.31 436 GLN A N 1
ATOM 3379 C CA . GLN A 1 436 ? 1.741 -17.105 -4.025 1.00 94.31 436 GLN A CA 1
ATOM 3380 C C . GLN A 1 436 ? 2.626 -18.217 -3.460 1.00 94.31 436 GLN A C 1
ATOM 3382 O O . GLN A 1 436 ? 2.396 -18.711 -2.356 1.00 94.31 436 GLN A O 1
ATOM 3387 N N . THR A 1 437 ? 3.677 -18.588 -4.188 1.00 91.56 437 THR A N 1
ATOM 3388 C CA . THR A 1 437 ? 4.730 -19.439 -3.622 1.00 91.56 437 THR A CA 1
ATOM 3389 C C . THR A 1 437 ? 5.440 -18.738 -2.467 1.00 91.56 437 THR A C 1
ATOM 3391 O O . THR A 1 437 ? 5.337 -17.519 -2.288 1.00 91.56 437 THR A O 1
ATOM 3394 N N . LEU A 1 438 ? 6.216 -19.493 -1.686 1.00 90.56 438 LEU A N 1
ATOM 3395 C CA . LEU A 1 438 ? 7.022 -18.894 -0.627 1.00 90.56 438 LEU A CA 1
ATOM 3396 C C . LEU A 1 438 ? 8.025 -17.870 -1.185 1.00 90.56 438 LEU A C 1
ATOM 3398 O O . LEU A 1 438 ? 8.133 -16.781 -0.632 1.00 90.56 438 LEU A O 1
ATOM 3402 N N . GLU A 1 439 ? 8.699 -18.186 -2.297 1.00 90.75 439 GLU A N 1
ATOM 3403 C CA . GLU A 1 439 ? 9.628 -17.269 -2.978 1.00 90.75 439 GLU A CA 1
ATOM 3404 C C . GLU A 1 439 ? 8.910 -16.031 -3.534 1.00 90.75 439 GLU A C 1
ATOM 3406 O O . GLU A 1 439 ? 9.418 -14.924 -3.435 1.00 90.75 439 GLU A O 1
ATOM 3411 N N . GLU A 1 440 ? 7.693 -16.177 -4.056 1.00 92.69 440 GLU A N 1
ATOM 3412 C CA . GLU A 1 440 ? 6.865 -15.030 -4.436 1.00 92.69 440 GLU A CA 1
ATOM 3413 C C . GLU A 1 440 ? 6.496 -14.161 -3.212 1.00 92.69 440 GLU A C 1
ATOM 3415 O O . GLU A 1 440 ? 6.496 -12.932 -3.288 1.00 92.69 440 GLU A O 1
ATOM 3420 N N . SER A 1 441 ? 6.226 -14.766 -2.060 1.00 91.81 441 SER A N 1
ATOM 3421 C CA . SER A 1 441 ? 5.812 -14.034 -0.855 1.00 91.81 441 SER A CA 1
ATOM 3422 C C . SER A 1 441 ? 6.942 -13.193 -0.233 1.00 91.81 441 SER A C 1
ATOM 3424 O O . SER A 1 441 ? 6.667 -12.280 0.549 1.00 91.81 441 SER A O 1
ATOM 3426 N N . THR A 1 442 ? 8.213 -13.454 -0.571 1.00 89.62 442 THR A N 1
ATOM 3427 C CA . THR A 1 442 ? 9.368 -12.741 0.013 1.00 89.62 442 THR A CA 1
ATOM 3428 C C . THR A 1 442 ? 9.398 -11.258 -0.354 1.00 89.62 442 THR A C 1
ATOM 3430 O O . THR A 1 442 ? 9.810 -10.440 0.467 1.00 89.62 442 THR A O 1
ATOM 3433 N N . VAL A 1 443 ? 8.888 -10.890 -1.534 1.00 88.12 443 VAL A N 1
ATOM 3434 C CA . VAL A 1 443 ? 8.852 -9.499 -2.019 1.00 88.12 443 VAL A CA 1
ATOM 3435 C C . VAL A 1 443 ? 8.066 -8.597 -1.063 1.00 88.12 443 VAL A C 1
ATOM 3437 O O . VAL A 1 443 ? 8.474 -7.471 -0.793 1.00 88.12 443 VAL A O 1
ATOM 3440 N N . CYS A 1 444 ? 6.969 -9.099 -0.484 1.00 88.38 444 CYS A N 1
ATOM 3441 C CA . CYS A 1 444 ? 6.182 -8.346 0.495 1.00 88.38 444 CYS A CA 1
ATOM 3442 C C . CYS A 1 444 ? 6.996 -8.049 1.763 1.00 88.38 444 CYS A C 1
ATOM 3444 O O . CYS A 1 444 ? 6.912 -6.955 2.318 1.00 88.38 444 CYS A O 1
ATOM 3446 N N . VAL A 1 445 ? 7.814 -9.007 2.208 1.00 89.38 445 VAL A N 1
ATOM 3447 C CA . VAL A 1 445 ? 8.674 -8.858 3.391 1.00 89.38 445 VAL A CA 1
ATOM 3448 C C . VAL A 1 445 ? 9.738 -7.787 3.148 1.00 89.38 445 VAL A C 1
ATOM 3450 O O . VAL A 1 445 ? 10.057 -7.060 4.082 1.00 89.38 445 VAL A O 1
ATOM 3453 N N . GLY A 1 446 ? 10.218 -7.610 1.915 1.00 86.81 446 GLY A N 1
ATOM 3454 C CA . GLY A 1 446 ? 11.197 -6.577 1.561 1.00 86.81 446 GLY A CA 1
ATOM 3455 C C . GLY A 1 446 ? 10.853 -5.182 2.069 1.00 86.81 446 GLY A C 1
ATOM 3456 O O . GLY A 1 446 ? 11.644 -4.564 2.773 1.00 86.81 446 GLY A O 1
ATOM 3457 N N . CYS A 1 447 ? 9.637 -4.716 1.784 1.00 87.75 447 CYS A N 1
ATOM 3458 C CA . CYS A 1 447 ? 9.180 -3.401 2.233 1.00 87.75 447 CYS A CA 1
ATOM 3459 C C . CYS A 1 447 ? 8.558 -3.441 3.639 1.00 87.75 447 CYS A C 1
ATOM 3461 O O . CYS A 1 447 ? 8.726 -2.508 4.419 1.00 87.75 447 CYS A O 1
ATOM 3463 N N . HIS A 1 448 ? 7.843 -4.514 3.995 1.00 92.00 448 HIS A N 1
ATOM 3464 C CA . HIS A 1 448 ? 7.072 -4.573 5.244 1.00 92.00 448 HIS A CA 1
ATOM 3465 C C . HIS A 1 448 ? 7.864 -5.057 6.472 1.00 92.00 448 HIS A C 1
ATOM 3467 O O . HIS A 1 448 ? 7.272 -5.177 7.545 1.00 92.00 448 HIS A O 1
ATOM 3473 N N . SER A 1 449 ? 9.159 -5.378 6.355 1.00 82.56 449 SER A N 1
ATOM 3474 C CA . SER A 1 449 ? 9.943 -5.968 7.459 1.00 82.56 449 SER A CA 1
ATOM 3475 C C . SER A 1 449 ? 11.085 -5.120 8.012 1.00 82.56 449 SER A C 1
ATOM 3477 O O . SER A 1 449 ? 11.729 -5.559 8.968 1.00 82.56 449 SER A O 1
ATOM 3479 N N . GLY A 1 450 ? 11.303 -3.917 7.473 1.00 74.62 450 GLY A N 1
ATOM 3480 C CA . GLY A 1 450 ? 12.339 -3.021 7.979 1.00 74.62 450 GLY A CA 1
ATOM 3481 C C . GLY A 1 450 ? 12.890 -2.074 6.923 1.00 74.62 450 GLY A C 1
ATOM 3482 O O . GLY A 1 450 ? 14.017 -2.250 6.485 1.00 74.62 450 GLY A O 1
ATOM 3483 N N . ILE A 1 451 ? 12.113 -1.061 6.547 1.00 88.31 451 ILE A N 1
ATOM 3484 C CA . ILE A 1 451 ? 12.644 0.148 5.901 1.00 88.31 451 ILE A CA 1
ATOM 3485 C C . ILE A 1 451 ? 12.208 1.371 6.709 1.00 88.31 451 ILE A C 1
ATOM 3487 O O . ILE A 1 451 ? 11.172 1.320 7.384 1.00 88.31 451 ILE A O 1
ATOM 3491 N N . GLY A 1 452 ? 12.940 2.480 6.635 1.00 89.31 452 GLY A N 1
ATOM 3492 C CA . GLY A 1 452 ? 12.614 3.705 7.374 1.00 89.31 452 GLY A CA 1
ATOM 3493 C C . GLY A 1 452 ? 11.220 4.278 7.061 1.00 89.31 452 GLY A C 1
ATOM 3494 O O . GLY A 1 452 ? 10.597 4.910 7.920 1.00 89.31 452 GLY A O 1
ATOM 3495 N N . ALA A 1 453 ? 10.687 4.027 5.857 1.00 89.81 453 ALA A N 1
ATOM 3496 C CA . ALA A 1 453 ? 9.420 4.572 5.343 1.00 89.81 453 ALA A CA 1
ATOM 3497 C C . ALA A 1 453 ? 8.123 4.096 6.033 1.00 89.81 453 ALA A C 1
ATOM 3499 O O . ALA A 1 453 ? 7.075 4.726 5.869 1.00 89.81 453 ALA A O 1
ATOM 3500 N N . ILE A 1 454 ? 8.153 3.001 6.798 1.00 90.19 454 ILE A N 1
ATOM 3501 C CA . ILE A 1 454 ? 6.934 2.365 7.333 1.00 90.19 454 ILE A CA 1
ATOM 3502 C C . ILE A 1 454 ? 6.507 2.903 8.706 1.00 90.19 454 ILE A C 1
ATOM 3504 O O . ILE A 1 454 ? 7.319 3.343 9.520 1.00 90.19 454 ILE A O 1
ATOM 3508 N N . THR A 1 455 ? 5.212 2.782 9.013 1.00 91.06 455 THR A N 1
ATOM 3509 C CA . THR A 1 455 ? 4.655 2.910 10.370 1.00 91.06 455 THR A CA 1
ATOM 3510 C C . THR A 1 455 ? 4.021 1.585 10.782 1.00 91.06 455 THR A C 1
ATOM 3512 O O . THR A 1 455 ? 3.106 1.097 10.116 1.00 91.06 455 THR A O 1
ATOM 3515 N N . ASP A 1 456 ? 4.531 1.002 11.872 1.00 92.44 456 ASP A N 1
ATOM 3516 C CA . ASP A 1 456 ? 4.122 -0.313 12.390 1.00 92.44 456 ASP A CA 1
ATOM 3517 C C . ASP A 1 456 ? 4.060 -1.382 11.288 1.00 92.44 456 ASP A C 1
ATOM 3519 O O . ASP A 1 456 ? 3.067 -2.084 11.144 1.00 92.44 456 ASP A O 1
ATOM 3523 N N . GLY A 1 457 ? 5.099 -1.467 10.451 1.00 91.12 457 GLY A N 1
ATOM 3524 C CA . GLY A 1 457 ? 5.167 -2.455 9.372 1.00 91.12 457 GLY A CA 1
ATOM 3525 C C . GLY A 1 457 ? 4.278 -2.169 8.156 1.00 91.12 457 GLY A C 1
ATOM 3526 O O . GLY A 1 457 ? 4.133 -3.054 7.319 1.00 91.12 457 GLY A O 1
ATOM 3527 N N . THR A 1 458 ? 3.649 -0.989 8.038 1.00 92.31 458 THR A N 1
ATOM 3528 C CA . THR A 1 458 ? 2.683 -0.669 6.962 1.00 92.31 458 THR A CA 1
ATOM 3529 C C . THR A 1 458 ? 2.824 0.761 6.412 1.00 92.31 458 THR A C 1
ATOM 3531 O O . THR A 1 458 ? 3.472 1.610 7.026 1.00 92.31 458 THR A O 1
ATOM 3534 N N . PHE A 1 459 ? 2.154 1.045 5.286 1.00 91.25 459 PHE A N 1
ATOM 3535 C CA . PHE A 1 459 ? 2.029 2.386 4.680 1.00 91.25 459 PHE A CA 1
ATOM 3536 C C . PHE A 1 459 ? 0.609 2.985 4.774 1.00 91.25 459 PHE A C 1
ATOM 3538 O O . PHE A 1 459 ? 0.407 4.120 4.360 1.00 91.25 459 PHE A O 1
ATOM 3545 N N . ALA A 1 460 ? -0.363 2.231 5.306 1.00 93.00 460 ALA A N 1
ATOM 3546 C CA . ALA A 1 460 ? -1.810 2.443 5.172 1.00 93.00 460 ALA A CA 1
ATOM 3547 C C . ALA A 1 460 ? -2.333 3.797 5.705 1.00 93.00 460 ALA A C 1
ATOM 3549 O O . ALA A 1 460 ? -2.314 4.803 4.997 1.00 93.00 460 ALA A O 1
ATOM 3550 N N . PHE A 1 461 ? -2.803 3.861 6.957 1.00 95.00 461 PHE A N 1
ATOM 3551 C CA . PHE A 1 461 ? -3.361 5.095 7.527 1.00 95.00 461 PHE A CA 1
ATOM 3552 C C . PHE A 1 461 ? -2.427 6.317 7.514 1.00 95.00 461 PHE A C 1
ATOM 3554 O O . PHE A 1 461 ? -2.955 7.418 7.358 1.00 95.00 461 PHE A O 1
ATOM 3561 N N . PRO A 1 462 ? -1.082 6.199 7.582 1.00 91.50 462 PRO A N 1
ATOM 3562 C CA . PRO A 1 462 ? -0.203 7.354 7.392 1.00 91.50 462 PRO A CA 1
ATOM 3563 C C . PRO A 1 462 ? -0.396 8.088 6.057 1.00 91.50 462 PRO A C 1
ATOM 3565 O O . PRO A 1 462 ? -0.083 9.276 5.982 1.00 91.50 462 PRO A O 1
ATOM 3568 N N . ARG A 1 463 ? -0.891 7.394 5.020 1.00 92.75 463 ARG A N 1
ATOM 3569 C CA . ARG A 1 463 ? -1.099 7.931 3.667 1.00 92.75 463 ARG A CA 1
ATOM 3570 C C . ARG A 1 463 ? -2.572 8.114 3.290 1.00 92.75 463 ARG A C 1
ATOM 3572 O O . ARG A 1 463 ? -2.852 8.574 2.184 1.00 92.75 463 ARG A O 1
ATOM 3579 N N . ARG A 1 464 ? -3.518 7.780 4.176 1.00 94.19 464 ARG A N 1
ATOM 3580 C CA . ARG A 1 464 ? -4.961 7.945 3.934 1.00 94.19 464 ARG A CA 1
ATOM 3581 C C . ARG A 1 464 ? -5.296 9.424 3.686 1.00 94.19 464 ARG A C 1
ATOM 3583 O O . ARG A 1 464 ? -4.707 10.325 4.290 1.00 94.19 464 ARG A O 1
ATOM 3590 N N . PHE A 1 465 ? -6.244 9.703 2.801 1.00 93.69 465 PHE A N 1
ATOM 3591 C CA . PHE A 1 465 ? -6.704 11.071 2.570 1.00 93.69 465 PHE A CA 1
ATOM 3592 C C . PHE A 1 465 ? -7.351 11.652 3.827 1.00 93.69 465 PHE A C 1
ATOM 3594 O O . PHE A 1 465 ? -8.030 10.953 4.574 1.00 93.69 465 PHE A O 1
ATOM 3601 N N . ALA A 1 466 ? -7.084 12.929 4.087 1.00 85.69 466 ALA A N 1
ATOM 3602 C CA . ALA A 1 466 ? -7.599 13.606 5.267 1.00 85.69 466 ALA A CA 1
ATOM 3603 C C . ALA A 1 466 ? -9.113 13.863 5.160 1.00 85.69 466 ALA A C 1
ATOM 3605 O O . ALA A 1 466 ? -9.699 13.858 4.070 1.00 85.69 466 ALA A O 1
ATOM 3606 N N . HIS A 1 467 ? -9.726 14.145 6.306 1.00 86.12 467 HIS A N 1
ATOM 3607 C CA . HIS A 1 467 ? -11.092 14.656 6.391 1.00 86.12 467 HIS A CA 1
ATOM 3608 C C . HIS A 1 467 ? -11.272 15.929 5.541 1.00 86.12 467 HIS A C 1
ATOM 3610 O O . HIS A 1 467 ? -10.332 16.706 5.363 1.00 86.12 467 HIS A O 1
ATOM 3616 N N . GLY A 1 468 ? -12.472 16.150 5.000 1.00 84.75 468 GLY A N 1
ATOM 3617 C CA . GLY A 1 468 ? -12.774 17.256 4.085 1.00 84.75 468 GLY A CA 1
ATOM 3618 C C . GLY A 1 468 ? -12.421 16.978 2.620 1.00 84.75 468 GLY A C 1
ATOM 3619 O O . GLY A 1 468 ? -12.770 17.768 1.741 1.00 84.75 468 GLY A O 1
ATOM 3620 N N . THR A 1 469 ? -11.771 15.847 2.327 1.00 90.56 469 THR A N 1
ATOM 3621 C CA . THR A 1 469 ? -11.700 15.304 0.962 1.00 90.56 469 THR A CA 1
ATOM 3622 C C . THR A 1 469 ? -13.018 14.612 0.587 1.00 90.56 469 THR A C 1
ATOM 3624 O O . THR A 1 469 ? -13.955 14.545 1.382 1.00 90.56 469 THR A O 1
ATOM 3627 N N . PHE A 1 470 ? -13.140 14.114 -0.648 1.00 94.31 470 PHE A N 1
ATOM 3628 C CA . PHE A 1 470 ? -14.343 13.390 -1.075 1.00 94.31 470 PHE A CA 1
ATOM 3629 C C . PHE A 1 470 ? -14.668 12.247 -0.102 1.00 94.31 470 PHE A C 1
ATOM 3631 O O . PHE A 1 470 ? -13.813 11.400 0.146 1.00 94.31 470 PHE A O 1
ATOM 3638 N N . ARG A 1 471 ? -15.884 12.260 0.469 1.00 94.56 471 ARG A N 1
ATOM 3639 C CA . ARG A 1 471 ? -16.342 11.308 1.503 1.00 94.56 471 ARG A CA 1
ATOM 3640 C C . ARG A 1 471 ? -15.335 11.113 2.644 1.00 94.56 471 ARG A C 1
ATOM 3642 O O . ARG A 1 471 ? -15.149 10.001 3.133 1.00 94.56 471 ARG A O 1
ATOM 3649 N N . ASP A 1 472 ? -14.622 12.181 2.999 1.00 93.12 472 ASP A N 1
ATOM 3650 C CA . ASP A 1 472 ? -13.609 12.210 4.056 1.00 93.12 472 ASP A CA 1
ATOM 3651 C C . ASP A 1 472 ? -12.524 11.136 3.914 1.00 93.12 472 ASP A C 1
ATOM 3653 O O . ASP A 1 472 ? -11.944 10.702 4.908 1.00 93.12 472 ASP A O 1
ATOM 3657 N N . GLY A 1 473 ? -12.264 10.678 2.684 1.00 94.50 473 GLY A N 1
ATOM 3658 C CA . GLY A 1 473 ? -11.306 9.618 2.379 1.00 94.50 473 GLY A CA 1
ATOM 3659 C C . GLY A 1 473 ? -11.848 8.189 2.513 1.00 94.50 473 GLY A C 1
ATOM 3660 O O . GLY A 1 473 ? -11.079 7.253 2.330 1.00 94.50 473 GLY A O 1
ATOM 3661 N N . TRP A 1 474 ? -13.134 7.977 2.815 1.00 96.88 474 TRP A N 1
ATOM 3662 C CA . TRP A 1 474 ? -13.779 6.654 2.892 1.00 96.88 474 TRP A CA 1
ATOM 3663 C C . TRP A 1 474 ? -14.497 6.288 1.585 1.00 96.88 474 TRP A C 1
ATOM 3665 O O . TRP A 1 474 ? -15.725 6.252 1.511 1.00 96.88 474 TRP A O 1
ATOM 3675 N N . TYR A 1 475 ? -13.729 6.063 0.522 1.00 96.94 475 TYR A N 1
ATOM 3676 C CA . TYR A 1 475 ? -14.267 5.675 -0.781 1.00 96.94 475 TYR A CA 1
ATOM 3677 C C . TYR A 1 475 ? -13.260 4.846 -1.574 1.00 96.94 475 TYR A C 1
ATOM 3679 O O . TYR A 1 475 ? -12.055 4.889 -1.317 1.00 96.94 475 TYR A O 1
ATOM 3687 N N . HIS A 1 476 ? -13.765 4.104 -2.557 1.00 95.62 476 HIS A N 1
ATOM 3688 C CA . HIS A 1 476 ? -12.945 3.312 -3.468 1.00 95.62 476 HIS A CA 1
ATOM 3689 C C . HIS A 1 476 ? -12.544 4.130 -4.705 1.00 95.62 476 HIS A C 1
ATOM 3691 O O . HIS A 1 476 ? -13.344 4.904 -5.227 1.00 95.62 476 HIS A O 1
ATOM 3697 N N . TRP A 1 477 ? -11.350 3.912 -5.266 1.00 89.31 477 TRP A N 1
ATOM 3698 C CA . TRP A 1 477 ? -10.841 4.696 -6.410 1.00 89.31 477 TRP A CA 1
ATOM 3699 C C . TRP A 1 477 ? -11.679 4.601 -7.691 1.00 89.31 477 TRP A C 1
ATOM 3701 O O . TRP A 1 477 ? -11.604 5.465 -8.559 1.00 89.31 477 TRP A O 1
ATOM 3711 N N . ARG A 1 478 ? -12.520 3.569 -7.814 1.00 90.25 478 ARG A N 1
ATOM 3712 C CA . ARG A 1 478 ? -13.511 3.481 -8.906 1.00 90.25 478 ARG A CA 1
ATOM 3713 C C . ARG A 1 478 ? -14.589 4.559 -8.829 1.00 90.25 478 ARG A C 1
ATOM 3715 O O . ARG A 1 478 ? -15.194 4.865 -9.848 1.00 90.25 478 ARG A O 1
ATOM 3722 N N . GLU A 1 479 ? -14.849 5.106 -7.646 1.00 92.81 479 GLU A N 1
ATOM 3723 C CA . GLU A 1 479 ? -15.819 6.187 -7.470 1.00 92.81 479 GLU A CA 1
ATOM 3724 C C . GLU A 1 479 ? -15.216 7.544 -7.831 1.00 92.81 479 GLU A C 1
ATOM 3726 O O . GLU A 1 479 ? -15.891 8.388 -8.420 1.00 92.81 479 GLU A O 1
ATOM 3731 N N . ARG A 1 480 ? -13.941 7.753 -7.487 1.00 91.69 480 ARG A N 1
ATOM 3732 C CA . ARG A 1 480 ? -13.183 8.957 -7.825 1.00 91.69 480 ARG A CA 1
ATOM 3733 C C . ARG A 1 480 ? -11.689 8.633 -7.909 1.00 91.69 480 ARG A C 1
ATOM 3735 O O . ARG A 1 480 ? -11.141 8.041 -6.985 1.00 91.69 480 ARG A O 1
ATOM 3742 N N . GLY A 1 481 ? -11.052 9.036 -9.006 1.00 90.75 481 GLY A N 1
ATOM 3743 C CA . GLY A 1 481 ? -9.612 8.899 -9.207 1.00 90.75 481 GLY A CA 1
ATOM 3744 C C . GLY A 1 481 ? -8.809 10.032 -8.560 1.00 90.75 481 GLY A C 1
ATOM 3745 O O . GLY A 1 481 ? -9.253 10.685 -7.614 1.00 90.75 481 GLY A O 1
ATOM 3746 N N . PHE A 1 482 ? -7.615 10.277 -9.098 1.00 92.50 482 PHE A N 1
ATOM 3747 C CA . PHE A 1 482 ? -6.695 11.308 -8.610 1.00 92.50 482 PHE A CA 1
ATOM 3748 C C . PHE A 1 482 ? -7.004 12.717 -9.135 1.00 92.50 482 PHE A C 1
ATOM 3750 O O . PHE A 1 482 ? -6.302 13.660 -8.780 1.00 92.50 482 PHE A O 1
ATOM 3757 N N . GLU A 1 483 ? -8.040 12.882 -9.963 1.00 93.12 483 GLU A N 1
ATOM 3758 C CA . GLU A 1 483 ? -8.395 14.177 -10.536 1.00 93.12 483 GLU A CA 1
ATOM 3759 C C . GLU A 1 483 ? -8.755 15.205 -9.450 1.00 93.12 483 GLU A C 1
ATOM 3761 O O . GLU A 1 483 ? -9.675 15.028 -8.631 1.00 93.12 483 GLU A O 1
ATOM 3766 N N . GLY A 1 484 ? -8.014 16.314 -9.468 1.00 92.81 484 GLY A N 1
ATOM 3767 C CA . GLY A 1 484 ? -8.124 17.400 -8.494 1.00 92.81 484 GLY A CA 1
ATOM 3768 C C . GLY A 1 484 ? -7.636 17.042 -7.086 1.00 92.81 484 GLY A C 1
ATOM 3769 O O . GLY A 1 484 ? -7.984 17.741 -6.133 1.00 92.81 484 GLY A O 1
ATOM 3770 N N . VAL A 1 485 ? -6.887 15.947 -6.927 1.00 93.88 485 VAL A N 1
ATOM 3771 C CA . VAL A 1 485 ? -6.133 15.657 -5.701 1.00 93.88 485 VAL A CA 1
ATOM 3772 C C . VAL A 1 485 ? -4.789 16.376 -5.805 1.00 93.88 485 VAL A C 1
ATOM 3774 O O . VAL A 1 485 ? -4.024 16.090 -6.716 1.00 93.88 485 VAL A O 1
ATOM 3777 N N . GLY A 1 486 ? -4.498 17.304 -4.894 1.00 93.94 486 GLY A N 1
ATOM 3778 C CA . GLY A 1 486 ? -3.229 18.039 -4.894 1.00 93.94 486 GLY A CA 1
ATOM 3779 C C . GLY A 1 486 ? -2.036 17.201 -4.425 1.00 93.94 486 GLY A C 1
ATOM 3780 O O . GLY A 1 486 ? -2.203 16.205 -3.721 1.00 93.94 486 GLY A O 1
ATOM 3781 N N . ASP A 1 487 ? -0.830 17.635 -4.788 1.00 94.69 487 ASP A N 1
ATOM 3782 C CA . ASP A 1 487 ? 0.423 17.046 -4.299 1.00 94.69 487 ASP A CA 1
ATOM 3783 C C . ASP A 1 487 ? 0.585 17.326 -2.788 1.00 94.69 487 ASP A C 1
ATOM 3785 O O . ASP A 1 487 ? 0.569 18.499 -2.393 1.00 94.69 487 ASP A O 1
ATOM 3789 N N . PRO A 1 488 ? 0.702 16.299 -1.919 1.00 92.38 488 PRO A N 1
ATOM 3790 C CA . PRO A 1 488 ? 0.854 16.507 -0.487 1.00 92.38 488 PRO A CA 1
ATOM 3791 C C . PRO A 1 488 ? 2.166 17.222 -0.159 1.00 92.38 488 PRO A C 1
ATOM 3793 O O . PRO A 1 488 ? 3.195 17.051 -0.811 1.00 92.38 488 PRO A O 1
ATOM 3796 N N . THR A 1 489 ? 2.123 18.037 0.890 1.00 89.31 489 THR A N 1
ATOM 3797 C CA . THR A 1 489 ? 3.258 18.863 1.300 1.00 89.31 489 THR A CA 1
ATOM 3798 C C . THR A 1 489 ? 4.161 18.113 2.275 1.00 89.31 489 THR A C 1
ATOM 3800 O O . THR A 1 489 ? 3.707 17.581 3.287 1.00 89.31 489 THR A O 1
ATOM 3803 N N . ARG A 1 490 ? 5.463 18.130 1.998 1.00 88.31 490 ARG A N 1
ATOM 3804 C CA . ARG A 1 490 ? 6.527 17.626 2.873 1.00 88.31 490 ARG A CA 1
ATOM 3805 C C . ARG A 1 490 ? 6.786 18.590 4.040 1.00 88.31 490 ARG A C 1
ATOM 3807 O O . ARG A 1 490 ? 6.406 19.755 3.991 1.00 88.31 490 ARG A O 1
ATOM 3814 N N . ALA A 1 491 ? 7.552 18.152 5.044 1.00 83.38 491 ALA A N 1
ATOM 3815 C CA . ALA A 1 491 ? 7.972 19.011 6.168 1.00 83.38 491 ALA A CA 1
ATOM 3816 C C . ALA A 1 491 ? 8.741 20.277 5.740 1.00 83.38 491 ALA A C 1
ATOM 3818 O O . ALA A 1 491 ? 8.725 21.283 6.440 1.00 83.38 491 ALA A O 1
ATOM 3819 N N . ASP A 1 492 ? 9.424 20.229 4.595 1.00 85.44 492 ASP A N 1
ATOM 3820 C CA . ASP A 1 492 ? 10.179 21.356 4.039 1.00 85.44 492 ASP A CA 1
ATOM 3821 C C . ASP A 1 492 ? 9.321 22.308 3.179 1.00 85.44 492 ASP A C 1
ATOM 3823 O O . ASP A 1 492 ? 9.845 23.249 2.582 1.00 85.44 492 ASP A O 1
ATOM 3827 N N . GLY A 1 493 ? 8.007 22.072 3.096 1.00 88.62 493 GLY A N 1
ATOM 3828 C CA . GLY A 1 493 ? 7.064 22.890 2.333 1.00 88.62 493 GLY A CA 1
ATOM 3829 C C . GLY A 1 493 ? 6.987 22.573 0.836 1.00 88.62 493 GLY A C 1
ATOM 3830 O O . GLY A 1 493 ? 6.182 23.189 0.135 1.00 88.62 493 GLY A O 1
ATOM 3831 N N . ARG A 1 494 ? 7.787 21.631 0.317 1.00 90.94 494 ARG A N 1
ATOM 3832 C CA . ARG A 1 494 ? 7.728 21.203 -1.093 1.00 90.94 494 ARG A CA 1
ATOM 3833 C C . ARG A 1 494 ? 6.673 20.115 -1.304 1.00 90.94 494 ARG A C 1
ATOM 3835 O O . ARG A 1 494 ? 6.358 19.371 -0.381 1.00 90.94 494 ARG A O 1
ATOM 3842 N N . GLY A 1 495 ? 6.176 19.988 -2.534 1.00 93.81 495 GLY A N 1
ATOM 3843 C CA . GLY A 1 495 ? 5.316 18.868 -2.935 1.00 93.81 495 GLY A CA 1
ATOM 3844 C C . GLY A 1 495 ? 6.072 17.534 -2.919 1.00 93.81 495 GLY A C 1
ATOM 3845 O O . GLY A 1 495 ? 7.239 17.473 -3.324 1.00 93.81 495 GLY A O 1
ATOM 3846 N N . GLU A 1 496 ? 5.445 16.480 -2.410 1.00 94.38 496 GLU A N 1
ATOM 3847 C CA . GLU A 1 496 ? 6.024 15.147 -2.244 1.00 94.38 496 GLU A CA 1
ATOM 3848 C C . GLU A 1 496 ? 6.331 14.485 -3.589 1.00 94.38 496 GLU A C 1
ATOM 3850 O O . GLU A 1 496 ? 7.478 14.100 -3.845 1.00 94.38 496 GLU A O 1
ATOM 3855 N N . PHE A 1 497 ? 5.333 14.407 -4.468 1.00 96.00 497 PHE A N 1
ATOM 3856 C CA . PHE A 1 497 ? 5.443 13.777 -5.780 1.00 96.00 497 PHE A CA 1
ATOM 3857 C C . PHE A 1 497 ? 6.310 14.624 -6.710 1.00 96.00 497 PHE A C 1
ATOM 3859 O O . PHE A 1 497 ? 7.155 14.086 -7.426 1.00 96.00 497 PHE A O 1
ATOM 3866 N N . ALA A 1 498 ? 6.194 15.952 -6.643 1.00 96.50 498 ALA A N 1
ATOM 3867 C CA . ALA A 1 498 ? 7.079 16.852 -7.371 1.00 96.50 498 ALA A CA 1
ATOM 3868 C C . ALA A 1 498 ? 8.548 16.709 -6.931 1.00 96.50 498 ALA A C 1
ATOM 3870 O O . ALA A 1 498 ? 9.456 16.839 -7.752 1.00 96.50 498 ALA A O 1
ATOM 3871 N N . THR A 1 499 ? 8.806 16.441 -5.646 1.00 95.44 499 THR A N 1
ATOM 3872 C CA . THR A 1 499 ? 10.164 16.150 -5.157 1.00 95.44 499 THR A CA 1
ATOM 3873 C C . THR A 1 499 ? 10.658 14.805 -5.680 1.00 95.44 499 THR A C 1
ATOM 3875 O O . THR A 1 499 ? 11.808 14.724 -6.102 1.00 95.44 499 THR A O 1
ATOM 3878 N N . TYR A 1 500 ? 9.797 13.784 -5.724 1.00 95.75 500 TYR A N 1
ATOM 3879 C CA . TYR A 1 500 ? 10.143 12.472 -6.277 1.00 95.75 500 TYR A CA 1
ATOM 3880 C C . TYR A 1 500 ? 10.533 12.544 -7.748 1.00 95.75 500 TYR A C 1
ATOM 3882 O O . TYR A 1 500 ? 11.616 12.096 -8.116 1.00 95.75 500 TYR A O 1
ATOM 3890 N N . VAL A 1 501 ? 9.704 13.183 -8.578 1.00 96.81 501 VAL A N 1
ATOM 3891 C CA . VAL A 1 501 ? 9.975 13.315 -10.016 1.00 96.81 501 VAL A CA 1
ATOM 3892 C C . VAL A 1 501 ? 11.321 14.006 -10.264 1.00 96.81 501 VAL A C 1
ATOM 3894 O O . VAL A 1 501 ? 12.078 13.571 -11.129 1.00 96.81 501 VAL A O 1
ATOM 3897 N N . ARG A 1 502 ? 11.671 15.023 -9.461 1.00 94.69 502 ARG A N 1
ATOM 3898 C CA . ARG A 1 502 ? 12.982 15.697 -9.517 1.00 94.69 502 ARG A CA 1
ATOM 3899 C C . ARG A 1 502 ? 14.132 14.819 -9.043 1.00 94.69 502 ARG A C 1
ATOM 3901 O O . ARG A 1 502 ? 15.148 14.738 -9.722 1.00 94.69 502 ARG A O 1
ATOM 3908 N N . ALA A 1 503 ? 13.978 14.172 -7.889 1.00 93.25 503 ALA A N 1
ATOM 3909 C CA . ALA A 1 503 ? 15.022 13.344 -7.295 1.00 93.25 503 ALA A CA 1
ATOM 3910 C C . ALA A 1 503 ? 15.366 12.146 -8.189 1.00 93.25 503 ALA A C 1
ATOM 3912 O O . ALA A 1 503 ? 16.529 11.769 -8.306 1.00 93.25 503 ALA A O 1
ATOM 3913 N N . VAL A 1 504 ? 14.366 11.573 -8.857 1.00 92.75 504 VAL A N 1
ATOM 3914 C CA . VAL A 1 504 ? 14.530 10.406 -9.726 1.00 92.75 504 VAL A CA 1
ATOM 3915 C C . VAL A 1 504 ? 14.833 10.792 -11.172 1.00 92.75 504 VAL A C 1
ATOM 3917 O O . VAL A 1 504 ? 15.420 9.994 -11.894 1.00 92.75 504 VAL A O 1
ATOM 3920 N N . GLY A 1 505 ? 14.465 11.999 -11.612 1.00 91.00 505 GLY A N 1
ATOM 3921 C CA . GLY A 1 505 ? 14.546 12.395 -13.023 1.00 91.00 505 GLY A CA 1
ATOM 3922 C C . GLY A 1 505 ? 13.572 11.612 -13.915 1.00 91.00 505 GLY A C 1
ATOM 3923 O O . GLY A 1 505 ? 13.866 11.344 -15.081 1.00 91.00 505 GLY A O 1
ATOM 3924 N N . GLY A 1 506 ? 12.437 11.175 -13.359 1.00 91.56 506 GLY A N 1
ATOM 3925 C CA . GLY A 1 506 ? 11.477 10.297 -14.027 1.00 91.56 506 GLY A CA 1
ATOM 3926 C C . GLY A 1 506 ? 10.296 9.898 -13.139 1.00 91.56 506 GLY A C 1
ATOM 3927 O O . GLY A 1 506 ? 10.096 10.456 -12.064 1.00 91.56 506 GLY A O 1
ATOM 3928 N N . GLY A 1 507 ? 9.497 8.938 -13.613 1.00 91.94 507 GLY A N 1
ATOM 3929 C CA . GLY A 1 507 ? 8.298 8.447 -12.916 1.00 91.94 507 GLY A CA 1
ATOM 3930 C C . GLY A 1 507 ? 8.472 7.119 -12.178 1.00 91.94 507 GLY A C 1
ATOM 3931 O O . GLY A 1 507 ? 7.507 6.635 -11.596 1.00 91.94 507 GLY A O 1
ATOM 3932 N N . ASP A 1 508 ? 9.655 6.516 -12.236 1.00 93.50 508 ASP A N 1
ATOM 3933 C CA . ASP A 1 508 ? 9.968 5.192 -11.696 1.00 93.50 508 ASP A CA 1
ATOM 3934 C C . ASP A 1 508 ? 11.467 5.071 -11.401 1.00 93.50 508 ASP A C 1
ATOM 3936 O O . ASP A 1 508 ? 12.288 5.804 -11.958 1.00 93.50 508 ASP A O 1
ATOM 3940 N N . GLU A 1 509 ? 11.832 4.098 -10.573 1.00 92.94 509 GLU A N 1
ATOM 3941 C CA . GLU A 1 509 ? 13.184 3.901 -10.053 1.00 92.94 509 GLU A CA 1
ATOM 3942 C C . GLU A 1 509 ? 14.219 3.584 -11.141 1.00 92.94 509 GLU A C 1
ATOM 3944 O O . GLU A 1 509 ? 15.412 3.801 -10.927 1.00 92.94 509 GLU A O 1
ATOM 3949 N N . PHE A 1 510 ? 13.785 3.118 -12.315 1.00 92.88 510 PHE A N 1
ATOM 3950 C CA . PHE A 1 510 ? 14.645 2.789 -13.455 1.00 92.88 510 PHE A CA 1
ATOM 3951 C C . PHE A 1 510 ? 14.581 3.841 -14.565 1.00 92.88 510 PHE A C 1
ATOM 3953 O O . PHE A 1 510 ? 15.187 3.653 -15.626 1.00 92.88 510 PHE A O 1
ATOM 3960 N N . ARG A 1 511 ? 13.852 4.944 -14.348 1.00 91.62 511 ARG A N 1
ATOM 3961 C CA . ARG A 1 511 ? 13.604 6.000 -15.342 1.00 91.62 511 ARG A CA 1
ATOM 3962 C C . ARG A 1 511 ? 13.133 5.420 -16.690 1.00 91.62 511 ARG A C 1
ATOM 3964 O O . ARG A 1 511 ? 13.510 5.923 -17.745 1.00 91.62 511 ARG A O 1
ATOM 3971 N N . GLY A 1 512 ? 12.352 4.336 -16.653 1.00 90.44 512 GLY A N 1
ATOM 3972 C CA . GLY A 1 512 ? 11.803 3.640 -17.823 1.00 90.44 512 GLY A CA 1
ATOM 3973 C C . GLY A 1 512 ? 10.447 4.182 -18.292 1.00 90.44 512 GLY A C 1
ATOM 3974 O O . GLY A 1 512 ? 9.887 3.721 -19.288 1.00 90.44 512 GLY A O 1
ATOM 3975 N N . ASN A 1 513 ? 9.876 5.143 -17.572 1.00 93.38 513 ASN A N 1
ATOM 3976 C CA . ASN A 1 513 ? 8.619 5.787 -17.911 1.00 93.38 513 ASN A CA 1
ATOM 3977 C C . ASN A 1 513 ? 8.832 7.021 -18.796 1.00 93.38 513 ASN A C 1
ATOM 3979 O O . ASN A 1 513 ? 8.813 8.158 -18.321 1.00 93.38 513 ASN A O 1
ATOM 3983 N N . ASP A 1 514 ? 9.001 6.789 -20.098 1.00 92.38 514 ASP A N 1
ATOM 3984 C CA . ASP A 1 514 ? 9.216 7.863 -21.075 1.00 92.38 514 ASP A CA 1
ATOM 3985 C C . ASP A 1 514 ? 8.049 8.860 -21.142 1.00 92.38 514 ASP A C 1
ATOM 3987 O O . ASP A 1 514 ? 8.277 10.051 -21.326 1.00 92.38 514 ASP A O 1
ATOM 3991 N N . GLU A 1 515 ? 6.808 8.412 -20.911 1.00 95.06 515 GLU A N 1
ATOM 3992 C CA . GLU A 1 515 ? 5.640 9.303 -20.895 1.00 95.06 515 GLU A CA 1
ATOM 3993 C C . GLU A 1 515 ? 5.747 10.347 -19.772 1.00 95.06 515 GLU A C 1
ATOM 3995 O O . GLU A 1 515 ? 5.494 11.529 -20.001 1.00 95.06 515 GLU A O 1
ATOM 4000 N N . VAL A 1 516 ? 6.159 9.933 -18.570 1.00 95.81 516 VAL A N 1
ATOM 4001 C CA . VAL A 1 516 ? 6.403 10.861 -17.456 1.00 95.81 516 VAL A CA 1
ATOM 4002 C C . VAL A 1 516 ? 7.654 11.697 -17.713 1.00 95.81 516 VAL A C 1
ATOM 4004 O O . VAL A 1 516 ? 7.623 12.905 -17.493 1.00 95.81 516 VAL A O 1
ATOM 4007 N N . ARG A 1 517 ? 8.740 11.104 -18.220 1.00 94.31 517 ARG A N 1
ATOM 4008 C CA . ARG A 1 517 ? 9.976 11.851 -18.503 1.00 94.31 517 ARG A CA 1
ATOM 4009 C C . ARG A 1 517 ? 9.726 12.997 -19.479 1.00 94.31 517 ARG A C 1
ATOM 4011 O O . ARG A 1 517 ? 9.999 14.133 -19.121 1.00 94.31 517 ARG A O 1
ATOM 4018 N N . SER A 1 518 ? 9.124 12.725 -20.636 1.00 96.00 518 SER A N 1
ATOM 4019 C CA . SER A 1 518 ? 8.812 13.751 -21.640 1.00 96.00 518 SER A CA 1
ATOM 4020 C C . SER A 1 518 ? 7.743 14.751 -21.194 1.00 96.00 518 SER A C 1
ATOM 4022 O O . SER A 1 518 ? 7.635 15.825 -21.774 1.00 96.00 518 SER A O 1
ATOM 4024 N N . ARG A 1 519 ? 6.922 14.413 -20.191 1.00 97.19 519 ARG A N 1
ATOM 4025 C CA . ARG A 1 519 ? 5.929 15.337 -19.626 1.00 97.19 519 ARG A CA 1
ATOM 4026 C C . ARG A 1 519 ? 6.558 16.358 -18.685 1.00 97.19 519 ARG A C 1
ATOM 4028 O O . ARG A 1 519 ? 6.097 17.493 -18.646 1.00 97.19 519 ARG A O 1
ATOM 4035 N N . PHE A 1 520 ? 7.565 15.957 -17.911 1.00 97.75 520 PHE A N 1
ATOM 4036 C CA . PHE A 1 520 ? 8.153 16.794 -16.859 1.00 97.75 520 PHE A CA 1
ATOM 4037 C C . PHE A 1 520 ? 9.520 17.378 -17.219 1.00 97.75 520 PHE A C 1
ATOM 4039 O O . PHE A 1 520 ? 9.912 18.371 -16.606 1.00 97.75 520 PHE A O 1
ATOM 4046 N N . PHE A 1 521 ? 10.217 16.814 -18.207 1.00 95.94 521 PHE A N 1
ATOM 4047 C CA . PHE A 1 521 ? 11.552 17.236 -18.614 1.00 95.94 521 PHE A CA 1
ATOM 4048 C C . PHE A 1 521 ? 11.719 17.278 -20.137 1.00 95.94 521 PHE A C 1
ATOM 4050 O O . PHE A 1 521 ? 11.189 16.423 -20.851 1.00 95.94 521 PHE A O 1
ATOM 4057 N N . ASP A 1 522 ? 12.521 18.231 -20.615 1.00 93.12 522 ASP A N 1
ATOM 4058 C CA . ASP A 1 522 ? 12.952 18.284 -22.012 1.00 93.12 522 ASP A CA 1
ATOM 4059 C C . ASP A 1 522 ? 14.122 17.320 -22.309 1.00 93.12 522 ASP A C 1
ATOM 4061 O O . ASP A 1 522 ? 14.615 16.591 -21.444 1.00 93.12 522 ASP A O 1
ATOM 4065 N N . GLU A 1 523 ? 14.595 17.316 -23.558 1.00 87.38 523 GLU A N 1
ATOM 4066 C CA . GLU A 1 523 ? 15.720 16.479 -24.005 1.00 87.38 523 GLU A CA 1
ATOM 4067 C C . GLU A 1 523 ? 17.064 16.805 -23.323 1.00 87.38 523 GLU A C 1
ATOM 4069 O O . GLU A 1 523 ? 17.999 16.005 -23.380 1.00 87.38 523 GLU A O 1
ATOM 4074 N N . HIS A 1 524 ? 17.164 17.957 -22.656 1.00 85.38 524 HIS A N 1
ATOM 4075 C CA . HIS A 1 524 ? 18.321 18.398 -21.881 1.00 85.38 524 HIS A CA 1
ATOM 4076 C C . HIS A 1 524 ? 18.119 18.226 -20.366 1.00 85.38 524 HIS A C 1
ATOM 4078 O O . HIS A 1 524 ? 18.963 18.664 -19.579 1.00 85.38 524 HIS A O 1
ATOM 4084 N N . GLY A 1 525 ? 17.012 17.606 -19.943 1.00 86.12 525 GLY A N 1
ATOM 4085 C CA . GLY A 1 525 ? 16.670 17.400 -18.537 1.00 86.12 525 GLY A CA 1
ATOM 4086 C C . GLY A 1 525 ? 16.171 18.657 -17.818 1.00 86.12 525 GLY A C 1
ATOM 4087 O O . GLY A 1 525 ? 16.131 18.668 -16.589 1.00 86.12 525 GLY A O 1
ATOM 4088 N N . GLN A 1 526 ? 15.811 19.723 -18.539 1.00 92.12 526 GLN A N 1
ATOM 4089 C CA . GLN A 1 526 ? 15.233 20.927 -17.937 1.00 92.12 526 GLN A CA 1
ATOM 4090 C C . GLN A 1 526 ? 13.752 20.723 -17.622 1.00 92.12 526 GLN A C 1
ATOM 4092 O O . GLN A 1 526 ? 13.015 20.132 -18.405 1.00 92.12 526 GLN A O 1
ATOM 4097 N N . GLU A 1 527 ? 13.308 21.243 -16.477 1.00 96.44 527 GLU A N 1
ATOM 4098 C CA . GLU A 1 527 ? 11.930 21.092 -16.001 1.00 96.44 527 GLU A CA 1
ATOM 4099 C C . GLU A 1 527 ? 10.908 21.850 -16.866 1.00 96.44 527 GLU A C 1
ATOM 4101 O O . GLU A 1 527 ? 11.014 23.064 -17.073 1.00 96.44 527 GLU A O 1
ATOM 4106 N N . HIS A 1 528 ? 9.828 21.167 -17.244 1.00 97.88 528 HIS A N 1
ATOM 4107 C CA . HIS A 1 528 ? 8.600 21.792 -17.734 1.00 97.88 528 HIS A CA 1
ATOM 4108 C C . HIS A 1 528 ? 7.834 22.409 -16.559 1.00 97.88 528 HIS A C 1
ATOM 4110 O O . HIS A 1 528 ? 7.099 21.733 -15.833 1.00 97.88 528 HIS A O 1
ATOM 4116 N N . ARG A 1 529 ? 8.019 23.714 -16.336 1.00 97.06 529 ARG A N 1
ATOM 4117 C CA . ARG A 1 529 ? 7.451 24.431 -15.177 1.00 97.06 529 ARG A CA 1
ATOM 4118 C C . ARG A 1 529 ? 5.932 24.299 -15.092 1.00 97.06 529 ARG A C 1
ATOM 4120 O O . ARG A 1 529 ? 5.391 24.145 -14.002 1.00 97.06 529 ARG A O 1
ATOM 4127 N N . GLU A 1 530 ? 5.257 24.341 -16.231 1.00 97.62 530 GLU A N 1
ATOM 4128 C CA . GLU A 1 530 ? 3.815 24.161 -16.360 1.00 97.62 530 GLU A CA 1
ATOM 4129 C C . GLU A 1 530 ? 3.344 22.772 -15.911 1.00 97.62 530 GLU A C 1
ATOM 4131 O O . GLU A 1 530 ? 2.287 22.669 -15.290 1.00 97.62 530 GLU A O 1
ATOM 4136 N N . ALA A 1 531 ? 4.135 21.719 -16.145 1.00 97.81 531 ALA A N 1
ATOM 4137 C CA . ALA A 1 531 ? 3.802 20.365 -15.712 1.00 97.81 531 ALA A CA 1
ATOM 4138 C C . ALA A 1 531 ? 3.889 20.233 -14.185 1.00 97.81 531 ALA A C 1
ATOM 4140 O O . ALA A 1 531 ? 3.001 19.658 -13.558 1.00 97.81 531 ALA A O 1
ATOM 4141 N N . PHE A 1 532 ? 4.915 20.826 -13.567 1.00 97.88 532 PHE A N 1
ATOM 4142 C CA . PHE A 1 532 ? 5.039 20.860 -12.107 1.00 97.88 532 PHE A CA 1
ATOM 4143 C C . PHE A 1 532 ? 3.972 21.735 -11.433 1.00 97.88 532 PHE A C 1
ATOM 4145 O O . PHE A 1 532 ? 3.505 21.388 -10.348 1.00 97.88 532 PHE A O 1
ATOM 4152 N N . GLU A 1 533 ? 3.560 22.840 -12.059 1.00 97.31 533 GLU A N 1
ATOM 4153 C CA . GLU A 1 533 ? 2.451 23.658 -11.553 1.00 97.31 533 GLU A CA 1
ATOM 4154 C C . GLU A 1 533 ? 1.115 22.907 -11.644 1.00 97.31 533 GLU A C 1
ATOM 4156 O O . GLU A 1 533 ? 0.324 22.943 -10.705 1.00 97.31 533 GLU A O 1
ATOM 4161 N N . ALA A 1 534 ? 0.878 22.165 -12.730 1.00 97.81 534 ALA A N 1
ATOM 4162 C CA . ALA A 1 534 ? -0.308 21.320 -12.856 1.00 97.81 534 ALA A CA 1
ATOM 4163 C C . ALA A 1 534 ? -0.323 20.196 -11.802 1.00 97.81 534 ALA A C 1
ATOM 4165 O O . ALA A 1 534 ? -1.341 19.989 -11.140 1.00 97.81 534 ALA A O 1
ATOM 4166 N N . LEU A 1 535 ? 0.821 19.536 -11.578 1.00 97.88 535 LEU A N 1
ATOM 4167 C CA . LEU A 1 535 ? 0.976 18.477 -10.573 1.00 97.88 535 LEU A CA 1
ATOM 4168 C C . LEU A 1 535 ? 0.620 18.942 -9.158 1.00 97.88 535 LEU A C 1
ATOM 4170 O O . LEU A 1 535 ? 0.029 18.187 -8.390 1.00 97.88 535 LEU A O 1
ATOM 4174 N N . ARG A 1 536 ? 0.925 20.198 -8.821 1.00 96.38 536 ARG A N 1
ATOM 4175 C CA . ARG A 1 536 ? 0.617 20.774 -7.508 1.00 96.38 536 ARG A CA 1
ATOM 4176 C C . ARG A 1 536 ? -0.873 20.676 -7.155 1.00 96.38 536 ARG A C 1
ATOM 4178 O O . ARG A 1 536 ? -1.202 20.467 -5.989 1.00 96.38 536 ARG A O 1
ATOM 4185 N N . GLY A 1 537 ? -1.765 20.851 -8.132 1.00 95.25 537 GLY A N 1
ATOM 4186 C CA . GLY A 1 537 ? -3.218 20.805 -7.930 1.00 95.25 537 GLY A CA 1
ATOM 4187 C C . GLY A 1 537 ? -3.885 19.494 -8.347 1.00 95.25 537 GLY A C 1
ATOM 4188 O O . GLY A 1 537 ? -5.033 19.261 -7.966 1.00 95.25 537 GLY A O 1
ATOM 4189 N N . ASP A 1 538 ? -3.200 18.663 -9.134 1.00 96.88 538 ASP A N 1
ATOM 4190 C CA . ASP A 1 538 ? -3.792 17.475 -9.740 1.00 96.88 538 ASP A CA 1
ATOM 4191 C C . ASP A 1 538 ? -2.763 16.353 -9.964 1.00 96.88 538 ASP A C 1
ATOM 4193 O O . ASP A 1 538 ? -2.027 16.325 -10.956 1.00 96.88 538 ASP A O 1
ATOM 4197 N N . LEU A 1 539 ? -2.753 15.374 -9.060 1.00 95.94 539 LEU A N 1
ATOM 4198 C CA . LEU A 1 539 ? -1.906 14.186 -9.124 1.00 95.94 539 LEU A CA 1
ATOM 4199 C C . LEU A 1 539 ? -2.203 13.304 -10.339 1.00 95.94 539 LEU A C 1
ATOM 4201 O O . LEU A 1 539 ? -1.321 12.548 -10.757 1.00 95.94 539 LEU A O 1
ATOM 4205 N N . SER A 1 540 ? -3.389 13.398 -10.954 1.00 95.50 540 SER A N 1
ATOM 4206 C CA . SER A 1 540 ? -3.682 12.634 -12.175 1.00 95.50 540 SER A CA 1
ATOM 4207 C C . SER A 1 540 ? -2.727 12.989 -13.322 1.00 95.50 540 SER A C 1
ATOM 4209 O O . SER A 1 540 ? -2.418 12.129 -14.145 1.00 95.50 540 SER A O 1
ATOM 4211 N N . THR A 1 541 ? -2.159 14.201 -13.318 1.00 96.12 541 THR A N 1
ATOM 4212 C CA . THR A 1 541 ? -1.158 14.651 -14.300 1.00 96.12 541 THR A CA 1
ATOM 4213 C C . THR A 1 541 ? 0.137 13.835 -14.270 1.00 96.12 541 THR A C 1
ATOM 4215 O O . THR A 1 541 ? 0.838 13.768 -15.277 1.00 96.12 541 THR A O 1
ATOM 4218 N N . LEU A 1 542 ? 0.457 13.183 -13.150 1.00 97.25 542 LEU A N 1
ATOM 4219 C CA . LEU A 1 542 ? 1.594 12.269 -13.014 1.00 97.25 542 LEU A CA 1
ATOM 4220 C C . LEU A 1 542 ? 1.149 10.805 -13.005 1.00 97.25 542 LEU A C 1
ATOM 4222 O O . LEU A 1 542 ? 1.812 9.950 -13.592 1.00 97.25 542 LEU A O 1
ATOM 4226 N N . LEU A 1 543 ? 0.050 10.510 -12.313 1.00 95.94 543 LEU A N 1
ATOM 4227 C CA . LEU A 1 543 ? -0.345 9.145 -11.983 1.00 95.94 543 LEU A CA 1
ATOM 4228 C C . LEU A 1 543 ? -1.178 8.465 -13.062 1.00 95.94 543 LEU A C 1
ATOM 4230 O O . LEU A 1 543 ? -1.175 7.238 -13.108 1.00 95.94 543 LEU A O 1
ATOM 4234 N N . LEU A 1 544 ? -1.861 9.210 -13.934 1.00 94.25 544 LEU A N 1
ATOM 4235 C CA . LEU A 1 544 ? -2.698 8.625 -14.976 1.00 94.25 544 LEU A CA 1
ATOM 4236 C C . LEU A 1 544 ? -1.903 8.440 -16.284 1.00 94.25 544 LEU A C 1
ATOM 4238 O O . LEU A 1 544 ? -1.405 9.429 -16.833 1.00 94.25 544 LEU A O 1
ATOM 4242 N N . PRO A 1 545 ? -1.754 7.203 -16.799 1.00 95.50 545 PRO A N 1
ATOM 4243 C CA . PRO A 1 545 ? -1.106 6.972 -18.087 1.00 95.50 545 PRO A CA 1
ATOM 4244 C C . PRO A 1 545 ? -2.039 7.260 -19.261 1.00 95.50 545 PRO A C 1
ATOM 4246 O O . PRO A 1 545 ? -3.265 7.236 -19.137 1.00 95.50 545 PRO A O 1
ATOM 4249 N N . SER A 1 546 ? -1.445 7.421 -20.440 1.00 96.00 546 SER A N 1
ATOM 4250 C CA . SER A 1 546 ? -2.170 7.328 -21.704 1.00 96.00 546 SER A CA 1
ATOM 4251 C C . SER A 1 546 ? -2.786 5.929 -21.913 1.00 96.00 546 SER A C 1
ATOM 4253 O O . SER A 1 546 ? -2.245 4.930 -21.423 1.00 96.00 546 SER A O 1
ATOM 4255 N N . PRO A 1 547 ? -3.874 5.803 -22.701 1.00 96.00 547 PRO A N 1
ATOM 4256 C CA . PRO A 1 547 ? -4.450 4.502 -23.058 1.00 96.00 547 PRO A CA 1
ATOM 4257 C C . PRO A 1 547 ? -3.452 3.539 -23.709 1.00 96.00 547 PRO A C 1
ATOM 4259 O O . PRO A 1 547 ? -3.431 2.354 -23.385 1.00 96.00 547 PRO A O 1
ATOM 4262 N N . ALA A 1 548 ? -2.587 4.054 -24.587 1.00 94.00 548 ALA A N 1
ATOM 4263 C CA . ALA A 1 548 ? -1.563 3.257 -25.256 1.00 94.00 548 ALA A CA 1
ATOM 4264 C C . ALA A 1 548 ? -0.564 2.669 -24.249 1.00 94.00 548 ALA A C 1
ATOM 4266 O O . ALA A 1 548 ? -0.286 1.468 -24.270 1.00 94.00 548 ALA A O 1
ATOM 4267 N N . ARG A 1 549 ? -0.076 3.489 -23.306 1.00 94.19 549 ARG A N 1
ATOM 4268 C CA . ARG A 1 549 ? 0.805 3.016 -22.233 1.00 94.19 549 ARG A CA 1
ATOM 4269 C C . ARG A 1 549 ? 0.093 2.016 -21.325 1.00 94.19 549 ARG A C 1
ATOM 4271 O O . ARG A 1 549 ? 0.680 0.989 -20.996 1.00 94.19 549 ARG A O 1
ATOM 4278 N N . ALA A 1 550 ? -1.163 2.271 -20.959 1.00 95.88 550 ALA A N 1
ATOM 4279 C CA . ALA A 1 550 ? -1.952 1.360 -20.133 1.00 95.88 550 ALA A CA 1
ATOM 4280 C C . ALA A 1 550 ? -2.047 -0.046 -20.747 1.00 95.88 550 ALA A C 1
ATOM 4282 O O . ALA A 1 550 ? -1.772 -1.037 -20.067 1.00 95.88 550 ALA A O 1
ATOM 4283 N N . ARG A 1 551 ? -2.350 -0.141 -22.047 1.00 95.50 551 ARG A N 1
ATOM 4284 C CA . ARG A 1 551 ? -2.399 -1.423 -22.766 1.00 95.50 551 ARG A CA 1
ATOM 4285 C C . ARG A 1 551 ? -1.036 -2.096 -22.853 1.00 95.50 551 ARG A C 1
ATOM 4287 O O . ARG A 1 551 ? -0.941 -3.287 -22.568 1.00 95.50 551 ARG A O 1
ATOM 4294 N N . ALA A 1 552 ? 0.025 -1.345 -23.146 1.00 94.25 552 ALA A N 1
ATOM 4295 C CA . ALA A 1 552 ? 1.379 -1.893 -23.195 1.00 94.25 552 ALA A CA 1
ATOM 4296 C C . ALA A 1 552 ? 1.813 -2.487 -21.837 1.00 94.25 552 ALA A C 1
ATOM 4298 O O . ALA A 1 552 ? 2.345 -3.597 -21.782 1.00 94.25 552 ALA A O 1
ATOM 4299 N N . LEU A 1 553 ? 1.512 -1.798 -20.729 1.00 95.12 553 LEU A N 1
ATOM 4300 C CA . LEU A 1 553 ? 1.760 -2.286 -19.365 1.00 95.12 553 LEU A CA 1
ATOM 4301 C C . LEU A 1 553 ? 0.930 -3.539 -19.042 1.00 95.12 553 LEU A C 1
ATOM 4303 O O . LEU A 1 553 ? 1.438 -4.479 -18.425 1.00 95.12 553 LEU A O 1
ATOM 4307 N N . ASN A 1 554 ? -0.335 -3.577 -19.470 1.00 96.12 554 ASN A N 1
ATOM 4308 C CA . ASN A 1 554 ? -1.183 -4.757 -19.309 1.00 96.12 554 ASN A CA 1
ATOM 4309 C C . ASN A 1 554 ? -0.609 -5.965 -20.056 1.00 96.12 554 ASN A C 1
ATOM 4311 O O . ASN A 1 554 ? -0.543 -7.045 -19.473 1.00 96.12 554 ASN A O 1
ATOM 4315 N N . VAL A 1 555 ? -0.143 -5.786 -21.298 1.00 94.75 555 VAL A N 1
ATOM 4316 C CA . VAL A 1 555 ? 0.511 -6.858 -22.062 1.00 94.75 555 VAL A CA 1
ATOM 4317 C C . VAL A 1 555 ? 1.780 -7.332 -21.363 1.00 94.75 555 VAL A C 1
ATOM 4319 O O . VAL A 1 555 ? 1.951 -8.535 -21.176 1.00 94.75 555 VAL A O 1
ATOM 4322 N N . ALA A 1 556 ? 2.650 -6.416 -20.928 1.00 93.88 556 ALA A N 1
ATOM 4323 C CA . ALA A 1 556 ? 3.893 -6.783 -20.251 1.00 93.88 556 ALA A CA 1
ATOM 4324 C C . ALA A 1 556 ? 3.641 -7.661 -19.014 1.00 93.88 556 ALA A C 1
ATOM 4326 O O . ALA A 1 556 ? 4.309 -8.682 -18.835 1.00 93.88 556 ALA A O 1
ATOM 4327 N N . TYR A 1 557 ? 2.644 -7.306 -18.197 1.00 95.31 557 TYR A N 1
ATOM 4328 C CA . TYR A 1 557 ? 2.262 -8.115 -17.040 1.00 95.31 557 TYR A CA 1
ATOM 4329 C C . TYR A 1 557 ? 1.602 -9.440 -17.454 1.00 95.31 557 TYR A C 1
ATOM 4331 O O . TYR A 1 557 ? 1.928 -10.486 -16.897 1.00 95.31 557 TYR A O 1
ATOM 4339 N N . TRP A 1 558 ? 0.729 -9.429 -18.464 1.00 93.75 558 TRP A N 1
ATOM 4340 C CA . TRP A 1 558 ? 0.061 -10.637 -18.953 1.00 93.75 558 TRP A CA 1
ATOM 4341 C C . TRP A 1 558 ? 1.054 -11.681 -19.489 1.00 93.75 558 TRP A C 1
ATOM 4343 O O . TRP A 1 558 ? 0.891 -12.875 -19.240 1.00 93.75 558 TRP A O 1
ATOM 4353 N N . VAL A 1 559 ? 2.139 -11.256 -20.143 1.00 91.31 559 VAL A N 1
ATOM 4354 C CA . VAL A 1 559 ? 3.236 -12.156 -20.541 1.00 91.31 559 VAL A CA 1
ATOM 4355 C C . VAL A 1 559 ? 3.851 -12.844 -19.315 1.00 91.31 559 VAL A C 1
ATOM 4357 O O . VAL A 1 559 ? 3.992 -14.066 -19.312 1.00 91.31 559 VAL A O 1
ATOM 4360 N N . THR A 1 560 ? 4.149 -12.093 -18.250 1.00 92.44 560 THR A N 1
ATOM 4361 C CA . THR A 1 560 ? 4.674 -12.641 -16.983 1.00 92.44 560 THR A CA 1
ATOM 4362 C C . THR A 1 560 ? 3.701 -13.639 -16.343 1.00 92.44 560 THR A C 1
ATOM 4364 O O . THR A 1 560 ? 4.129 -14.689 -15.858 1.00 92.44 560 THR A O 1
ATOM 4367 N N . VAL A 1 561 ? 2.392 -13.365 -16.400 1.00 93.38 561 VAL A N 1
ATOM 4368 C CA . VAL A 1 561 ? 1.338 -14.296 -15.961 1.00 93.38 561 VAL A CA 1
ATOM 4369 C C . VAL A 1 561 ? 1.384 -15.585 -16.778 1.00 93.38 561 VAL A C 1
ATOM 4371 O O . VAL A 1 561 ? 1.399 -16.674 -16.220 1.00 93.38 561 VAL A O 1
ATOM 4374 N N . ARG A 1 562 ? 1.460 -15.516 -18.104 1.00 88.94 562 ARG A N 1
ATOM 4375 C CA . ARG A 1 562 ? 1.485 -16.722 -18.950 1.00 88.94 562 ARG A CA 1
ATOM 4376 C C . ARG A 1 562 ? 2.732 -17.577 -18.722 1.00 88.94 562 ARG A C 1
ATOM 4378 O O . ARG A 1 562 ? 2.639 -18.804 -18.681 1.00 88.94 562 ARG A O 1
ATOM 4385 N N . GLU A 1 563 ? 3.866 -16.924 -18.501 1.00 89.81 563 GLU A N 1
ATOM 4386 C CA . GLU A 1 563 ? 5.136 -17.560 -18.152 1.00 89.81 563 GLU A CA 1
ATOM 4387 C C . GLU A 1 563 ? 5.168 -18.136 -16.731 1.00 89.81 563 GLU A C 1
ATOM 4389 O O . GLU A 1 563 ? 5.992 -19.009 -16.458 1.00 89.81 563 GLU A O 1
ATOM 4394 N N . GLN A 1 564 ? 4.319 -17.631 -15.827 1.00 91.69 564 GLN A N 1
ATOM 4395 C CA . GLN A 1 564 ? 4.412 -17.863 -14.381 1.00 91.69 564 GLN A CA 1
ATOM 4396 C C . GLN A 1 564 ? 5.818 -17.536 -13.842 1.00 91.69 564 GLN A C 1
ATOM 4398 O O . GLN A 1 564 ? 6.400 -18.243 -13.018 1.00 91.69 564 GLN A O 1
ATOM 4403 N N . SER A 1 565 ? 6.387 -16.431 -14.333 1.00 91.94 565 SER A N 1
ATOM 4404 C CA . SER A 1 565 ? 7.763 -16.007 -14.058 1.00 91.94 565 SER A CA 1
ATOM 4405 C C . SER A 1 565 ? 7.871 -14.978 -12.927 1.00 91.94 565 SER A C 1
ATOM 4407 O O . SER A 1 565 ? 8.884 -14.297 -12.820 1.00 91.94 565 SER A O 1
ATOM 4409 N N . PHE A 1 566 ? 6.875 -14.858 -12.041 1.00 92.81 566 PHE A N 1
ATOM 4410 C CA . PHE A 1 566 ? 6.840 -13.817 -10.997 1.00 92.81 566 PHE A CA 1
ATOM 4411 C C . PHE A 1 566 ? 8.034 -13.838 -10.034 1.00 92.81 566 PHE A C 1
ATOM 4413 O O . PHE A 1 566 ? 8.429 -12.789 -9.527 1.00 92.81 566 PHE A O 1
ATOM 4420 N N . TRP A 1 567 ? 8.632 -15.010 -9.799 1.00 88.88 567 TRP A N 1
ATOM 4421 C CA . TRP A 1 567 ? 9.864 -15.169 -9.012 1.00 88.88 567 TRP A CA 1
ATOM 4422 C C . TRP A 1 567 ? 11.090 -14.500 -9.667 1.00 88.88 567 TRP A C 1
ATOM 4424 O O . TRP A 1 567 ? 12.116 -14.314 -9.023 1.00 88.88 567 TRP A O 1
ATOM 4434 N N . GLN A 1 568 ? 10.988 -14.122 -10.945 1.00 92.06 568 GLN A N 1
ATOM 4435 C CA . GLN A 1 568 ? 11.992 -13.374 -11.705 1.00 92.06 568 GLN A CA 1
ATOM 4436 C C . GLN A 1 568 ? 11.708 -11.865 -11.747 1.00 92.06 568 GLN A C 1
ATOM 4438 O O . GLN A 1 568 ? 12.453 -11.144 -12.408 1.00 92.06 568 GLN A O 1
ATOM 4443 N N . GLY A 1 569 ? 10.662 -11.387 -11.065 1.00 92.75 569 GLY A N 1
ATOM 4444 C CA . GLY A 1 569 ? 10.242 -9.983 -11.020 1.00 92.75 569 GLY A CA 1
ATOM 4445 C C . GLY A 1 569 ? 8.834 -9.792 -11.586 1.00 92.75 569 GLY A C 1
ATOM 4446 O O . GLY A 1 569 ? 8.415 -10.524 -12.486 1.00 92.75 569 GLY A O 1
ATOM 4447 N N . ARG A 1 570 ? 8.092 -8.819 -11.048 1.00 91.56 570 ARG A N 1
ATOM 4448 C CA . ARG A 1 570 ? 6.670 -8.578 -11.384 1.00 91.56 570 ARG A CA 1
ATOM 4449 C C . ARG A 1 570 ? 6.418 -7.244 -12.076 1.00 91.56 570 ARG A C 1
ATOM 4451 O O . ARG A 1 570 ? 5.289 -6.976 -12.479 1.00 91.56 570 ARG A O 1
ATOM 4458 N N . ASP A 1 571 ? 7.449 -6.420 -12.197 1.00 89.25 571 ASP A N 1
ATOM 4459 C CA . ASP A 1 571 ? 7.384 -5.101 -12.806 1.00 89.25 571 ASP A CA 1
ATOM 4460 C C . ASP A 1 571 ? 6.944 -5.214 -14.270 1.00 89.25 571 ASP A C 1
ATOM 4462 O O . ASP A 1 571 ? 7.460 -6.028 -15.044 1.00 89.25 571 ASP A O 1
ATOM 4466 N N . ALA A 1 572 ? 5.969 -4.391 -14.657 1.00 84.50 572 ALA A N 1
ATOM 4467 C CA . ALA A 1 572 ? 5.404 -4.382 -16.001 1.00 84.50 572 ALA A CA 1
ATOM 4468 C C . ALA A 1 572 ? 6.322 -3.619 -16.974 1.00 84.50 572 ALA A C 1
ATOM 4470 O O . ALA A 1 572 ? 5.985 -2.548 -17.468 1.00 84.50 572 ALA A O 1
ATOM 4471 N N . SER A 1 573 ? 7.508 -4.165 -17.245 1.00 84.75 573 SER A N 1
ATOM 4472 C CA . SER A 1 573 ? 8.466 -3.605 -18.204 1.00 84.75 573 SER A CA 1
ATOM 4473 C C . SER A 1 573 ? 8.190 -4.137 -19.619 1.00 84.75 573 SER A C 1
ATOM 4475 O O . SER A 1 573 ? 8.215 -5.347 -19.872 1.00 84.75 573 SER A O 1
ATOM 4477 N N . VAL A 1 574 ? 7.910 -3.209 -20.542 1.00 85.94 574 VAL A N 1
ATOM 4478 C CA . VAL A 1 574 ? 7.742 -3.487 -21.982 1.00 85.94 574 VAL A CA 1
ATOM 4479 C C . VAL A 1 574 ? 9.106 -3.568 -22.668 1.00 85.94 574 VAL A C 1
ATOM 4481 O O . VAL A 1 574 ? 9.365 -4.480 -23.450 1.00 85.94 574 VAL A O 1
ATOM 4484 N N . THR A 1 575 ? 9.989 -2.622 -22.355 1.00 90.94 575 THR A N 1
ATOM 4485 C CA . THR A 1 575 ? 11.379 -2.577 -22.816 1.00 90.94 575 THR A CA 1
ATOM 4486 C C . THR A 1 575 ? 12.328 -2.924 -21.674 1.00 90.94 575 THR A C 1
ATOM 4488 O O . THR A 1 575 ? 12.020 -2.576 -20.528 1.00 90.94 575 THR A O 1
ATOM 4491 N N . PRO A 1 576 ? 13.500 -3.523 -21.959 1.00 92.56 576 PRO A N 1
ATOM 4492 C CA . PRO A 1 576 ? 14.499 -3.794 -20.933 1.00 92.56 576 PRO A CA 1
ATOM 4493 C C . PRO A 1 576 ? 14.859 -2.528 -20.148 1.00 92.56 576 PRO A C 1
ATOM 4495 O O . PRO A 1 576 ? 15.117 -1.477 -20.738 1.00 92.56 576 PRO A O 1
ATOM 4498 N N . ALA A 1 577 ? 14.888 -2.629 -18.822 1.00 91.81 577 ALA A N 1
ATOM 4499 C CA . ALA A 1 577 ? 15.321 -1.552 -17.949 1.00 91.81 577 ALA A CA 1
ATOM 4500 C C . ALA A 1 577 ? 16.821 -1.284 -18.148 1.00 91.81 577 ALA A C 1
ATOM 4502 O O . ALA A 1 577 ? 17.647 -2.198 -18.092 1.00 91.81 577 ALA A O 1
ATOM 4503 N N . VAL A 1 578 ? 17.172 -0.017 -18.377 1.00 89.44 578 VAL A N 1
ATOM 4504 C CA . VAL A 1 578 ? 18.561 0.406 -18.632 1.00 89.44 578 VAL A CA 1
ATOM 4505 C C . VAL A 1 578 ? 19.242 0.870 -17.345 1.00 89.44 578 VAL A C 1
ATOM 4507 O O . VAL A 1 578 ? 20.400 0.538 -17.088 1.00 89.44 578 VAL A O 1
ATOM 4510 N N . ASN A 1 579 ? 18.511 1.588 -16.490 1.00 91.31 579 ASN A N 1
ATOM 4511 C CA . ASN A 1 579 ? 19.043 2.167 -15.259 1.00 91.31 579 ASN A CA 1
ATOM 4512 C C . ASN A 1 579 ? 18.943 1.211 -14.068 1.00 91.31 579 ASN A C 1
ATOM 4514 O O . ASN A 1 579 ? 18.456 1.565 -12.997 1.00 91.31 579 ASN A O 1
ATOM 4518 N N . VAL A 1 580 ? 19.399 -0.022 -14.265 1.00 93.31 580 VAL A N 1
ATOM 4519 C CA . VAL A 1 580 ? 19.420 -1.054 -13.232 1.00 93.31 580 VAL A CA 1
ATOM 4520 C C . VAL A 1 580 ? 20.701 -1.880 -13.338 1.00 93.31 580 VAL A C 1
ATOM 4522 O O . VAL A 1 580 ? 21.211 -2.190 -14.418 1.00 93.31 580 VAL A O 1
ATOM 4525 N N . HIS A 1 581 ? 21.283 -2.208 -12.196 1.00 93.56 581 HIS A N 1
ATOM 4526 C CA . HIS A 1 581 ? 22.441 -3.072 -12.078 1.00 93.56 581 HIS A CA 1
ATOM 4527 C C . HIS A 1 581 ? 22.020 -4.536 -12.230 1.00 93.56 581 HIS A C 1
ATOM 4529 O O . HIS A 1 581 ? 21.116 -5.009 -11.548 1.00 93.56 581 HIS A O 1
ATOM 4535 N N . ALA A 1 582 ? 22.707 -5.284 -13.097 1.00 93.12 582 ALA A N 1
ATOM 4536 C CA . ALA A 1 582 ? 22.652 -6.749 -13.066 1.00 93.12 582 ALA A CA 1
ATOM 4537 C C . ALA A 1 582 ? 23.452 -7.303 -11.870 1.00 93.12 582 ALA A C 1
ATOM 4539 O O . ALA A 1 582 ? 23.128 -8.349 -11.312 1.00 93.12 582 ALA A O 1
ATOM 4540 N N . ARG A 1 583 ? 24.493 -6.567 -11.471 1.00 93.81 583 ARG A N 1
ATOM 4541 C CA . ARG A 1 583 ? 25.298 -6.793 -10.277 1.00 93.81 583 ARG A CA 1
ATOM 4542 C C . ARG A 1 583 ? 25.730 -5.440 -9.721 1.00 93.81 583 ARG A C 1
ATOM 4544 O O . ARG A 1 583 ? 26.137 -4.581 -10.507 1.00 93.81 583 ARG A O 1
ATOM 4551 N N . VAL A 1 584 ? 25.631 -5.258 -8.410 1.00 92.94 584 VAL A N 1
ATOM 4552 C CA . VAL A 1 584 ? 26.201 -4.091 -7.722 1.00 92.94 584 VAL A CA 1
ATOM 4553 C C . VAL A 1 584 ? 27.616 -4.399 -7.242 1.00 92.94 584 VAL A C 1
ATOM 4555 O O . VAL A 1 584 ? 27.959 -5.550 -6.967 1.00 92.94 584 VAL A O 1
ATOM 4558 N N . GLU A 1 585 ? 28.451 -3.372 -7.160 1.00 92.06 585 GLU A N 1
ATOM 4559 C CA . GLU A 1 585 ? 29.712 -3.461 -6.432 1.00 92.06 585 GLU A CA 1
ATOM 4560 C C . GLU A 1 585 ? 29.427 -3.217 -4.948 1.00 92.06 585 GLU A C 1
ATOM 4562 O O . GLU A 1 585 ? 28.756 -2.248 -4.593 1.00 92.06 585 GLU A O 1
ATOM 4567 N N . LEU A 1 586 ? 29.879 -4.143 -4.102 1.00 92.31 586 LEU A N 1
ATOM 4568 C CA . LEU A 1 586 ? 29.622 -4.109 -2.667 1.00 92.31 586 LEU A CA 1
ATOM 4569 C C . LEU A 1 586 ? 30.238 -2.852 -2.044 1.00 92.31 586 LEU A C 1
ATOM 4571 O O . LEU A 1 586 ? 31.404 -2.556 -2.295 1.00 92.31 586 LEU A O 1
ATOM 4575 N N . ASP A 1 587 ? 29.448 -2.136 -1.242 1.00 90.31 587 ASP A N 1
ATOM 4576 C CA . ASP A 1 587 ? 29.826 -0.897 -0.549 1.00 90.31 587 ASP A CA 1
ATOM 4577 C C . ASP A 1 587 ? 30.294 0.245 -1.470 1.00 90.31 587 ASP A C 1
ATOM 4579 O O . ASP A 1 587 ? 30.813 1.261 -1.000 1.00 90.31 587 ASP A O 1
ATOM 4583 N N . ALA A 1 588 ? 30.081 0.124 -2.784 1.00 91.69 588 ALA A N 1
ATOM 4584 C CA . ALA A 1 588 ? 30.343 1.213 -3.708 1.00 91.69 588 ALA A CA 1
ATOM 4585 C C . ALA A 1 588 ? 29.398 2.388 -3.432 1.00 91.69 588 ALA A C 1
ATOM 4587 O O . ALA A 1 588 ? 28.222 2.206 -3.102 1.00 91.69 588 ALA A O 1
ATOM 4588 N N . ALA A 1 589 ? 29.918 3.603 -3.604 1.00 92.56 589 ALA A N 1
ATOM 4589 C CA . ALA A 1 589 ? 29.124 4.814 -3.477 1.00 92.56 589 ALA A CA 1
ATOM 4590 C C . ALA A 1 589 ? 28.035 4.858 -4.557 1.00 92.56 589 ALA A C 1
ATOM 4592 O O . ALA A 1 589 ? 28.290 4.570 -5.728 1.00 92.56 589 ALA A O 1
ATOM 4593 N N . THR A 1 590 ? 26.837 5.299 -4.181 1.00 92.06 590 THR A N 1
ATOM 4594 C CA . THR A 1 590 ? 25.748 5.566 -5.135 1.00 92.06 590 THR A CA 1
ATOM 4595 C C . THR A 1 590 ? 25.940 6.905 -5.861 1.00 92.06 590 THR A C 1
ATOM 4597 O O . THR A 1 590 ? 25.193 7.240 -6.776 1.00 92.06 590 THR A O 1
ATOM 4600 N N . GLY A 1 591 ? 26.903 7.725 -5.437 1.00 91.38 591 GLY A N 1
ATOM 4601 C CA . GLY A 1 591 ? 27.057 9.103 -5.905 1.00 91.38 591 GLY A CA 1
ATOM 4602 C C . GLY A 1 591 ? 26.051 10.085 -5.295 1.00 91.38 591 GLY A C 1
ATOM 4603 O O . GLY A 1 591 ? 26.139 11.279 -5.569 1.00 91.38 591 GLY A O 1
ATOM 4604 N N . VAL A 1 592 ? 25.119 9.616 -4.458 1.00 91.88 592 VAL A N 1
ATOM 4605 C CA . VAL A 1 592 ? 24.326 10.480 -3.579 1.00 91.88 592 VAL A CA 1
ATOM 4606 C C . VAL A 1 592 ? 25.220 10.898 -2.413 1.00 91.88 592 VAL A C 1
ATOM 4608 O O . VAL A 1 592 ? 25.639 10.056 -1.621 1.00 91.88 592 VAL A O 1
ATOM 4611 N N . GLU A 1 593 ? 25.533 12.189 -2.317 1.00 89.81 593 GLU A N 1
ATOM 4612 C CA . GLU A 1 593 ? 26.415 12.719 -1.265 1.00 89.81 593 GLU A CA 1
ATOM 4613 C C . GLU A 1 593 ? 25.679 12.904 0.067 1.00 89.81 593 GLU A C 1
ATOM 4615 O O . GLU A 1 593 ? 26.191 12.530 1.122 1.00 89.81 593 GLU A O 1
ATOM 4620 N N . GLU A 1 594 ? 24.459 13.442 0.014 1.00 90.56 594 GLU A N 1
ATOM 4621 C CA . GLU A 1 594 ? 23.619 13.686 1.186 1.00 90.56 594 GLU A CA 1
ATOM 4622 C C . GLU A 1 594 ? 22.280 12.949 1.045 1.00 90.56 594 GLU A C 1
ATOM 4624 O O . GLU A 1 594 ? 21.601 13.107 0.021 1.00 90.56 594 GLU A O 1
ATOM 4629 N N . PRO A 1 595 ? 21.866 12.163 2.059 1.00 91.81 595 PRO A N 1
ATOM 4630 C CA . PRO A 1 595 ? 20.545 11.560 2.077 1.00 91.81 595 PRO A CA 1
ATOM 4631 C C . PRO A 1 595 ? 19.451 12.619 1.947 1.00 91.81 595 PRO A C 1
ATOM 4633 O O . PRO A 1 595 ? 19.396 13.594 2.700 1.00 91.81 595 PRO A O 1
ATOM 4636 N N . LEU A 1 596 ? 18.531 12.404 1.011 1.00 90.62 596 LEU A N 1
ATOM 4637 C CA . LEU A 1 596 ? 17.315 13.193 0.944 1.00 90.62 596 LEU A CA 1
ATOM 4638 C C . LEU A 1 596 ? 16.394 12.716 2.069 1.00 90.62 596 LEU A C 1
ATOM 4640 O O . LEU A 1 596 ? 16.127 11.521 2.202 1.00 90.62 596 LEU A O 1
ATOM 4644 N N . ALA A 1 597 ? 15.883 13.644 2.878 1.00 85.06 597 ALA A N 1
ATOM 4645 C CA . ALA A 1 597 ? 14.856 13.305 3.855 1.00 85.06 597 ALA A CA 1
ATOM 4646 C C . ALA A 1 597 ? 13.668 12.650 3.134 1.00 85.06 597 ALA A C 1
ATOM 4648 O O . ALA A 1 597 ? 13.278 13.086 2.043 1.00 85.06 597 ALA A O 1
ATOM 4649 N N . GLY A 1 598 ? 13.073 11.620 3.728 1.00 75.56 598 GLY A N 1
ATOM 4650 C CA . GLY A 1 598 ? 11.939 10.936 3.117 1.00 75.56 598 GLY A CA 1
ATOM 4651 C C . GLY A 1 598 ? 10.710 11.840 2.920 1.00 75.56 598 GLY A C 1
ATOM 4652 O O . GLY A 1 598 ? 10.751 13.025 3.266 1.00 75.56 598 GLY A O 1
ATOM 4653 N N . PRO A 1 599 ? 9.630 11.329 2.306 1.00 63.84 599 PRO A N 1
ATOM 4654 C CA . PRO A 1 599 ? 8.433 12.071 1.871 1.00 63.84 599 PRO A CA 1
ATOM 4655 C C . PRO A 1 599 ? 7.675 12.971 2.879 1.00 63.84 599 PRO A C 1
ATOM 4657 O O . PRO A 1 599 ? 6.628 13.503 2.540 1.00 63.84 599 PRO A O 1
ATOM 4660 N N . GLY A 1 600 ? 8.214 13.280 4.056 1.00 53.91 600 GLY A N 1
ATOM 4661 C CA . GLY A 1 600 ? 7.582 14.150 5.047 1.00 53.91 600 GLY A CA 1
ATOM 4662 C C . GLY A 1 600 ? 6.745 13.360 6.058 1.00 53.91 600 GLY A C 1
ATOM 4663 O O . GLY A 1 600 ? 6.680 12.134 5.986 1.00 53.91 600 GLY A O 1
ATOM 4664 N N . PRO A 1 601 ? 6.194 14.031 7.084 1.00 49.44 601 PRO A N 1
ATOM 4665 C CA . PRO A 1 601 ? 5.484 13.384 8.181 1.00 49.44 601 PRO A CA 1
ATOM 4666 C C . PRO A 1 601 ? 4.296 12.542 7.704 1.00 49.44 601 PRO A C 1
ATOM 4668 O O . PRO A 1 601 ? 3.789 12.720 6.600 1.00 49.44 601 PRO A O 1
ATOM 4671 N N . ARG A 1 602 ? 3.775 11.692 8.601 1.00 59.44 602 ARG A N 1
ATOM 4672 C CA . ARG A 1 602 ? 2.393 11.199 8.491 1.00 59.44 602 ARG A CA 1
ATOM 4673 C C . ARG A 1 602 ? 1.498 12.393 8.159 1.00 59.44 602 ARG A C 1
ATOM 4675 O O . ARG A 1 602 ? 1.584 13.409 8.851 1.00 59.44 602 ARG A O 1
ATOM 4682 N N . LEU A 1 603 ? 0.702 12.294 7.098 1.00 53.19 603 LEU A N 1
ATOM 4683 C CA . LEU A 1 603 ? -0.137 13.402 6.643 1.00 53.19 603 LEU A CA 1
ATOM 4684 C C . LEU A 1 603 ? -0.965 13.920 7.825 1.00 53.19 603 LEU A C 1
ATOM 4686 O O . LEU A 1 603 ? -1.762 13.163 8.378 1.00 53.19 603 LEU A O 1
ATOM 4690 N N . GLY A 1 604 ? -0.769 15.178 8.223 1.00 41.16 604 GLY A N 1
ATOM 4691 C CA . GLY A 1 604 ? -1.471 15.779 9.364 1.00 41.16 604 GLY A CA 1
ATOM 4692 C C . GLY A 1 604 ? -0.653 15.978 10.646 1.00 41.16 604 GLY A C 1
ATOM 4693 O O . GLY A 1 604 ? -1.208 16.498 11.608 1.00 41.16 604 GLY A O 1
ATOM 4694 N N . LEU A 1 605 ? 0.642 15.641 10.680 1.00 37.84 605 LEU A N 1
ATOM 4695 C CA . LEU A 1 605 ? 1.533 16.198 11.707 1.00 37.84 605 LEU A CA 1
ATOM 4696 C C . LEU A 1 605 ? 2.070 17.558 11.219 1.00 37.84 605 LEU A C 1
ATOM 4698 O O . LEU A 1 605 ? 2.607 17.597 10.107 1.00 37.84 605 LEU A O 1
ATOM 4702 N N . PRO A 1 606 ? 1.914 18.647 11.996 1.00 34.59 606 PRO A N 1
ATOM 4703 C CA . PRO A 1 606 ? 2.560 19.924 11.701 1.00 34.59 606 PRO A CA 1
ATOM 4704 C C . PRO A 1 606 ? 4.092 19.836 11.707 1.00 34.59 606 PRO A C 1
ATOM 4706 O O . PRO A 1 606 ? 4.651 18.939 12.388 1.00 34.59 606 PRO A O 1
#

Secondary structure (DSSP, 8-state):
-------------------------------SSSSHHHHHHHHHHHHHHHHTT---PPPP-TT----SSTTTTS-GGGGB-SS--TTS---TTSPPP--GGGTS----TT-----GGGGTB----GGGGB---GGGG---HHHHHHS-HHHHHHHHHS-SSB-TTS-BHHHHHHHT--TTT-SSSSSS--S--------B-TTSEEE-TTS-EEEEEEE-BPPPSSTTSGGGT-EEEEEEE--GGGGB-TTS-B-HHHHHHHHHHHHHHHHTS-EEEEEEESTTTTS-SS-SSS-SEEEEE----TTPPPPTT--PPPP---THHHHHHHHTSS---TT-PPTT-EEEEEEEEEEEPTTS-EEEEEEEEEEEEEEE-----HHHHHHHHHHHHHHHHH-TTPPPPP-EETTTEEE-SSSEEEEEEEE-TTS-EEEPPHHHHHHHHHHHTS-TT-BTTBSHHHHBPPTTSGGGG-S-TTT--STTPPPPBPTTSSBHHHHHHHHHTSSSTT---HHHHHHHB-TT--B-HHHHHHHHH-THHHHPPPHHHHHHHHHHHHHHHHHT-GGG-----SS--SSB-SBPPTT-B-S--SPPP-S-SSTT--

Radius of gyration: 28.05 Å; chains: 1; bounding box: 95×102×69 Å

Sequence (606 aa):
MTQTVKRGGSWLKLAALSTSVVGGASLFWLTQETSVVASAHARDVAADVAKVGLPHGVDMDLRSDTIRRPWSYIPPQCYTRTQTDAGGQVESGVPAHNPCYACHQDSRAPNFLDDADAQTAWSFAEPAVENPWSNLFRDRRAQAEALRDEDVDAYVRGDNYFDPDGSITLARVLREVPTGWDSNADGRWSGYTPDCYFDFDAEGFDRDPAGRDTGWRVFAYYPFLGTFFPTNGATDDVLIRLPAAFRAREDGTPDRAVYAANLAIVEAVIRQSDIAIAPTDEAPLGVDLDGDGELGTAVQVRYRDPLAHPAAGDPSPPLTYVGRARTLLAEGDVHIGAGRYPEGTEFLHSVRYLGVGGDGRVGMAQRMKELRYMVKTGFQDARTLRMAAYEEVMERRRFPDRLRHIVGTVERGVVNGQGWRLQGFIEDAHGALRPQTLEESTVCVGCHSGIGAITDGTFAFPRRFAHGTFRDGWYHWRERGFEGVGDPTRADGRGEFATYVRAVGGGDEFRGNDEVRSRFFDEHGQEHREAFEALRGDLSTLLLPSPARARALNVAYWVTVREQSFWQGRDASVTPAVNVHARVELDAATGVEEPLAGPGPRLGLP

Foldseek 3Di:
DDDDDDDDDDDDDDDDDDDDDDDDDDDDDDPDDPVCVLVVLLVVLVVLVVVLVQFFADPDLQLDPDQPQLLLLAAQLLQFFQAADLVLHHDPPHFGFFPPQLWAFQFDPLAHQRGLVSRWWSLAFPSNLFRLQCLLADAQQSLLVSDDLVSLLSLLQDAQQADPVLDGPQLVCQQQPDPSLPNPPPRHFPADRDDFSCCQDLLQFTADPVRDGPQKFWFDFDFRAFCCFVLQFWDKTKIKGDPQLQQAAQVSHGDNLSNQLQVQLQLCQQQVAKAFDDFHQQVSQVADQCQPPDRGTDRIRGADFQPDDDDVPRPGHHRAGTGRRRVCCVVVNWDGGHNADIAFMKMKMWTGAWHQDPVQFIDGTNATQKIKMKGQQDADDSVRSNVVSVVVVVCCVVPVNDRDDWDDHLRFATDLSLRMHMWMWGAALSRHTDTDRNLLRSNLSSRQNDTSNDGSSHDPSLGTAGQPPNSRRRDTCVVPPQFQPFFAAAPVRDGLNLVSCVSNCDRHSLNQSVVGNVQQADSVSDGPVVLSVCNRGTVCSRRTDGSSSSSQLSSQQSSCNSNVVCSSPRGSDNHNRSRGDSGDDHGDTSSPPDRDHHRHGSRRDD